Protein 6WC3 (pdb70)

Inte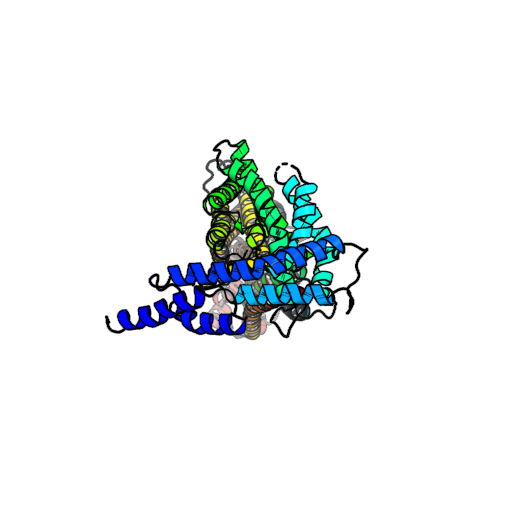rPro domains:
  IPR007528 RINT-1/Tip20 [PF04437] (205-670)
  IPR007528 RINT-1/Tip20 [PS51386] (110-672)
  IPR007528 RINT-1/Tip20 [PTHR13520] (6-670)
  IPR042040 Protein transport protein Tip20, domain E [G3DSA:1.10.10.2270] (607-672)
  IPR042041 Protein transport protein Tip20, domain A [G3DSA:6.10.280.210] (1-173)
  IPR042042 Protein transport protein Tip20, domain B [G3DSA:1.20.58.1420] (174-291)
  IPR042043 Protein transport protein Tip20, domain C [G3DSA:1.10.357.100] (300-475)
  IPR042044 EXOC6/PINT-1/Sec15/Tip20, C-terminal, domain 2 [G3DSA:1.20.58.670] (476-603)

Structure (mmCIF, N/CA/C/O backbone):
data_6WC3
#
_entry.id   6WC3
#
_cell.length_a   133.275
_cell.length_b   133.275
_cell.length_c   288.470
_cell.angle_alpha   90.000
_cell.angle_beta   90.000
_cell.angle_gamma   120.000
#
_symmetry.space_group_name_H-M   'P 62 2 2'
#
loop_
_entity.id
_entity.type
_entity.pdbx_description
1 polymer 'Protein transport protein TIP20'
2 polymer 'Protein transport protein SEC20'
#
loop_
_atom_site.group_PDB
_atom_site.id
_atom_site.type_symbol
_atom_site.label_atom_id
_atom_site.label_alt_id
_atom_site.label_comp_id
_atom_site.label_asym_id
_atom_site.label_entity_id
_atom_site.label_seq_id
_atom_site.pdbx_PDB_ins_code
_atom_site.Cartn_x
_atom_site.Cartn_y
_atom_site.Cartn_z
_atom_site.occupancy
_atom_site.B_iso_or_equiv
_atom_site.auth_seq_id
_atom_site.auth_comp_id
_atom_site.auth_asym_id
_atom_site.auth_atom_id
_atom_site.pdbx_PDB_model_num
ATOM 1 N N . ALA A 1 7 ? 68.379 -23.239 -29.151 1.00 135.56 90 ALA A N 1
ATOM 2 C CA . ALA A 1 7 ? 67.982 -22.059 -29.910 1.00 136.27 90 ALA A CA 1
ATOM 3 C C . ALA A 1 7 ? 68.993 -21.757 -31.009 1.00 139.66 90 ALA A C 1
ATOM 4 O O . ALA A 1 7 ? 68.636 -21.218 -32.058 1.00 141.37 90 ALA A O 1
ATOM 6 N N . GLY A 1 8 ? 70.255 -22.115 -30.770 1.00 139.94 91 GLY A N 1
ATOM 7 C CA . GLY A 1 8 ? 71.274 -21.879 -31.774 1.00 134.63 91 GLY A CA 1
ATOM 8 C C . GLY A 1 8 ? 71.237 -22.844 -32.933 1.00 134.98 91 GLY A C 1
ATOM 9 O O . GLY A 1 8 ? 71.936 -22.635 -33.929 1.00 131.90 91 GLY A O 1
ATOM 10 N N . GLU A 1 9 ? 70.424 -23.896 -32.823 1.00 137.75 92 GLU A N 1
ATOM 11 C CA . GLU A 1 9 ? 70.246 -24.867 -33.892 1.00 137.86 92 GLU A CA 1
ATOM 12 C C . GLU A 1 9 ? 69.386 -24.316 -35.018 1.00 140.30 92 GLU A C 1
ATOM 13 O O . GLU A 1 9 ? 69.306 -24.939 -36.083 1.00 139.27 92 GLU A O 1
ATOM 15 N N . ARG A 1 10 ? 68.739 -23.170 -34.802 1.00 142.21 93 ARG A N 1
ATOM 16 C CA . ARG A 1 10 ? 67.901 -22.522 -35.800 1.00 140.62 93 ARG A CA 1
ATOM 17 C C . ARG A 1 10 ? 68.512 -21.209 -36.283 1.00 136.81 93 ARG A C 1
ATOM 18 O O . ARG A 1 10 ? 67.791 -20.301 -36.703 1.00 139.16 93 ARG A O 1
ATOM 26 N N . ARG A 1 11 ? 69.839 -21.089 -36.209 1.00 135.90 94 ARG A N 1
ATOM 27 C CA . ARG A 1 11 ? 70.536 -19.927 -36.747 1.00 132.85 94 ARG A CA 1
ATOM 28 C C . ARG A 1 11 ? 71.610 -20.381 -37.727 1.00 124.63 94 ARG A C 1
ATOM 29 O O . ARG A 1 11 ? 71.728 -19.828 -38.825 1.00 120.77 94 ARG A O 1
ATOM 37 N N . ALA A 1 12 ? 72.393 -21.394 -37.344 1.00 124.59 95 ALA A N 1
ATOM 38 C CA . ALA A 1 12 ? 73.361 -21.966 -38.273 1.00 126.15 95 ALA A CA 1
ATOM 39 C C . ALA A 1 12 ? 72.673 -22.777 -39.362 1.00 124.69 95 ALA A C 1
ATOM 40 O O . ALA A 1 12 ? 73.270 -23.019 -40.415 1.00 116.81 95 ALA A O 1
ATOM 42 N N . GLN A 1 13 ? 71.409 -23.135 -39.143 1.00 125.56 96 GLN A N 1
ATOM 43 C CA . GLN A 1 13 ? 70.553 -23.823 -40.100 1.00 124.55 96 GLN A CA 1
ATOM 44 C C . GLN A 1 13 ? 69.721 -22.833 -40.890 1.00 119.61 96 GLN A C 1
ATOM 45 O O . GLN A 1 13 ? 69.384 -23.084 -42.053 1.00 115.19 96 GLN A O 1
ATOM 51 N N . ASN A 1 14 ? 69.400 -21.710 -40.259 1.00 120.49 97 ASN A N 1
ATOM 52 C CA . ASN A 1 14 ? 68.634 -20.643 -40.877 1.00 111.87 97 ASN A CA 1
ATOM 53 C C . ASN A 1 14 ? 69.511 -19.871 -41.859 1.00 105.17 97 ASN A C 1
ATOM 54 O O . ASN A 1 14 ? 69.124 -19.634 -43.014 1.00 105.31 97 ASN A O 1
ATOM 59 N N . ALA A 1 15 ? 70.726 -19.526 -41.432 1.00 106.05 98 ALA A N 1
ATOM 60 C CA . ALA A 1 15 ? 71.617 -18.794 -42.318 1.00 99.75 98 ALA A CA 1
ATOM 61 C C . ALA A 1 15 ? 72.190 -19.670 -43.419 1.00 96.57 98 ALA A C 1
ATOM 62 O O . ALA A 1 15 ? 72.803 -19.137 -44.341 1.00 91.16 98 ALA A O 1
ATOM 64 N N . CYS A 1 16 ? 71.809 -20.945 -43.476 1.00 98.41 99 CYS A N 1
ATOM 65 C CA . CYS A 1 16 ? 72.259 -21.827 -44.548 1.00 95.87 99 CYS A CA 1
ATOM 66 C C . CYS A 1 16 ? 71.345 -21.651 -45.751 1.00 98.72 99 CYS A C 1
ATOM 67 O O . 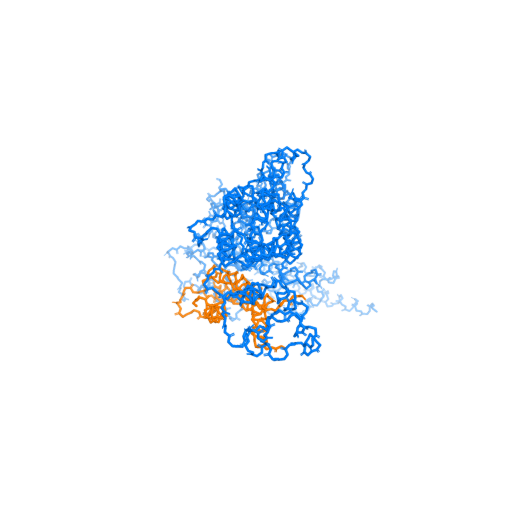CYS A 1 16 ? 71.806 -21.390 -46.875 1.00 94.80 99 CYS A O 1
ATOM 70 N N . THR A 1 17 ? 70.037 -21.673 -45.508 1.00 103.27 100 THR A N 1
ATOM 71 C CA . THR A 1 17 ? 69.124 -21.393 -46.598 1.00 103.47 100 THR A CA 1
ATOM 72 C C . THR A 1 17 ? 69.264 -19.924 -46.937 1.00 93.89 100 THR A C 1
ATOM 73 O O . THR A 1 17 ? 69.112 -19.520 -48.101 1.00 95.85 100 THR A O 1
ATOM 77 N N . LEU A 1 18 ? 69.673 -19.137 -45.940 1.00 88.50 101 LEU A N 1
ATOM 78 C CA . LEU A 1 18 ? 69.778 -17.706 -46.109 1.00 88.83 101 LEU A CA 1
ATOM 79 C C . LEU A 1 18 ? 71.024 -17.346 -46.904 1.00 92.60 101 LEU A C 1
ATOM 80 O O . LEU A 1 18 ? 71.091 -16.257 -47.484 1.00 91.26 101 LEU A O 1
ATOM 85 N N . ALA A 1 19 ? 71.999 -18.254 -46.958 1.00 92.65 102 ALA A N 1
ATOM 86 C CA . ALA A 1 19 ? 73.225 -18.041 -47.700 1.00 85.64 102 ALA A CA 1
ATOM 87 C C . ALA A 1 19 ? 73.171 -18.751 -49.038 1.00 82.71 102 ALA A C 1
ATOM 88 O O . ALA A 1 19 ? 74.066 -18.567 -49.869 1.00 83.75 102 ALA A O 1
ATOM 90 N N . ALA A 1 20 ? 72.128 -19.547 -49.255 1.00 84.06 103 ALA A N 1
ATOM 91 C CA . ALA A 1 20 ? 71.880 -20.144 -50.558 1.00 82.05 103 ALA A CA 1
ATOM 92 C C . ALA A 1 20 ? 70.990 -19.226 -51.383 1.00 82.07 103 ALA A C 1
ATOM 93 O O . ALA A 1 20 ? 71.110 -19.172 -52.619 1.00 78.69 103 ALA A O 1
ATOM 95 N N . VAL A 1 21 ? 70.148 -18.450 -50.695 1.00 86.75 104 VAL A N 1
ATOM 96 C CA . VAL A 1 21 ? 69.382 -17.408 -51.369 1.00 85.00 104 VAL A CA 1
ATOM 97 C C . VAL A 1 21 ? 70.325 -16.400 -52.024 1.00 83.71 104 VAL A C 1
ATOM 98 O O . VAL A 1 21 ? 70.103 -15.982 -53.163 1.00 83.98 104 VAL A O 1
ATOM 102 N N . THR A 1 22 ? 71.371 -15.963 -51.307 1.00 86.21 105 THR A N 1
ATOM 103 C CA . THR A 1 22 ? 72.300 -14.980 -51.877 1.00 82.80 105 THR A CA 1
ATOM 104 C C . THR A 1 22 ? 73.101 -15.555 -53.036 1.00 76.05 105 THR A C 1
ATOM 105 O O . THR A 1 22 ? 73.618 -14.794 -53.861 1.00 75.80 105 THR A O 1
ATOM 109 N N . GLU A 1 23 ? 73.232 -16.874 -53.110 1.00 73.19 106 GLU A N 1
ATOM 110 C CA . GLU A 1 23 ? 73.985 -17.445 -54.211 1.00 77.73 106 GLU A CA 1
ATOM 111 C C . GLU A 1 23 ? 73.085 -17.537 -55.427 1.00 86.08 106 GLU A C 1
ATOM 112 O O . GLU A 1 23 ? 73.553 -17.362 -56.558 1.00 87.94 106 GLU A O 1
ATOM 118 N N . LYS A 1 24 ? 71.795 -17.803 -55.214 1.00 90.15 107 LYS A N 1
ATOM 119 C CA . LYS A 1 24 ? 70.895 -17.827 -56.361 1.00 85.84 107 LYS A CA 1
ATOM 120 C C . LYS A 1 24 ? 70.617 -16.402 -56.833 1.00 82.72 107 LYS A C 1
ATOM 121 O O . LYS A 1 24 ? 70.391 -16.175 -58.026 1.00 83.87 107 LYS A O 1
ATOM 127 N N . LEU A 1 25 ? 70.635 -15.435 -55.906 1.00 79.25 108 LEU A N 1
ATOM 128 C CA . LEU A 1 25 ? 70.505 -14.023 -56.258 1.00 73.47 108 LEU A CA 1
ATOM 129 C C . LEU A 1 25 ? 71.704 -13.536 -57.061 1.00 78.71 108 LEU A C 1
ATOM 130 O O . LEU A 1 25 ? 71.564 -12.644 -57.906 1.00 79.73 108 LEU A O 1
ATOM 135 N N . GLY A 1 26 ? 72.886 -14.107 -56.812 1.00 83.40 109 GLY A N 1
ATOM 136 C CA . GLY A 1 26 ? 74.085 -13.746 -57.537 1.00 80.67 109 GLY A CA 1
ATOM 137 C C . GLY A 1 26 ? 74.068 -14.170 -58.984 1.00 79.81 109 GLY A C 1
ATOM 138 O O . GLY A 1 26 ? 75.054 -13.980 -59.704 1.00 79.02 109 GLY A O 1
ATOM 139 N N . ARG A 1 27 ? 72.951 -14.749 -59.412 1.00 83.02 110 ARG A N 1
ATOM 140 C CA . ARG A 1 27 ? 72.719 -15.171 -60.781 1.00 89.25 110 ARG A CA 1
ATOM 141 C C . ARG A 1 27 ? 71.419 -14.503 -61.227 1.00 92.46 110 ARG A C 1
ATOM 142 O O . ARG A 1 27 ? 70.383 -15.152 -61.377 1.00 95.00 110 ARG A O 1
ATOM 150 N N . ALA A 1 28 ? 71.488 -13.182 -61.422 1.00 95.27 111 ALA A N 1
ATOM 151 C CA . ALA A 1 28 ? 70.302 -12.409 -61.780 1.00 95.54 111 ALA A CA 1
ATOM 152 C C . ALA A 1 28 ? 69.725 -12.885 -63.105 1.00 100.44 111 ALA A C 1
ATOM 153 O O . ALA A 1 28 ? 68.510 -13.074 -63.236 1.00 100.67 111 ALA A O 1
ATOM 155 N N . ALA A 1 29 ? 70.585 -13.076 -64.101 1.00 104.15 112 ALA A N 1
ATOM 156 C CA . ALA A 1 29 ? 70.127 -13.569 -65.385 1.00 104.70 112 ALA A CA 1
ATOM 157 C C . ALA A 1 29 ? 69.932 -15.078 -65.300 1.00 103.35 112 ALA A C 1
ATOM 158 O O . ALA A 1 29 ? 70.433 -15.742 -64.386 1.00 103.55 112 ALA A O 1
ATOM 160 N N . GLU A 1 30 ? 69.190 -15.619 -66.270 1.00 111.37 113 GLU A N 1
ATOM 161 C CA . GLU A 1 30 ? 68.833 -17.037 -66.268 1.00 120.82 113 GLU A CA 1
ATOM 162 C C . GLU A 1 30 ? 68.065 -17.358 -64.990 1.00 106.63 113 GLU A C 1
ATOM 163 O O . GLU A 1 30 ? 68.303 -18.367 -64.325 1.00 91.72 113 GLU A O 1
ATOM 169 N N . LEU A 1 31 ? 67.136 -16.468 -64.648 1.00 106.87 114 LEU A N 1
ATOM 170 C CA . LEU A 1 31 ? 66.261 -16.614 -63.489 1.00 99.77 114 LEU A CA 1
ATOM 171 C C . LEU A 1 31 ? 64.905 -16.099 -63.952 1.00 100.07 114 LEU A C 1
ATOM 172 O O . LEU A 1 31 ? 64.737 -14.885 -64.107 1.00 97.15 114 LEU A O 1
ATOM 177 N N . ASP A 1 32 ? 63.941 -16.990 -64.180 1.00 100.38 115 ASP A N 1
ATOM 178 C CA . ASP A 1 32 ? 62.649 -16.514 -64.647 1.00 100.03 115 ASP A CA 1
ATOM 179 C C . ASP A 1 32 ? 61.752 -16.158 -63.463 1.00 97.81 115 ASP A C 1
ATOM 180 O O . ASP A 1 32 ? 62.119 -16.336 -62.299 1.00 98.00 115 ASP A O 1
ATOM 185 N N . TYR A 1 33 ? 60.568 -15.612 -63.769 1.00 95.30 116 TYR A N 1
ATOM 186 C CA . TYR A 1 33 ? 59.626 -15.229 -62.720 1.00 92.86 116 TYR A CA 1
ATOM 187 C C . TYR A 1 33 ? 59.347 -16.380 -61.759 1.00 96.74 116 TYR A C 1
ATOM 188 O O . TYR A 1 33 ? 59.147 -16.159 -60.555 1.00 92.11 116 TYR A O 1
ATOM 197 N N . CYS A 1 34 ? 59.345 -17.615 -62.274 1.00 98.88 117 CYS A N 1
ATOM 198 C CA . CYS A 1 34 ? 59.106 -18.777 -61.425 1.00 103.01 117 CYS A CA 1
ATOM 199 C C . CYS A 1 34 ? 60.149 -18.841 -60.322 1.00 98.95 117 CYS A C 1
ATOM 200 O O . CYS A 1 34 ? 59.839 -19.145 -59.161 1.00 91.56 117 CYS A O 1
ATOM 203 N N . ASP A 1 35 ? 61.401 -18.549 -60.680 1.00 97.00 118 ASP A N 1
ATOM 204 C CA . ASP A 1 35 ? 62.473 -18.549 -59.700 1.00 92.96 118 ASP A CA 1
ATOM 205 C C . ASP A 1 35 ? 62.243 -17.452 -58.674 1.00 90.66 118 ASP A C 1
ATOM 206 O O . ASP A 1 35 ? 62.574 -17.614 -57.493 1.00 88.37 118 ASP A O 1
ATOM 211 N N . LEU A 1 36 ? 61.705 -16.309 -59.114 1.00 87.59 119 LEU A N 1
ATOM 212 C CA . LEU A 1 36 ? 61.456 -15.228 -58.170 1.00 79.34 119 LEU A CA 1
ATOM 213 C C . LEU A 1 36 ? 60.411 -15.672 -57.161 1.00 83.83 119 LEU A C 1
ATOM 214 O O . LEU A 1 36 ? 60.492 -15.331 -55.976 1.00 86.17 119 LEU A O 1
ATOM 219 N N . GLU A 1 37 ? 59.437 -16.470 -57.612 1.00 91.01 120 GLU A N 1
ATOM 220 C CA . GLU A 1 37 ? 58.442 -16.990 -56.680 1.00 88.75 120 GLU A CA 1
ATOM 221 C C . GLU A 1 37 ? 59.081 -17.977 -55.710 1.00 90.38 120 GLU A C 1
ATOM 222 O O . GLU A 1 37 ? 58.755 -17.982 -54.518 1.00 90.63 120 GLU A O 1
ATOM 228 N N . ALA A 1 38 ? 59.947 -18.858 -56.217 1.00 91.49 121 ALA A N 1
ATOM 229 C CA . ALA A 1 38 ? 60.620 -19.823 -55.346 1.00 90.59 121 ALA A CA 1
ATOM 230 C C . ALA A 1 38 ? 61.446 -19.110 -54.277 1.00 89.07 121 ALA A C 1
ATOM 231 O O . ALA A 1 38 ? 61.433 -19.490 -53.092 1.00 88.87 121 ALA A O 1
ATOM 233 N N . LEU A 1 39 ? 62.101 -18.012 -54.665 1.00 87.48 122 LEU A N 1
ATOM 234 C CA . LEU A 1 39 ? 62.866 -17.230 -53.702 1.00 83.81 122 LEU A CA 1
ATOM 235 C C . LEU A 1 39 ? 61.939 -16.546 -52.712 1.00 85.11 122 LEU A C 1
ATOM 236 O O . LEU A 1 39 ? 62.281 -16.422 -51.532 1.00 87.54 122 LEU A O 1
ATOM 241 N N . HIS A 1 40 ? 60.813 -16.006 -53.182 1.00 85.50 123 HIS A N 1
ATOM 242 C CA . HIS A 1 40 ? 59.868 -15.414 -52.246 1.00 85.13 123 HIS A CA 1
ATOM 243 C C . HIS A 1 40 ? 59.419 -16.452 -51.228 1.00 90.72 123 HIS A C 1
ATOM 244 O O . HIS A 1 40 ? 59.366 -16.174 -50.025 1.00 89.47 123 HIS A O 1
ATOM 251 N N . ALA A 1 41 ? 59.196 -17.685 -51.692 1.00 90.43 124 ALA A N 1
ATOM 252 C CA . ALA A 1 41 ? 58.788 -18.778 -50.816 1.00 89.68 124 ALA A CA 1
ATOM 253 C C . ALA A 1 41 ? 59.831 -19.044 -49.742 1.00 91.74 124 ALA A C 1
ATOM 254 O O . ALA A 1 41 ? 59.489 -19.309 -48.584 1.00 89.32 124 ALA A O 1
ATOM 256 N N . GLU A 1 42 ? 61.113 -18.967 -50.101 1.00 94.29 125 GLU A N 1
ATOM 257 C CA . GLU A 1 42 ? 62.129 -19.269 -49.095 1.00 93.02 125 GLU A CA 1
ATOM 258 C C . GLU A 1 42 ? 62.402 -18.086 -48.171 1.00 93.68 125 GLU A C 1
ATOM 259 O O . GLU A 1 42 ? 62.543 -18.267 -46.956 1.00 94.10 125 GLU A O 1
ATOM 265 N N . LEU A 1 43 ? 62.484 -16.876 -48.723 1.00 91.90 126 LEU A N 1
ATOM 266 C CA . LEU A 1 43 ? 62.909 -15.701 -47.970 1.00 88.90 126 LEU A CA 1
ATOM 267 C C . LEU A 1 43 ? 61.792 -15.143 -47.088 1.00 93.77 126 LEU A C 1
ATOM 268 O O . LEU A 1 43 ? 62.073 -14.680 -45.977 1.00 94.09 126 LEU A O 1
ATOM 273 N N . GLU A 1 44 ? 60.521 -15.214 -47.542 1.00 95.73 127 GLU A N 1
ATOM 274 C CA . GLU A 1 44 ? 59.329 -14.706 -46.867 1.00 96.96 127 GLU A CA 1
ATOM 275 C C . GLU A 1 44 ? 59.372 -14.981 -45.364 1.00 93.45 127 GLU A C 1
ATOM 276 O O . GLU A 1 44 ? 59.327 -14.020 -44.588 1.00 88.86 127 GLU A O 1
ATOM 282 N N . PRO A 1 45 ? 59.422 -16.244 -44.904 1.00 91.85 128 PRO A N 1
ATOM 283 C CA . PRO A 1 45 ? 59.460 -16.479 -43.448 1.00 91.69 128 PRO A CA 1
ATOM 284 C C . PRO A 1 45 ? 60.549 -15.675 -42.764 1.00 94.86 128 PRO A C 1
ATOM 285 O O . PRO A 1 45 ? 60.276 -14.935 -41.808 1.00 92.01 128 PRO A O 1
ATOM 289 N N . LEU A 1 46 ? 61.788 -15.809 -43.236 1.00 97.92 129 LEU A N 1
ATOM 290 C CA . LEU A 1 46 ? 62.940 -15.115 -42.673 1.00 98.32 129 LEU A CA 1
ATOM 291 C C . LEU A 1 46 ? 62.920 -13.601 -42.828 1.00 98.14 129 LEU A C 1
ATOM 292 O O . LEU A 1 46 ? 63.901 -12.971 -42.421 1.00 104.19 129 LEU A O 1
ATOM 297 N N . ALA A 1 47 ? 61.878 -12.989 -43.384 1.00 94.90 130 ALA A N 1
ATOM 298 C CA . ALA A 1 47 ? 61.884 -11.534 -43.443 1.00 95.84 130 ALA A CA 1
ATOM 299 C C . ALA A 1 47 ? 61.651 -10.939 -42.051 1.00 106.19 130 ALA A C 1
ATOM 300 O O . ALA A 1 47 ? 61.089 -11.580 -41.157 1.00 100.44 130 ALA A O 1
ATOM 302 N N . ARG A 1 48 ? 62.112 -9.694 -41.874 1.00 111.90 131 ARG A N 1
ATOM 303 C CA . ARG A 1 48 ? 62.014 -8.955 -40.612 1.00 119.81 131 ARG A CA 1
ATOM 304 C C . ARG A 1 48 ? 62.860 -9.563 -39.496 1.00 116.25 131 ARG A C 1
ATOM 305 O O . ARG A 1 48 ? 63.002 -8.960 -38.427 1.00 118.53 131 ARG A O 1
ATOM 313 N N . SER A 1 49 ? 63.396 -10.763 -39.726 1.00 117.20 132 SER A N 1
ATOM 314 C CA . SER A 1 49 ? 64.308 -11.391 -38.774 1.00 121.92 132 SER A CA 1
ATOM 315 C C . SER A 1 49 ? 65.447 -10.452 -38.395 1.00 125.63 132 SER A C 1
ATOM 316 O O . SER A 1 49 ? 65.873 -10.415 -37.234 1.00 129.63 132 SER A O 1
ATOM 319 N N . ALA A 1 50 ? 65.966 -9.712 -39.372 1.00 116.25 133 ALA A N 1
ATOM 320 C CA . ALA A 1 50 ? 67.064 -8.741 -39.342 1.00 113.94 133 ALA A CA 1
ATOM 321 C C . ALA A 1 50 ? 68.386 -9.474 -39.470 1.00 111.32 133 ALA A C 1
ATOM 322 O O . ALA A 1 50 ? 69.446 -8.838 -39.469 1.00 106.88 133 ALA A O 1
ATOM 324 N N . ASP A 1 51 ? 68.350 -10.794 -39.597 1.00 116.33 134 ASP A N 1
ATOM 325 C CA . ASP A 1 51 ? 69.520 -11.591 -39.913 1.00 116.71 134 ASP A CA 1
ATOM 326 C C . ASP A 1 51 ? 69.537 -11.789 -41.412 1.00 112.63 134 ASP A C 1
ATOM 327 O O . ASP A 1 51 ? 70.604 -11.898 -42.028 1.00 109.78 134 ASP A O 1
ATOM 332 N N . ALA A 1 52 ? 68.334 -11.838 -41.986 1.00 108.77 135 ALA A N 1
ATOM 333 C CA . ALA A 1 52 ? 68.100 -11.956 -43.413 1.00 97.40 135 ALA A CA 1
ATOM 334 C C . ALA A 1 52 ? 67.811 -10.608 -44.052 1.00 95.33 135 ALA A C 1
ATOM 335 O O . ALA A 1 52 ? 67.338 -10.565 -45.191 1.00 91.42 135 ALA A O 1
ATOM 337 N N . ALA A 1 53 ? 68.076 -9.507 -43.345 1.00 94.50 136 ALA A N 1
ATOM 338 C CA . ALA A 1 53 ? 67.811 -8.196 -43.928 1.00 90.20 136 ALA A CA 1
ATOM 339 C C . ALA A 1 53 ? 68.645 -7.954 -45.178 1.00 91.29 136 ALA A C 1
ATOM 340 O O . ALA A 1 53 ? 68.107 -7.383 -46.143 1.00 93.65 136 ALA A O 1
ATOM 342 N N . PRO A 1 54 ? 69.931 -8.323 -45.231 1.00 89.57 137 PRO A N 1
ATOM 343 C CA . PRO A 1 54 ? 70.683 -8.117 -46.476 1.00 93.51 137 PRO A CA 1
ATOM 344 C C . PRO A 1 54 ? 70.077 -8.872 -47.640 1.00 89.16 137 PRO A C 1
ATOM 345 O O . PRO A 1 54 ? 69.983 -8.349 -48.765 1.00 87.57 137 PRO A O 1
ATOM 349 N N . GLN A 1 55 ? 69.639 -10.105 -47.373 1.00 89.19 138 GLN A N 1
ATOM 350 C CA . GLN A 1 55 ? 69.036 -10.913 -48.415 1.00 88.21 138 GLN A CA 1
ATOM 351 C C . GLN A 1 55 ? 67.769 -10.238 -48.917 1.00 86.82 138 GLN A C 1
ATOM 352 O O . GLN A 1 55 ? 67.502 -10.217 -50.126 1.00 82.97 138 GLN A O 1
ATOM 358 N N . VAL A 1 56 ? 66.987 -9.657 -47.995 1.00 89.35 139 VAL A N 1
ATOM 359 C CA . VAL A 1 56 ? 65.782 -8.933 -48.390 1.00 83.44 139 VAL A CA 1
ATOM 360 C C . VAL A 1 56 ? 66.173 -7.794 -49.315 1.00 83.77 139 VAL A C 1
ATOM 361 O O . VAL A 1 56 ? 65.772 -7.754 -50.482 1.00 82.93 139 VAL A O 1
ATOM 365 N N . GLU A 1 57 ? 67.048 -6.906 -48.821 1.00 86.64 140 GLU A N 1
ATOM 366 C CA . GLU A 1 57 ? 67.446 -5.717 -49.571 1.00 87.92 140 GLU A CA 1
ATOM 367 C C . GLU A 1 57 ? 67.857 -6.079 -50.994 1.00 85.05 140 GLU A C 1
ATOM 368 O O . GLU A 1 57 ? 67.434 -5.429 -51.963 1.00 84.12 140 GLU A O 1
ATOM 374 N N . GLN A 1 58 ? 68.587 -7.191 -51.145 1.00 83.40 141 GLN A N 1
ATOM 375 C CA . GLN A 1 58 ? 69.001 -7.621 -52.477 1.00 78.76 141 GLN A CA 1
ATOM 376 C C . GLN A 1 58 ? 67.805 -8.080 -53.299 1.00 78.63 141 GLN A C 1
ATOM 377 O O . GLN A 1 58 ? 67.675 -7.717 -54.473 1.00 78.62 141 GLN A O 1
ATOM 383 N N . PHE A 1 59 ? 66.958 -8.934 -52.720 1.00 84.47 142 PHE A N 1
ATOM 384 C CA . PHE A 1 59 ? 65.810 -9.461 -53.452 1.00 77.19 142 PHE A CA 1
ATOM 385 C C . PHE A 1 59 ? 64.889 -8.337 -53.929 1.00 74.79 142 PHE A C 1
ATOM 386 O O . PHE A 1 59 ? 64.420 -8.344 -55.077 1.00 73.87 142 PHE A O 1
ATOM 394 N N . ASN A 1 60 ? 64.622 -7.362 -53.055 1.00 74.56 143 ASN A N 1
ATOM 395 C CA . ASN A 1 60 ? 63.816 -6.203 -53.429 1.00 73.95 143 ASN A CA 1
ATOM 396 C C . ASN A 1 60 ? 64.476 -5.376 -54.528 1.00 79.47 143 ASN A C 1
ATOM 397 O O . ASN A 1 60 ? 63.803 -4.952 -55.478 1.00 80.67 143 ASN A O 1
ATOM 402 N N . GLU A 1 61 ? 65.784 -5.119 -54.426 1.00 80.71 144 GLU A N 1
ATOM 403 C CA . GLU A 1 61 ? 66.389 -4.323 -55.487 1.00 82.31 144 GLU A CA 1
ATOM 404 C C . GLU A 1 61 ? 66.560 -5.117 -56.778 1.00 81.71 144 GLU A C 1
ATOM 405 O O . GLU A 1 61 ? 66.597 -4.517 -57.863 1.00 86.92 144 GLU A O 1
ATOM 411 N N . LEU A 1 62 ? 66.409 -6.440 -56.708 1.00 76.27 145 LEU A N 1
ATOM 412 C CA . LEU A 1 62 ? 66.362 -7.247 -57.920 1.00 74.49 145 LEU A CA 1
ATOM 413 C C . LEU A 1 62 ? 64.992 -7.124 -58.554 1.00 78.09 145 LEU A C 1
ATOM 414 O O . LEU A 1 62 ? 64.882 -7.036 -59.778 1.00 79.98 145 LEU A O 1
ATOM 419 N N . LEU A 1 63 ? 63.940 -7.203 -57.740 1.00 79.61 146 LEU A N 1
ATOM 420 C CA . LEU A 1 63 ? 62.594 -6.989 -58.257 1.00 73.09 146 LEU A CA 1
ATOM 421 C C . LEU A 1 63 ? 62.518 -5.630 -58.947 1.00 80.07 146 LEU A C 1
ATOM 422 O O . LEU A 1 63 ? 61.970 -5.499 -60.050 1.00 82.01 146 LEU A O 1
ATOM 427 N N . THR A 1 64 ? 63.070 -4.599 -58.295 1.00 77.26 147 THR A N 1
ATOM 428 C CA . THR A 1 64 ? 63.068 -3.250 -58.859 1.00 77.81 147 THR A CA 1
ATOM 429 C C . THR A 1 64 ? 63.801 -3.199 -60.198 1.00 84.94 147 THR A C 1
ATOM 430 O O . THR A 1 64 ? 63.323 -2.569 -61.154 1.00 87.45 147 THR A O 1
ATOM 434 N N . GLU A 1 65 ? 64.957 -3.867 -60.299 1.00 82.48 148 GLU A N 1
ATOM 435 C CA . GLU A 1 65 ? 65.639 -3.871 -61.590 1.00 88.07 148 GLU A CA 1
ATOM 436 C C . GLU A 1 65 ? 64.871 -4.693 -62.621 1.00 84.50 148 GLU A C 1
ATOM 437 O O . GLU A 1 65 ? 64.898 -4.367 -63.813 1.00 89.95 148 GLU A O 1
ATOM 443 N N . ARG A 1 66 ? 64.183 -5.753 -62.189 1.00 77.94 149 ARG A N 1
ATOM 444 C CA . ARG A 1 66 ? 63.350 -6.544 -63.086 1.00 80.23 149 ARG A CA 1
ATOM 445 C C . ARG A 1 66 ? 62.108 -5.784 -63.526 1.00 83.00 149 ARG A C 1
ATOM 446 O O . ARG A 1 66 ? 61.423 -6.222 -64.456 1.00 82.87 149 ARG A O 1
ATOM 454 N N . ALA A 1 67 ? 61.810 -4.666 -62.869 1.00 82.39 150 ALA A N 1
ATOM 455 C CA . ALA A 1 67 ? 60.620 -3.878 -63.144 1.00 82.23 150 ALA A CA 1
ATOM 456 C C . ALA A 1 67 ? 60.953 -2.561 -63.825 1.00 82.49 150 ALA A C 1
ATOM 457 O O . ALA A 1 67 ? 60.040 -1.863 -64.278 1.00 84.42 150 ALA A O 1
ATOM 459 N N . ARG A 1 68 ? 62.238 -2.212 -63.902 1.00 87.65 151 ARG A N 1
ATOM 460 C CA . ARG A 1 68 ? 62.647 -0.932 -64.475 1.00 89.30 151 ARG A CA 1
ATOM 461 C C . ARG A 1 68 ? 62.298 -0.818 -65.959 1.00 84.55 151 ARG A C 1
ATOM 462 O O . ARG A 1 68 ? 61.847 0.242 -66.412 1.00 78.51 151 ARG A O 1
ATOM 464 N N . VAL A 1 69 ? 62.495 -1.884 -66.731 1.00 83.76 152 VAL A N 1
ATOM 465 C CA . VAL A 1 69 ? 62.233 -1.839 -68.172 1.00 83.29 152 VAL A CA 1
ATOM 466 C C . VAL A 1 69 ? 60.739 -1.781 -68.486 1.00 84.23 152 VAL A C 1
ATOM 467 O O . VAL A 1 69 ? 60.321 -0.919 -69.287 1.00 85.68 152 VAL A O 1
ATOM 471 N N . PRO A 1 70 ? 59.875 -2.610 -67.885 1.00 85.12 153 PRO A N 1
ATOM 472 C CA . PRO A 1 70 ? 58.451 -2.475 -68.213 1.00 80.98 153 PRO A CA 1
ATOM 473 C C . PRO A 1 70 ? 57.859 -1.191 -67.675 1.00 80.60 153 PRO A C 1
ATOM 474 O O . PRO A 1 70 ? 56.825 -0.751 -68.189 1.00 79.76 153 PRO A O 1
ATOM 478 N N . ARG A 1 71 ? 58.550 -0.503 -66.762 1.00 79.48 154 ARG A N 1
ATOM 479 C CA . ARG A 1 71 ? 58.066 0.799 -66.327 1.00 75.02 154 ARG A CA 1
ATOM 480 C C . ARG A 1 71 ? 58.314 1.830 -67.414 1.00 81.33 154 ARG A C 1
ATOM 481 O O . ARG A 1 71 ? 57.422 2.619 -67.751 1.00 82.17 154 ARG A O 1
ATOM 489 N N . ARG A 1 72 ? 59.521 1.822 -67.995 1.00 84.95 155 ARG A N 1
ATOM 490 C CA . ARG A 1 72 ? 59.816 2.813 -69.019 1.00 79.91 155 ARG A CA 1
ATOM 491 C C . ARG A 1 72 ? 58.924 2.565 -70.220 1.00 76.32 155 ARG A C 1
ATOM 492 O O . ARG A 1 72 ? 58.415 3.516 -70.824 1.00 71.65 155 ARG A O 1
ATOM 500 N N . ASP A 1 73 ? 58.619 1.291 -70.488 1.00 78.28 156 ASP A N 1
ATOM 501 C CA . ASP A 1 73 ? 57.793 0.959 -71.641 1.00 81.80 156 ASP A CA 1
ATOM 502 C C . ASP A 1 73 ? 56.344 1.364 -71.403 1.00 78.84 156 ASP A C 1
ATOM 503 O O . ASP A 1 73 ? 55.722 1.988 -72.268 1.00 80.19 156 ASP A O 1
ATOM 508 N N . LEU A 1 74 ? 55.763 0.956 -70.271 1.00 77.32 157 LEU A N 1
ATOM 509 C CA . LEU A 1 74 ? 54.379 1.312 -69.980 1.00 77.03 157 LEU A CA 1
ATOM 510 C C . LEU A 1 74 ? 54.187 2.825 -69.908 1.00 71.42 157 LEU A C 1
ATOM 511 O O . LEU A 1 74 ? 53.200 3.353 -70.434 1.00 72.12 157 LEU A O 1
ATOM 516 N N . GLU A 1 75 ? 55.151 3.551 -69.329 1.00 68.60 158 GLU A N 1
ATOM 517 C CA . GLU A 1 75 ? 55.014 5.002 -69.223 1.00 65.16 158 GLU A CA 1
ATOM 518 C C . GLU A 1 75 ? 55.165 5.676 -70.580 1.00 70.03 158 GLU A C 1
ATOM 519 O O . GLU A 1 75 ? 54.390 6.584 -70.922 1.00 70.97 158 GLU A O 1
ATOM 525 N N . HIS A 1 76 ? 56.063 5.156 -71.420 1.00 74.91 159 HIS A N 1
ATOM 526 C CA . HIS A 1 76 ? 56.207 5.694 -72.764 1.00 73.36 159 HIS A CA 1
ATOM 527 C C . HIS A 1 76 ? 54.956 5.417 -73.579 1.00 69.46 159 HIS A C 1
ATOM 528 O O . HIS A 1 76 ? 54.473 6.294 -74.295 1.00 68.78 159 HIS A O 1
ATOM 535 N N . GLU A 1 77 ? 54.462 4.182 -73.545 1.00 69.08 160 GLU A N 1
ATOM 536 C CA . GLU A 1 77 ? 53.286 3.832 -74.330 1.00 70.99 160 GLU A CA 1
ATOM 537 C C . GLU A 1 77 ? 52.074 4.648 -73.891 1.00 74.57 160 GLU A C 1
ATOM 538 O O . GLU A 1 77 ? 51.299 5.121 -74.732 1.00 76.51 160 GLU A O 1
ATOM 544 N N . LEU A 1 78 ? 51.887 4.815 -72.576 1.00 77.22 161 LEU A N 1
ATOM 545 C CA . LEU A 1 78 ? 50.775 5.619 -72.072 1.00 65.64 161 LEU A CA 1
ATOM 546 C C . LEU A 1 78 ? 50.880 7.071 -72.522 1.00 65.51 161 LEU A C 1
ATOM 547 O O . LEU A 1 78 ? 49.866 7.697 -72.854 1.00 66.37 161 LEU A O 1
ATOM 552 N N . LEU A 1 79 ? 52.096 7.625 -72.549 1.00 73.21 162 LEU A N 1
ATOM 553 C CA . LEU A 1 79 ? 52.247 9.026 -72.935 1.00 73.03 162 LEU A CA 1
ATOM 554 C C . LEU A 1 79 ? 52.240 9.231 -74.448 1.00 75.65 162 LEU A C 1
ATOM 555 O O . LEU A 1 79 ? 51.731 10.252 -74.925 1.00 75.58 162 LEU A O 1
ATOM 560 N N . GLU A 1 80 ? 52.769 8.281 -75.214 1.00 77.49 163 GLU A N 1
ATOM 561 C CA . GLU A 1 80 ? 52.901 8.394 -76.660 1.00 73.68 163 GLU A CA 1
ATOM 562 C C . GLU A 1 80 ? 51.638 7.981 -77.399 1.00 72.73 163 GLU A C 1
ATOM 563 O O . GLU A 1 80 ? 51.517 8.266 -78.595 1.00 80.10 163 GLU A O 1
ATOM 569 N N . ARG A 1 81 ? 50.702 7.321 -76.724 1.00 71.13 164 ARG A N 1
ATOM 570 C CA . ARG A 1 81 ? 49.407 6.996 -77.299 1.00 71.16 164 ARG A CA 1
ATOM 571 C C . ARG A 1 81 ? 48.327 7.933 -76.786 1.00 72.21 164 ARG A C 1
ATOM 572 O O . ARG A 1 81 ? 47.177 7.842 -77.225 1.00 72.29 164 ARG A O 1
ATOM 580 N N . ARG A 1 82 ? 48.690 8.836 -75.875 1.00 73.65 165 ARG A N 1
ATOM 581 C CA . ARG A 1 82 ? 47.787 9.799 -75.254 1.00 74.27 165 ARG A CA 1
ATOM 582 C C . ARG A 1 82 ? 46.535 9.110 -74.709 1.00 72.39 165 ARG A C 1
ATOM 583 O O . ARG A 1 82 ? 45.401 9.442 -75.055 1.00 78.28 165 ARG A O 1
ATOM 591 N N . CYS A 1 83 ? 46.768 8.125 -73.838 1.00 64.78 166 CYS A N 1
ATOM 592 C CA . CYS A 1 83 ? 45.677 7.274 -73.380 1.00 74.64 166 CYS A CA 1
ATOM 593 C C . CYS A 1 83 ? 44.664 8.017 -72.516 1.00 75.87 166 CYS A C 1
ATOM 594 O O . CYS A 1 83 ? 43.545 7.523 -72.338 1.00 74.99 166 CYS A O 1
ATOM 597 N N . ASP A 1 84 ? 45.022 9.179 -71.969 1.00 80.44 167 ASP A N 1
ATOM 598 C CA . ASP A 1 84 ? 44.134 9.922 -71.085 1.00 78.76 167 ASP A CA 1
ATOM 599 C C . ASP A 1 84 ? 43.486 11.114 -71.780 1.00 75.64 167 ASP A C 1
ATOM 600 O O . ASP A 1 84 ? 43.017 12.039 -71.108 1.00 77.79 167 ASP A O 1
ATOM 605 N N . THR A 1 85 ? 43.451 11.111 -73.110 1.00 68.24 168 THR A N 1
ATOM 606 C CA . THR A 1 85 ? 42.806 12.150 -73.899 1.00 72.32 168 THR A CA 1
ATOM 607 C C . THR A 1 85 ? 41.794 11.512 -74.842 1.00 72.32 168 THR A C 1
ATOM 608 O O . THR A 1 85 ? 41.601 10.292 -74.855 1.00 72.54 168 THR A O 1
ATOM 612 N N . GLU A 1 86 ? 41.144 12.355 -75.646 1.00 66.88 169 GLU A N 1
ATOM 613 C CA . GLU A 1 86 ? 40.091 11.895 -76.540 1.00 63.97 169 GLU A CA 1
ATOM 614 C C . GLU A 1 86 ? 40.658 11.212 -77.773 1.00 66.21 169 GLU A C 1
ATOM 615 O O . GLU A 1 86 ? 39.893 10.654 -78.567 1.00 64.19 169 GLU A O 1
ATOM 621 N N . LEU A 1 87 ? 41.980 11.251 -77.944 1.00 67.87 170 LEU A N 1
ATOM 622 C CA . LEU A 1 87 ? 42.658 10.669 -79.090 1.00 62.80 170 LEU A CA 1
ATOM 623 C C . LEU A 1 87 ? 42.840 9.168 -78.948 1.00 68.06 170 LEU A C 1
ATOM 624 O O . LEU A 1 87 ? 43.278 8.516 -79.902 1.00 73.70 170 LEU A O 1
ATOM 629 N N . PHE A 1 88 ? 42.519 8.616 -77.783 1.00 59.77 171 PHE A N 1
ATOM 630 C CA . PHE A 1 88 ? 42.689 7.204 -77.491 1.00 67.48 171 PHE A CA 1
ATOM 631 C C . PHE A 1 88 ? 41.351 6.597 -77.102 1.00 64.71 171 PHE A C 1
ATOM 632 O O . PHE A 1 88 ? 40.583 7.196 -76.343 1.00 72.35 171 PHE A O 1
ATOM 640 N N . VAL A 1 89 ? 41.081 5.408 -77.626 1.00 61.64 172 VAL A N 1
ATOM 641 C CA . VAL A 1 89 ? 39.926 4.616 -77.231 1.00 70.67 172 VAL A CA 1
ATOM 642 C C . VAL A 1 89 ? 40.444 3.258 -76.780 1.00 71.61 172 VAL A C 1
ATOM 643 O O . VAL A 1 89 ? 41.494 2.791 -77.235 1.00 70.38 172 VAL A O 1
ATOM 647 N N . SER A 1 90 ? 39.720 2.634 -75.857 1.00 72.96 173 SER A N 1
ATOM 648 C CA . SER A 1 90 ? 40.133 1.351 -75.297 1.00 77.06 173 SER A CA 1
ATOM 649 C C . SER A 1 90 ? 39.597 0.231 -76.181 1.00 76.17 173 SER A C 1
ATOM 650 O O . SER A 1 90 ? 38.381 0.047 -76.292 1.00 78.53 173 SER A O 1
ATOM 653 N N . THR A 1 91 ? 40.503 -0.515 -76.813 1.00 80.73 174 THR A N 1
ATOM 654 C CA . THR A 1 91 ? 40.113 -1.640 -77.649 1.00 83.14 174 THR A CA 1
ATOM 655 C C . THR A 1 91 ? 41.100 -2.786 -77.481 1.00 86.11 174 THR A C 1
ATOM 656 O O . THR A 1 91 ? 42.236 -2.603 -77.036 1.00 86.90 174 THR A O 1
ATOM 660 N N . ASP A 1 92 ? 40.616 -3.985 -77.818 1.00 89.84 175 ASP A N 1
ATOM 661 C CA . ASP A 1 92 ? 41.383 -5.221 -77.688 1.00 88.03 175 ASP A CA 1
ATOM 662 C C . ASP A 1 92 ? 42.803 -5.110 -78.240 1.00 87.70 175 ASP A C 1
ATOM 663 O O . ASP A 1 92 ? 43.692 -5.859 -77.817 1.00 82.17 175 ASP A O 1
ATOM 668 N N . ASP A 1 93 ? 43.036 -4.196 -79.182 1.00 90.02 176 ASP A N 1
ATOM 669 C CA . ASP A 1 93 ? 44.330 -4.022 -79.836 1.00 87.86 176 ASP A CA 1
ATOM 670 C C . ASP A 1 93 ? 45.187 -2.940 -79.189 1.00 89.53 176 ASP A C 1
ATOM 671 O O . ASP A 1 93 ? 46.376 -3.161 -78.943 1.00 92.97 176 ASP A O 1
ATOM 676 N N . SER A 1 94 ? 44.613 -1.771 -78.906 1.00 87.45 177 SER A N 1
ATOM 677 C CA . SER A 1 94 ? 45.398 -0.624 -78.461 1.00 87.09 177 SER A CA 1
ATOM 678 C C . SER A 1 94 ? 45.688 -0.678 -76.970 1.00 86.57 177 SER A C 1
ATOM 679 O O . SER A 1 94 ? 46.411 0.181 -76.454 1.00 83.23 177 SER A O 1
ATOM 682 N N . VAL A 1 95 ? 45.132 -1.670 -76.285 1.00 82.43 178 VAL A N 1
ATOM 683 C CA . VAL A 1 95 ? 45.226 -1.794 -74.839 1.00 80.31 178 VAL A CA 1
ATOM 684 C C . VAL A 1 95 ? 46.002 -3.044 -74.438 1.00 84.85 178 VAL A C 1
ATOM 685 O O . VAL A 1 95 ? 46.616 -3.065 -73.357 1.00 86.17 178 VAL A O 1
ATOM 689 N N . HIS A 1 96 ? 46.035 -4.049 -75.316 1.00 90.43 179 HIS A N 1
ATOM 690 C CA . HIS A 1 96 ? 46.697 -5.339 -75.131 1.00 93.77 179 HIS A CA 1
ATOM 691 C C . HIS A 1 96 ? 48.088 -5.279 -74.492 1.00 89.99 179 HIS A C 1
ATOM 692 O O . HIS A 1 96 ? 48.341 -5.941 -73.480 1.00 81.44 179 HIS A O 1
ATOM 699 N N . GLU A 1 97 ? 49.007 -4.496 -75.066 1.00 87.90 180 GLU A N 1
ATOM 700 C CA . GLU A 1 97 ? 50.376 -4.456 -74.549 1.00 80.75 180 GLU A CA 1
ATOM 701 C C . GLU A 1 97 ? 50.472 -3.683 -73.236 1.00 82.49 180 GLU A C 1
ATOM 702 O O . GLU A 1 97 ? 51.295 -4.027 -72.364 1.00 87.00 180 GLU A O 1
ATOM 708 N N . LEU A 1 98 ? 49.645 -2.646 -73.080 1.00 81.88 181 LEU A N 1
ATOM 709 C CA . LEU A 1 98 ? 49.609 -1.897 -71.829 1.00 74.19 181 LEU A CA 1
ATOM 710 C C . LEU A 1 98 ? 49.308 -2.828 -70.665 1.00 78.38 181 LEU A C 1
ATOM 711 O O . LEU A 1 98 ? 49.955 -2.763 -69.611 1.00 81.40 181 LEU A O 1
ATOM 716 N N . ARG A 1 99 ? 48.311 -3.701 -70.841 1.00 78.69 182 ARG A N 1
ATOM 717 C CA . ARG A 1 99 ? 47.891 -4.572 -69.753 1.00 77.31 182 ARG A CA 1
ATOM 718 C C . ARG A 1 99 ? 48.963 -5.595 -69.422 1.00 77.23 182 ARG A C 1
ATOM 719 O O . ARG A 1 99 ? 49.107 -5.975 -68.260 1.00 82.18 182 ARG A O 1
ATOM 727 N N . GLU A 1 100 ? 49.764 -5.998 -70.409 1.00 78.97 183 GLU A N 1
ATOM 728 C CA . GLU A 1 100 ? 50.858 -6.925 -70.140 1.00 81.72 183 GLU A CA 1
ATOM 729 C C . GLU A 1 100 ? 51.915 -6.260 -69.272 1.00 79.62 183 GLU A C 1
ATOM 730 O O . GLU A 1 100 ? 52.317 -6.801 -68.230 1.00 75.85 183 GLU A O 1
ATOM 736 N N . LYS A 1 101 ? 52.408 -5.104 -69.722 1.00 75.11 184 LYS A N 1
ATOM 737 C CA . LYS A 1 101 ? 53.413 -4.379 -68.947 1.00 74.64 184 LYS A CA 1
ATOM 738 C C . LYS A 1 101 ? 52.926 -4.060 -67.531 1.00 79.39 184 LYS A C 1
ATOM 739 O O . LYS A 1 101 ? 53.649 -4.298 -66.549 1.00 80.13 184 LYS A O 1
ATOM 745 N N . ALA A 1 102 ? 51.665 -3.628 -67.387 1.00 75.98 185 ALA A N 1
ATOM 746 C CA . ALA A 1 102 ? 51.167 -3.312 -66.049 1.00 68.66 185 ALA A CA 1
ATOM 747 C C . ALA A 1 102 ? 50.917 -4.561 -65.212 1.00 71.67 185 ALA A C 1
ATOM 748 O O . ALA A 1 102 ? 51.128 -4.536 -63.991 1.00 74.46 185 ALA A O 1
ATOM 750 N N . GLY A 1 103 ? 50.531 -5.671 -65.843 1.00 74.24 186 GLY A N 1
ATOM 751 C CA . GLY A 1 103 ? 50.310 -6.892 -65.093 1.00 76.76 186 GLY A CA 1
ATOM 752 C C . GLY A 1 103 ? 51.615 -7.376 -64.503 1.00 78.87 186 GLY A C 1
ATOM 753 O O . GLY A 1 103 ? 51.683 -7.767 -63.331 1.00 74.35 186 GLY A O 1
ATOM 754 N N . LEU A 1 104 ? 52.667 -7.382 -65.327 1.00 78.04 187 LEU A N 1
ATOM 755 C CA . LEU A 1 104 ? 53.962 -7.829 -64.839 1.00 76.62 187 LEU A CA 1
ATOM 756 C C . LEU A 1 104 ? 54.448 -6.908 -63.726 1.00 74.52 187 LEU A C 1
ATOM 757 O O . LEU A 1 104 ? 55.006 -7.377 -62.724 1.00 74.55 187 LEU A O 1
ATOM 762 N N . LEU A 1 105 ? 54.264 -5.588 -63.888 1.00 70.75 188 LEU A N 1
ATOM 763 C CA . LEU A 1 105 ? 54.688 -4.671 -62.831 1.00 70.77 188 LEU A CA 1
ATOM 764 C C . LEU A 1 105 ? 53.972 -4.973 -61.516 1.00 73.95 188 LEU A C 1
ATOM 765 O O . LEU A 1 105 ? 54.592 -4.967 -60.442 1.00 75.58 188 LEU A O 1
ATOM 770 N N . PHE A 1 106 ? 52.673 -5.284 -61.586 1.00 75.49 189 PHE A N 1
ATOM 771 C CA . PHE A 1 106 ? 51.924 -5.592 -60.370 1.00 73.40 189 PHE A CA 1
ATOM 772 C C . PHE A 1 106 ? 52.440 -6.879 -59.736 1.00 74.07 189 PHE A C 1
ATOM 773 O O . PHE A 1 106 ? 52.630 -6.954 -58.510 1.00 75.30 189 PHE A O 1
ATOM 781 N N . GLN A 1 107 ? 52.642 -7.915 -60.559 1.00 74.98 190 GLN A N 1
ATOM 782 C CA . GLN A 1 107 ? 53.123 -9.190 -60.038 1.00 74.70 190 GLN A CA 1
ATOM 783 C C . GLN A 1 107 ? 54.476 -9.015 -59.365 1.00 74.62 190 GLN A C 1
ATOM 784 O O . GLN A 1 107 ? 54.766 -9.665 -58.354 1.00 72.99 190 GLN A O 1
ATOM 790 N N . LEU A 1 108 ? 55.320 -8.138 -59.918 1.00 73.91 191 LEU A N 1
ATOM 791 C CA . LEU A 1 108 ? 56.635 -7.916 -59.328 1.00 71.41 191 LEU A CA 1
ATOM 792 C C . LEU A 1 108 ? 56.505 -7.174 -58.006 1.00 74.79 191 LEU A C 1
ATOM 793 O O . LEU A 1 108 ? 57.211 -7.487 -57.039 1.00 74.10 191 LEU A O 1
ATOM 798 N N . SER A 1 109 ? 55.608 -6.184 -57.948 1.00 78.65 192 SER A N 1
ATOM 799 C CA . SER A 1 109 ? 55.452 -5.403 -56.725 1.00 75.53 192 SER A CA 1
ATOM 800 C C . SER A 1 109 ? 54.946 -6.277 -55.585 1.00 73.57 192 SER A C 1
ATOM 801 O O . SER A 1 109 ? 55.340 -6.093 -54.427 1.00 79.54 192 SER A O 1
ATOM 804 N N . GLN A 1 110 ? 54.071 -7.238 -55.893 1.00 73.09 193 GLN A N 1
ATOM 805 C CA . GLN A 1 110 ? 53.517 -8.092 -54.843 1.00 75.06 193 GLN A CA 1
ATOM 806 C C . GLN A 1 110 ? 54.541 -9.049 -54.240 1.00 74.02 193 GLN A C 1
ATOM 807 O O . GLN A 1 110 ? 54.258 -9.648 -53.196 1.00 76.41 193 GLN A O 1
ATOM 813 N N . LEU A 1 111 ? 55.711 -9.209 -54.855 1.00 76.47 194 LEU A N 1
ATOM 814 C CA . LEU A 1 111 ? 56.756 -10.089 -54.343 1.00 76.14 194 LEU A CA 1
ATOM 815 C C . LEU A 1 111 ? 57.720 -9.382 -53.397 1.00 75.57 194 LEU A C 1
ATOM 816 O O . LEU A 1 111 ? 58.630 -10.028 -52.867 1.00 77.20 194 LEU A O 1
ATOM 821 N N . LEU A 1 112 ? 57.550 -8.081 -53.184 1.00 76.92 195 LEU A N 1
ATOM 822 C CA . LEU A 1 112 ? 58.435 -7.332 -52.303 1.00 78.51 195 LEU A CA 1
ATOM 823 C C . LEU A 1 112 ? 58.262 -7.794 -50.860 1.00 83.24 195 LEU A C 1
ATOM 824 O O . LEU A 1 112 ? 57.159 -8.139 -50.429 1.00 88.01 195 LEU A O 1
ATOM 829 N N . LEU A 1 113 ? 59.364 -7.798 -50.111 1.00 79.86 196 LEU A N 1
ATOM 830 C CA . LEU A 1 113 ? 59.377 -8.307 -48.751 1.00 81.43 196 LEU A CA 1
ATOM 831 C C . LEU A 1 113 ? 59.686 -7.192 -47.761 1.00 81.66 196 LEU A C 1
ATOM 832 O O . LEU A 1 113 ? 60.633 -6.423 -47.975 1.00 77.61 196 LEU A O 1
ATOM 837 N N . PRO A 1 114 ? 58.912 -7.066 -46.669 1.00 82.65 197 PRO A N 1
ATOM 838 C CA . PRO A 1 114 ? 57.826 -8.006 -46.354 1.00 84.97 197 PRO A CA 1
ATOM 839 C C . PRO A 1 114 ? 56.528 -7.712 -47.112 1.00 86.05 197 PRO A C 1
ATOM 840 O O . PRO A 1 114 ? 55.884 -8.639 -47.605 1.00 83.11 197 PRO A O 1
ATOM 844 N N . GLU A 1 115 ? 56.159 -6.440 -47.204 1.00 89.14 198 GLU A N 1
ATOM 845 C CA . GLU A 1 115 ? 55.066 -5.988 -48.046 1.00 88.86 198 GLU A CA 1
ATOM 846 C C . GLU A 1 115 ? 55.529 -4.783 -48.850 1.00 88.23 198 GLU A C 1
ATOM 847 O O . GLU A 1 115 ? 56.342 -3.988 -48.367 1.00 90.01 198 GLU A O 1
ATOM 853 N N . PRO A 1 116 ? 55.044 -4.631 -50.081 1.00 88.76 199 PRO A N 1
ATOM 854 C CA . PRO A 1 116 ? 55.455 -3.478 -50.890 1.00 85.60 199 PRO A CA 1
ATOM 855 C C . PRO A 1 116 ? 55.014 -2.163 -50.265 1.00 86.67 199 PRO A C 1
ATOM 856 O O . PRO A 1 116 ? 53.923 -2.055 -49.700 1.00 83.46 199 PRO A O 1
ATOM 860 N N . ARG A 1 117 ? 55.882 -1.158 -50.366 1.00 91.07 200 ARG A N 1
ATOM 861 C CA . ARG A 1 117 ? 55.519 0.190 -49.963 1.00 96.70 200 ARG A CA 1
ATOM 862 C C . ARG A 1 117 ? 54.375 0.711 -50.832 1.00 97.79 200 ARG A C 1
ATOM 863 O O . ARG A 1 117 ? 53.998 0.114 -51.843 1.00 94.57 200 ARG A O 1
ATOM 871 N N . ALA A 1 118 ? 53.821 1.853 -50.419 1.00 99.47 201 ALA A N 1
ATOM 872 C CA . ALA A 1 118 ? 52.736 2.457 -51.183 1.00 98.32 201 ALA A CA 1
ATOM 873 C C . ALA A 1 118 ? 53.223 2.907 -52.554 1.00 95.51 201 ALA A C 1
ATOM 874 O O . ALA A 1 118 ? 52.508 2.767 -53.552 1.00 92.62 201 ALA A O 1
ATOM 876 N N . ASP A 1 119 ? 54.439 3.445 -52.619 1.00 96.46 202 ASP A N 1
ATOM 877 C CA . ASP A 1 119 ? 55.000 3.997 -53.843 1.00 94.34 202 ASP A CA 1
ATOM 878 C C . ASP A 1 119 ? 55.735 2.954 -54.675 1.00 91.70 202 ASP A C 1
ATOM 879 O O . ASP A 1 119 ? 56.436 3.318 -55.625 1.00 88.66 202 ASP A O 1
ATOM 884 N N . GLN A 1 120 ? 55.592 1.672 -54.343 1.00 92.36 203 GLN A N 1
ATOM 885 C CA . GLN A 1 120 ? 56.258 0.597 -55.063 1.00 88.20 203 GLN A CA 1
ATOM 886 C C . GLN A 1 120 ? 55.287 -0.200 -55.922 1.00 89.91 203 GLN A C 1
ATOM 887 O O . GLN A 1 120 ? 55.705 -1.146 -56.599 1.00 86.97 203 GLN A O 1
ATOM 893 N N . LEU A 1 121 ? 54.002 0.155 -55.899 1.00 90.04 204 LEU A N 1
ATOM 894 C CA . LEU A 1 121 ? 52.989 -0.393 -56.801 1.00 79.40 204 LEU A CA 1
ATOM 895 C C . LEU A 1 121 ? 53.227 0.205 -58.187 1.00 75.19 204 LEU A C 1
ATOM 896 O O . LEU A 1 121 ? 52.553 1.140 -58.624 1.00 73.38 204 LEU A O 1
ATOM 901 N N . TRP A 1 122 ? 54.218 -0.358 -58.885 1.00 75.55 205 TRP A N 1
ATOM 902 C CA . TRP A 1 122 ? 54.778 0.284 -60.073 1.00 78.07 205 TRP A CA 1
ATOM 903 C C . TRP A 1 122 ? 53.737 0.480 -61.174 1.00 74.65 205 TRP A C 1
ATOM 904 O O . TRP A 1 122 ? 53.766 1.492 -61.887 1.00 71.26 205 TRP A O 1
ATOM 915 N N . ASN A 1 123 ? 52.812 -0.471 -61.330 1.00 72.57 206 ASN A N 1
ATOM 916 C CA . ASN A 1 123 ? 51.771 -0.322 -62.345 1.00 69.17 206 ASN A CA 1
ATOM 917 C C . ASN A 1 123 ? 50.943 0.939 -62.114 1.00 71.04 206 ASN A C 1
ATOM 918 O O . ASN A 1 123 ? 50.675 1.700 -63.055 1.00 73.92 206 ASN A O 1
ATOM 923 N N . PHE A 1 124 ? 50.611 1.230 -60.856 1.00 68.24 207 PHE A N 1
ATOM 924 C CA . PHE A 1 124 ? 49.806 2.412 -60.575 1.00 69.81 207 PHE A CA 1
ATOM 925 C C . PHE A 1 124 ? 50.641 3.680 -60.709 1.00 67.83 207 PHE A C 1
ATOM 926 O O . PHE A 1 124 ? 50.130 4.720 -61.154 1.00 65.49 207 PHE A O 1
ATOM 934 N N . VAL A 1 125 ? 51.930 3.600 -60.367 1.00 65.89 208 VAL A N 1
ATOM 935 C CA . VAL A 1 125 ? 52.820 4.745 -60.534 1.00 67.02 208 VAL A CA 1
ATOM 936 C C . VAL A 1 125 ? 52.864 5.134 -62.005 1.00 69.26 208 VAL A C 1
ATOM 937 O O . VAL A 1 125 ? 52.770 6.319 -62.366 1.00 70.31 208 VAL A O 1
ATOM 941 N N . CYS A 1 126 ? 52.961 4.129 -62.883 1.00 69.37 209 CYS A N 1
ATOM 942 C CA . CYS A 1 126 ? 52.997 4.407 -64.311 1.00 68.38 209 CYS A CA 1
ATOM 943 C C . CYS A 1 126 ? 51.665 4.987 -64.757 1.00 69.83 209 CYS A C 1
ATOM 944 O O . CYS A 1 126 ? 51.631 5.940 -65.543 1.00 72.88 209 CYS A O 1
ATOM 947 N N . MET A 1 127 ? 50.556 4.408 -64.281 1.00 64.93 210 MET A N 1
ATOM 948 C CA . MET A 1 127 ? 49.247 4.923 -64.671 1.00 67.38 210 MET A CA 1
ATOM 949 C C . MET A 1 127 ? 49.106 6.401 -64.313 1.00 67.89 210 MET A C 1
ATOM 950 O O . MET A 1 127 ? 48.436 7.153 -65.029 1.00 68.79 210 MET A O 1
ATOM 955 N N . ALA A 1 128 ? 49.723 6.832 -63.208 1.00 67.13 211 ALA A N 1
ATOM 956 C CA . ALA A 1 128 ? 49.609 8.209 -62.729 1.00 61.51 211 ALA A CA 1
ATOM 957 C C . ALA A 1 128 ? 50.652 9.157 -63.325 1.00 66.80 211 ALA A C 1
ATOM 958 O O . ALA A 1 128 ? 50.533 10.378 -63.143 1.00 67.64 211 ALA A O 1
ATOM 960 N N . ASN A 1 129 ? 51.695 8.619 -63.967 1.00 67.48 212 ASN A N 1
ATOM 961 C CA . ASN A 1 129 ? 52.774 9.451 -64.507 1.00 69.31 212 ASN A CA 1
ATOM 962 C C . ASN A 1 129 ? 52.281 10.574 -65.428 1.00 74.87 212 ASN A C 1
ATOM 963 O O . ASN A 1 129 ? 52.774 11.711 -65.348 1.00 71.46 212 ASN A O 1
ATOM 968 N N . ASN A 1 130 ? 51.342 10.269 -66.336 1.00 82.11 213 ASN A N 1
ATOM 969 C CA . ASN A 1 130 ? 50.785 11.305 -67.208 1.00 78.34 213 ASN A CA 1
ATOM 970 C C . ASN A 1 130 ? 50.241 12.476 -66.396 1.00 79.49 213 ASN A C 1
ATOM 971 O O . ASN A 1 130 ? 50.526 13.650 -66.689 1.00 77.42 213 ASN A O 1
ATOM 976 N N . PHE A 1 131 ? 49.440 12.166 -65.373 1.00 78.27 214 PHE A N 1
ATOM 977 C CA . PHE A 1 131 ? 48.865 13.217 -64.548 1.00 74.80 214 PHE A CA 1
ATOM 978 C C . PHE A 1 131 ? 49.965 13.998 -63.854 1.00 72.66 214 PHE A C 1
ATOM 979 O O . PHE A 1 131 ? 49.862 15.218 -63.691 1.00 71.90 214 PHE A O 1
ATOM 987 N N . ARG A 1 132 ? 50.991 13.292 -63.371 1.00 74.19 215 ARG A N 1
ATOM 988 C CA . ARG A 1 132 ? 52.096 13.971 -62.702 1.00 74.38 215 ARG A CA 1
ATOM 989 C C . ARG A 1 132 ? 52.724 15.017 -63.612 1.00 72.42 215 ARG A C 1
ATOM 990 O O . ARG A 1 132 ? 52.983 16.152 -63.185 1.00 73.01 215 ARG A O 1
ATOM 998 N N . ILE A 1 133 ? 52.899 14.680 -64.892 1.00 75.26 216 ILE A N 1
ATOM 999 C CA . ILE A 1 133 ? 53.540 15.630 -65.800 1.00 79.86 216 ILE A CA 1
ATOM 1000 C C . ILE A 1 133 ? 52.618 16.807 -66.095 1.00 80.31 216 ILE A C 1
ATOM 1001 O O . ILE A 1 133 ? 53.048 17.971 -66.056 1.00 76.59 216 ILE A O 1
ATOM 1006 N N . LYS A 1 134 ? 51.326 16.538 -66.310 1.00 81.05 217 LYS A N 1
ATOM 1007 C CA . LYS A 1 134 ? 50.393 17.632 -66.584 1.00 78.60 217 LYS A CA 1
ATOM 1008 C C . LYS A 1 134 ? 50.290 18.574 -65.389 1.00 78.83 217 LYS A C 1
ATOM 1009 O O . LYS A 1 134 ? 50.324 19.806 -65.542 1.00 81.95 217 LYS A O 1
ATOM 1015 N N . PHE A 1 135 ? 50.228 18.004 -64.185 1.00 80.43 218 PHE A N 1
ATOM 1016 C CA . PHE A 1 135 ? 50.081 18.782 -62.964 1.00 81.23 218 PHE A CA 1
ATOM 1017 C C . PHE A 1 135 ? 51.309 19.647 -62.721 1.00 84.86 218 PHE A C 1
ATOM 1018 O O . PHE A 1 135 ? 51.191 20.857 -62.491 1.00 87.33 218 PHE A O 1
ATOM 1026 N N . ILE A 1 136 ? 52.499 19.038 -62.749 1.00 86.24 219 ILE A N 1
ATOM 1027 C CA . ILE A 1 136 ? 53.721 19.796 -62.498 1.00 83.54 219 ILE A CA 1
ATOM 1028 C C . ILE A 1 136 ? 53.898 20.897 -63.538 1.00 86.77 219 ILE A C 1
ATOM 1029 O O . ILE A 1 136 ? 54.350 22.003 -63.213 1.00 88.53 219 ILE A O 1
ATOM 1034 N N . TYR A 1 137 ? 53.538 20.629 -64.799 1.00 84.35 220 TYR A N 1
ATOM 1035 C CA . TYR A 1 137 ? 53.619 21.680 -65.810 1.00 88.48 220 TYR A CA 1
ATOM 1036 C C . TYR A 1 137 ? 52.699 22.850 -65.472 1.00 92.03 220 TYR A C 1
ATOM 1037 O O . TYR A 1 137 ? 53.135 24.008 -65.440 1.00 95.58 220 TYR A O 1
ATOM 1046 N N . HIS A 1 138 ? 51.417 22.567 -65.217 1.00 92.83 221 HIS A N 1
ATOM 1047 C CA . HIS A 1 138 ? 50.435 23.638 -65.046 1.00 96.05 221 HIS A CA 1
ATOM 1048 C C . HIS A 1 138 ? 50.642 24.482 -63.786 1.00 95.02 221 HIS A C 1
ATOM 1049 O O . HIS A 1 138 ? 50.093 25.587 -63.710 1.00 91.94 221 HIS A O 1
ATOM 1056 N N . PHE A 1 139 ? 51.428 24.023 -62.808 1.00 91.96 222 PHE A N 1
ATOM 1057 C CA . PHE A 1 139 ? 51.566 24.731 -61.529 1.00 87.91 222 PHE A CA 1
ATOM 1058 C C . PHE A 1 139 ? 53.041 24.940 -61.165 1.00 96.94 222 PHE A C 1
ATOM 1059 O O . PHE A 1 139 ? 53.535 24.399 -60.175 1.00 98.24 222 PHE A O 1
ATOM 1067 N N . THR A 1 140 ? 53.733 25.749 -61.964 1.00 106.64 223 THR A N 1
ATOM 1068 C CA . THR A 1 140 ? 55.084 26.203 -61.630 1.00 108.81 223 THR A CA 1
ATOM 1069 C C . THR A 1 140 ? 55.288 27.655 -62.056 1.00 101.09 223 THR A C 1
ATOM 1070 O O . THR A 1 140 ? 54.338 28.346 -62.425 1.00 92.67 223 THR A O 1
ATOM 1074 N N . GLU A 1 147 ? 48.459 27.403 -50.952 1.00 108.65 230 GLU A N 1
ATOM 1075 C CA . GLU A 1 147 ? 47.504 27.980 -50.013 1.00 113.68 230 GLU A CA 1
ATOM 1076 C C . GLU A 1 147 ? 46.091 27.448 -50.249 1.00 110.96 230 GLU A C 1
ATOM 1077 O O . GLU A 1 147 ? 45.898 26.467 -50.965 1.00 104.56 230 GLU A O 1
ATOM 1083 N N . GLN A 1 148 ? 45.108 28.111 -49.636 1.00 117.39 231 GLN A N 1
ATOM 1084 C CA . GLN A 1 148 ? 43.729 27.636 -49.694 1.00 116.04 231 GLN A CA 1
ATOM 1085 C C . GLN A 1 148 ? 43.186 27.692 -51.117 1.00 119.81 231 GLN A C 1
ATOM 1086 O O . GLN A 1 148 ? 42.569 26.729 -51.596 1.00 121.02 231 GLN A O 1
ATOM 1092 N N . GLN A 1 149 ? 43.498 28.766 -51.842 1.00 121.16 232 GLN A N 1
ATOM 1093 C CA . GLN A 1 149 ? 43.0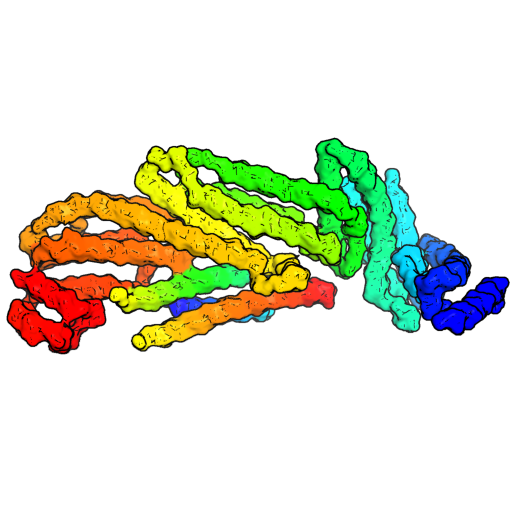15 28.900 -53.209 1.00 119.79 232 GLN A CA 1
ATOM 1094 C C . GLN A 1 149 ? 43.826 28.020 -54.142 1.00 112.32 232 GLN A C 1
ATOM 1095 O O . GLN A 1 149 ? 43.279 27.462 -55.100 1.00 111.73 232 GLN A O 1
ATOM 1101 N N . SER A 1 150 ? 45.121 27.866 -53.860 1.00 106.83 233 SER A N 1
ATOM 1102 C CA . SER A 1 150 ? 45.945 26.955 -54.640 1.00 91.84 233 SER A CA 1
ATOM 1103 C C . SER A 1 150 ? 45.448 25.525 -54.470 1.00 83.35 233 SER A C 1
ATOM 1104 O O . SER A 1 150 ? 45.318 24.787 -55.450 1.00 87.15 233 SER A O 1
ATOM 1107 N N . ILE A 1 151 ? 45.256 25.090 -53.221 1.00 84.22 234 ILE A N 1
ATOM 1108 C CA . ILE A 1 151 ? 44.742 23.745 -52.963 1.00 80.14 234 ILE A CA 1
ATOM 1109 C C . ILE A 1 151 ? 43.388 23.544 -53.642 1.00 86.64 234 ILE A C 1
ATOM 1110 O O . ILE A 1 151 ? 43.104 22.471 -54.197 1.00 84.18 234 ILE A O 1
ATOM 1115 N N . GLU A 1 152 ? 42.547 24.587 -53.653 1.00 92.86 235 GLU A N 1
ATOM 1116 C CA . GLU A 1 152 ? 41.264 24.479 -54.347 1.00 94.82 235 GLU A CA 1
ATOM 1117 C C . GLU A 1 152 ? 41.460 24.293 -55.849 1.00 93.46 235 GLU A C 1
ATOM 1118 O O . GLU A 1 152 ? 40.765 23.486 -56.480 1.00 93.67 235 GLU A O 1
ATOM 1124 N N . ASN A 1 153 ? 42.374 25.061 -56.447 1.00 90.51 236 ASN A N 1
ATOM 1125 C CA . ASN A 1 153 ? 42.652 24.908 -57.873 1.00 88.10 236 ASN A CA 1
ATOM 1126 C C . ASN A 1 153 ? 43.240 23.534 -58.177 1.00 83.43 236 ASN A C 1
ATOM 1127 O O . ASN A 1 153 ? 42.948 22.945 -59.229 1.00 81.38 236 ASN A O 1
ATOM 1132 N N . TYR A 1 154 ? 44.048 23.002 -57.253 1.00 83.38 237 TYR A N 1
ATOM 1133 C CA . TYR A 1 154 ? 44.578 21.654 -57.415 1.00 71.15 237 TYR A CA 1
ATOM 1134 C C . TYR A 1 154 ? 43.448 20.643 -57.406 1.00 76.25 237 TYR A C 1
ATOM 1135 O O . TYR A 1 154 ? 43.462 19.675 -58.175 1.00 82.02 237 TYR A O 1
ATOM 1144 N N . PHE A 1 155 ? 42.427 20.888 -56.585 1.00 78.85 238 PHE A N 1
ATOM 1145 C CA . PHE A 1 155 ? 41.293 19.975 -56.564 1.00 78.03 238 PHE A CA 1
ATOM 1146 C C . PHE A 1 155 ? 40.498 20.085 -57.856 1.00 78.95 238 PHE A C 1
ATOM 1147 O O . PHE A 1 155 ? 39.993 19.084 -58.357 1.00 76.47 238 PHE A O 1
ATOM 1155 N N . LYS A 1 156 ? 40.288 21.305 -58.348 1.00 79.34 239 LYS A N 1
ATOM 1156 C CA . LYS A 1 156 ? 39.567 21.492 -59.608 1.00 84.72 239 LYS A CA 1
ATOM 1157 C C . LYS A 1 156 ? 40.240 20.733 -60.754 1.00 77.63 239 LYS A C 1
ATOM 1158 O O . LYS A 1 156 ? 39.588 19.966 -61.482 1.00 72.00 239 LYS A O 1
ATOM 1164 N N . PHE A 1 157 ? 41.557 20.916 -60.902 1.00 80.58 240 PHE A N 1
ATOM 1165 C CA . PHE A 1 157 ? 42.335 20.182 -61.904 1.00 83.57 240 PHE A CA 1
ATOM 1166 C C . PHE A 1 157 ? 42.218 18.671 -61.707 1.00 81.42 240 PHE A C 1
ATOM 1167 O O . PHE A 1 157 ? 41.892 17.922 -62.648 1.00 80.90 240 PHE A O 1
ATOM 1175 N N . LEU A 1 158 ? 42.485 18.213 -60.481 1.00 80.09 241 LEU A N 1
ATOM 1176 C CA . LEU A 1 158 ? 42.419 16.798 -60.143 1.00 78.54 241 LEU A CA 1
ATOM 1177 C C . LEU A 1 158 ? 41.044 16.220 -60.450 1.00 81.41 241 LEU A C 1
ATOM 1178 O O . LEU A 1 158 ? 40.927 15.133 -61.020 1.00 78.67 241 LEU A O 1
ATOM 1183 N N . ASP A 1 159 ? 39.991 16.930 -60.048 1.00 83.99 242 ASP A N 1
ATOM 1184 C CA . ASP A 1 159 ? 38.624 16.469 -60.243 1.00 85.06 242 ASP A CA 1
ATOM 1185 C C . ASP A 1 159 ? 38.286 16.343 -61.720 1.00 81.80 242 ASP A C 1
ATOM 1186 O O . ASP A 1 159 ? 37.658 15.364 -62.129 1.00 78.71 242 ASP A O 1
ATOM 1191 N N . LYS A 1 160 ? 38.665 17.332 -62.535 1.00 78.11 243 LYS A N 1
ATOM 1192 C CA . LYS A 1 160 ? 38.327 17.257 -63.955 1.00 81.84 243 LYS A CA 1
ATOM 1193 C C . LYS A 1 160 ? 39.008 16.055 -64.603 1.00 87.22 243 LYS A C 1
ATOM 1194 O O . LYS A 1 160 ? 38.367 15.251 -65.314 1.00 85.47 243 LYS A O 1
ATOM 1200 N N . TYR A 1 161 ? 40.313 15.903 -64.340 1.00 89.24 244 TYR A N 1
ATOM 1201 C CA . TYR A 1 161 ? 41.039 14.754 -64.871 1.00 79.04 244 TYR A CA 1
ATOM 1202 C C . TYR A 1 161 ? 40.412 13.448 -64.396 1.00 77.28 244 TYR A C 1
ATOM 1203 O O . TYR A 1 161 ? 40.184 12.527 -65.195 1.00 77.05 244 TYR A O 1
ATOM 1212 N N . LEU A 1 162 ? 40.147 13.341 -63.088 1.00 80.72 245 LEU A N 1
ATOM 1213 C CA . LEU A 1 162 ? 39.571 12.118 -62.546 1.00 80.31 245 LEU A CA 1
ATOM 1214 C C . LEU A 1 162 ? 38.241 11.817 -63.214 1.00 80.42 245 LEU A C 1
ATOM 1215 O O . LEU A 1 162 ? 37.980 10.673 -63.597 1.00 77.87 245 LEU A O 1
ATOM 1220 N N . SER A 1 163 ? 37.412 12.846 -63.402 1.00 81.97 246 SER A N 1
ATOM 1221 C CA . SER A 1 163 ? 36.091 12.657 -63.985 1.00 85.26 246 SER A CA 1
ATOM 1222 C C . SER A 1 163 ? 36.224 11.985 -65.338 1.00 86.82 246 SER A C 1
ATOM 1223 O O . SER A 1 163 ? 35.619 10.937 -65.593 1.00 89.69 246 SER A O 1
ATOM 1226 N N . GLU A 1 164 ? 37.023 12.580 -66.223 1.00 83.56 247 GLU A N 1
ATOM 1227 C CA . GLU A 1 164 ? 37.051 12.051 -67.582 1.00 78.22 247 GLU A CA 1
ATOM 1228 C C . GLU A 1 164 ? 37.987 10.854 -67.766 1.00 74.53 247 GLU A C 1
ATOM 1229 O O . GLU A 1 164 ? 37.998 10.278 -68.858 1.00 70.63 247 GLU A O 1
ATOM 1235 N N . ASN A 1 165 ? 38.765 10.452 -66.752 1.00 78.91 248 ASN A N 1
ATOM 1236 C CA . ASN A 1 165 ? 39.727 9.364 -66.949 1.00 73.87 248 ASN A CA 1
ATOM 1237 C C . ASN A 1 165 ? 39.639 8.178 -65.983 1.00 75.19 248 ASN A C 1
ATOM 1238 O O . ASN A 1 165 ? 40.166 7.109 -66.322 1.00 74.89 248 ASN A O 1
ATOM 1243 N N . LEU A 1 166 ? 39.027 8.320 -64.804 1.00 71.69 249 LEU A N 1
ATOM 1244 C CA . LEU A 1 166 ? 39.037 7.259 -63.797 1.00 71.96 249 LEU A CA 1
ATOM 1245 C C . LEU A 1 166 ? 38.370 5.980 -64.292 1.00 74.34 249 LEU A C 1
ATOM 1246 O O . LEU A 1 166 ? 38.989 4.906 -64.310 1.00 75.20 249 LEU A O 1
ATOM 1251 N N . TYR A 1 167 ? 37.113 6.073 -64.725 1.00 84.83 250 TYR A N 1
ATOM 1252 C CA . TYR A 1 167 ? 36.415 4.853 -65.103 1.00 88.46 250 TYR A CA 1
ATOM 1253 C C . TYR A 1 167 ? 36.969 4.302 -66.407 1.00 82.37 250 TYR A C 1
ATOM 1254 O O . TYR A 1 167 ? 36.925 3.086 -66.635 1.00 78.64 250 TYR A O 1
ATOM 1263 N N . LYS A 1 168 ? 37.583 5.165 -67.215 1.00 75.39 251 LYS A N 1
ATOM 1264 C CA . LYS A 1 168 ? 38.216 4.723 -68.450 1.00 74.28 251 LYS A CA 1
ATOM 1265 C C . LYS A 1 168 ? 39.432 3.866 -68.132 1.00 77.17 251 LYS A C 1
ATOM 1266 O O . LYS A 1 168 ? 39.620 2.786 -68.707 1.00 72.91 251 LYS A O 1
ATOM 1272 N N . TYR A 1 169 ? 40.256 4.325 -67.187 1.00 82.37 252 TYR A N 1
ATOM 1273 C CA . TYR A 1 169 ? 41.450 3.571 -66.837 1.00 73.23 252 TYR A CA 1
ATOM 1274 C C . TYR A 1 169 ? 41.072 2.298 -66.099 1.00 73.37 252 TYR A C 1
ATOM 1275 O O . TYR A 1 169 ? 41.791 1.293 -66.183 1.00 79.97 252 TYR A O 1
ATOM 1284 N N . MET A 1 170 ? 39.920 2.305 -65.421 1.00 74.59 253 MET A N 1
ATOM 1285 C CA . MET A 1 170 ? 39.435 1.071 -64.815 1.00 74.96 253 MET A CA 1
ATOM 1286 C C . MET A 1 170 ? 39.046 0.078 -65.902 1.00 83.90 253 MET A C 1
ATOM 1287 O O . MET A 1 170 ? 39.311 -1.124 -65.780 1.00 81.16 253 MET A O 1
ATOM 1292 N N . ASP A 1 171 ? 38.416 0.568 -66.974 1.00 88.65 254 ASP A N 1
ATOM 1293 C CA . ASP A 1 171 ? 38.049 -0.307 -68.084 1.00 89.60 254 ASP A CA 1
ATOM 1294 C C . ASP A 1 171 ? 39.289 -0.838 -68.792 1.00 87.38 254 ASP A C 1
ATOM 1295 O O . ASP A 1 171 ? 39.269 -1.946 -69.340 1.00 95.89 254 ASP A O 1
ATOM 1300 N N . ILE A 1 172 ? 40.372 -0.059 -68.781 1.00 81.15 255 ILE A N 1
ATOM 1301 C CA . ILE A 1 172 ? 41.587 -0.431 -69.502 1.00 77.63 255 ILE A CA 1
ATOM 1302 C C . ILE A 1 172 ? 42.403 -1.461 -68.730 1.00 79.97 255 ILE A C 1
ATOM 1303 O O . ILE A 1 172 ? 42.846 -2.468 -69.297 1.00 81.95 255 ILE A O 1
ATOM 1308 N N . PHE A 1 173 ? 42.616 -1.242 -67.433 1.00 81.20 256 PHE A N 1
ATOM 1309 C CA . PHE A 1 173 ? 43.572 -2.043 -66.677 1.00 76.72 256 PHE A CA 1
ATOM 1310 C C . PHE A 1 173 ? 42.920 -3.108 -65.803 1.00 82.48 256 PHE A C 1
ATOM 1311 O O . PHE A 1 173 ? 43.610 -3.729 -64.987 1.00 85.89 256 PHE A O 1
ATOM 1319 N N . GLU A 1 174 ? 41.613 -3.318 -65.939 1.00 83.58 257 GLU A N 1
ATOM 1320 C CA . GLU A 1 174 ? 40.948 -4.438 -65.283 1.00 86.36 257 GLU A CA 1
ATOM 1321 C C . GLU A 1 174 ? 41.649 -5.749 -65.618 1.00 87.57 257 GLU A C 1
ATOM 1322 O O . GLU A 1 174 ? 41.906 -6.049 -66.787 1.00 87.12 257 GLU A O 1
ATOM 1328 N N . ASP A 1 175 ? 41.956 -6.533 -64.583 1.00 89.28 258 ASP A N 1
ATOM 1329 C CA . ASP A 1 175 ? 42.600 -7.827 -64.779 1.00 92.73 258 ASP A CA 1
ATOM 1330 C C . ASP A 1 175 ? 42.352 -8.752 -63.593 1.00 93.51 258 ASP A C 1
ATOM 1331 O O . ASP A 1 175 ? 43.203 -8.889 -62.708 1.00 89.08 258 ASP A O 1
ATOM 1336 N N . GLU A 1 176 ? 41.172 -9.379 -63.574 1.00 100.99 259 GLU A N 1
ATOM 1337 C CA . GLU A 1 176 ? 40.790 -10.260 -62.474 1.00 102.71 259 GLU A CA 1
ATOM 1338 C C . GLU A 1 176 ? 41.738 -11.445 -62.334 1.00 101.06 259 GLU A C 1
ATOM 1339 O O . GLU A 1 176 ? 41.961 -11.935 -61.220 1.00 93.59 259 GLU A O 1
ATOM 1345 N N . SER A 1 177 ? 42.302 -11.917 -63.449 1.00 103.77 260 SER A N 1
ATOM 1346 C CA . SER A 1 177 ? 43.169 -13.093 -63.429 1.00 100.65 260 SER A CA 1
ATOM 1347 C C . SER A 1 177 ? 44.457 -12.845 -62.653 1.00 99.01 260 SER A C 1
ATOM 1348 O O . SER A 1 177 ? 44.994 -13.772 -62.036 1.00 104.15 260 SER A O 1
ATOM 1351 N N . LYS A 1 178 ? 44.962 -11.614 -62.666 1.00 92.47 261 LYS A N 1
ATOM 1352 C CA . LYS A 1 178 ? 46.213 -11.261 -62.005 1.00 89.29 261 LYS A CA 1
ATOM 1353 C C . LYS A 1 178 ? 45.995 -10.460 -60.730 1.00 87.93 261 LYS A C 1
ATOM 1354 O O . LYS A 1 178 ? 46.965 -9.965 -60.146 1.00 90.86 261 LYS A O 1
ATOM 1360 N N . GLY A 1 179 ? 44.751 -10.320 -60.283 1.00 81.12 262 GLY A N 1
ATOM 1361 C CA . GLY A 1 179 ? 44.478 -9.664 -59.029 1.00 77.43 262 GLY A CA 1
ATOM 1362 C C . GLY A 1 179 ? 44.169 -8.192 -59.144 1.00 80.85 262 GLY A C 1
ATOM 1363 O O . GLY A 1 179 ? 43.800 -7.572 -58.138 1.00 73.56 262 GLY A O 1
ATOM 1364 N N . ILE A 1 180 ? 44.292 -7.610 -60.334 1.00 88.29 263 ILE A N 1
ATOM 1365 C CA . ILE A 1 180 ? 44.018 -6.189 -60.505 1.00 86.11 263 ILE A CA 1
ATOM 1366 C C . ILE A 1 180 ? 42.505 -6.065 -60.654 1.00 88.48 263 ILE A C 1
ATOM 1367 O O . ILE A 1 180 ? 41.951 -6.236 -61.741 1.00 91.50 263 ILE A O 1
ATOM 1372 N N . THR A 1 181 ? 41.837 -5.760 -59.546 1.00 87.55 264 THR A N 1
ATOM 1373 C CA . THR A 1 181 ? 40.394 -5.605 -59.485 1.00 87.90 264 THR A CA 1
ATOM 1374 C C . THR A 1 181 ? 39.995 -4.201 -59.912 1.00 86.67 264 THR A C 1
ATOM 1375 O O . THR A 1 181 ? 40.828 -3.305 -60.074 1.00 84.16 264 THR A O 1
ATOM 1379 N N . ARG A 1 182 ? 38.692 -4.011 -60.093 1.00 89.25 265 ARG A N 1
ATOM 1380 C CA . ARG A 1 182 ? 38.211 -2.681 -60.419 1.00 89.05 265 ARG A CA 1
ATOM 1381 C C . ARG A 1 182 ? 38.201 -1.800 -59.172 1.00 85.81 265 ARG A C 1
ATOM 1382 O O . ARG A 1 182 ? 38.479 -0.595 -59.259 1.00 85.71 265 ARG A O 1
ATOM 1390 N N . THR A 1 183 ? 37.949 -2.398 -58.003 1.00 83.82 266 THR A N 1
ATOM 1391 C CA . THR A 1 183 ? 37.939 -1.633 -56.761 1.00 81.70 266 THR A CA 1
ATOM 1392 C C . THR A 1 183 ? 39.343 -1.133 -56.443 1.00 82.21 266 THR A C 1
ATOM 1393 O O . THR A 1 183 ? 39.533 0.017 -56.010 1.00 78.38 266 THR A O 1
ATOM 1397 N N . LEU A 1 184 ? 40.345 -1.962 -56.749 1.00 82.77 267 LEU A N 1
ATOM 1398 C CA . LEU A 1 184 ? 41.729 -1.602 -56.479 1.00 80.70 267 LEU A CA 1
ATOM 1399 C C . LEU A 1 184 ? 42.156 -0.473 -57.398 1.00 78.65 267 LEU A C 1
ATOM 1400 O O . LEU A 1 184 ? 42.846 0.459 -56.971 1.00 78.91 267 LEU A O 1
ATOM 1405 N N . ILE A 1 185 ? 41.824 -0.585 -58.685 1.00 72.18 268 ILE A N 1
ATOM 1406 C CA . ILE A 1 185 ? 42.203 0.464 -59.620 1.00 70.89 268 ILE A CA 1
ATOM 1407 C C . ILE A 1 185 ? 41.552 1.774 -59.208 1.00 75.40 268 ILE A C 1
ATOM 1408 O O . ILE A 1 185 ? 42.197 2.829 -59.212 1.00 78.47 268 ILE A O 1
ATOM 1413 N N . HIS A 1 186 ? 40.297 1.710 -58.744 1.00 77.05 269 HIS A N 1
ATOM 1414 C CA . HIS A 1 186 ? 39.615 2.932 -58.325 1.00 79.38 269 HIS A CA 1
ATOM 1415 C C . HIS A 1 186 ? 40.331 3.579 -57.147 1.00 80.54 269 HIS A C 1
ATOM 1416 O O . HIS A 1 186 ? 40.496 4.805 -57.109 1.00 78.82 269 HIS A O 1
ATOM 1423 N N . LYS A 1 187 ? 40.754 2.773 -56.170 1.00 79.51 270 LYS A N 1
ATOM 1424 C CA . LYS A 1 187 ? 41.419 3.337 -54.996 1.00 79.59 270 LYS A CA 1
ATOM 1425 C C . LYS A 1 187 ? 42.800 3.888 -55.353 1.00 76.95 270 LYS A C 1
ATOM 1426 O O . LYS A 1 187 ? 43.114 5.062 -55.093 1.00 75.41 270 LYS A O 1
ATOM 1432 N N . GLN A 1 188 ? 43.618 3.062 -56.005 1.00 75.31 271 GLN A N 1
ATOM 1433 C CA . GLN A 1 188 ? 45.029 3.371 -56.205 1.00 73.40 271 GLN A CA 1
ATOM 1434 C C . GLN A 1 188 ? 45.259 4.413 -57.289 1.00 75.33 271 GLN A C 1
ATOM 1435 O O . GLN A 1 188 ? 46.203 5.201 -57.184 1.00 75.52 271 GLN A O 1
ATOM 1441 N N . PHE A 1 189 ? 44.471 4.406 -58.367 1.00 72.25 272 PHE A N 1
ATOM 1442 C CA . PHE A 1 189 ? 44.674 5.404 -59.409 1.00 65.59 272 PHE A CA 1
ATOM 1443 C C . PHE A 1 189 ? 44.474 6.805 -58.845 1.00 70.75 272 PHE A C 1
ATOM 1444 O O . PHE A 1 189 ? 45.286 7.707 -59.093 1.00 72.13 272 PHE A O 1
ATOM 1452 N N . ILE A 1 190 ? 43.476 6.963 -57.971 1.00 73.48 273 ILE A N 1
ATOM 1453 C CA . ILE A 1 190 ? 43.253 8.237 -57.292 1.00 76.05 273 ILE A CA 1
ATOM 1454 C C . ILE A 1 190 ? 44.392 8.536 -56.322 1.00 74.81 273 ILE A C 1
ATOM 1455 O O . ILE A 1 190 ? 44.897 9.663 -56.270 1.00 74.60 273 ILE A O 1
ATOM 1460 N N . ASN A 1 191 ? 44.790 7.544 -55.518 1.00 72.60 274 ASN A N 1
ATOM 1461 C CA . ASN A 1 191 ? 45.867 7.756 -54.546 1.00 73.89 274 ASN A CA 1
ATOM 1462 C C . ASN A 1 191 ? 47.157 8.233 -55.224 1.00 75.72 274 ASN A C 1
ATOM 1463 O O . ASN A 1 191 ? 47.774 9.239 -54.820 1.00 75.05 274 ASN A O 1
ATOM 1468 N N . HIS A 1 192 ? 47.536 7.572 -56.316 1.00 73.97 275 HIS A N 1
ATOM 1469 C CA . HIS A 1 192 ? 48.786 7.917 -56.970 1.00 69.72 275 HIS A CA 1
ATOM 1470 C C . HIS A 1 192 ? 48.653 9.213 -57.751 1.00 70.30 275 HIS A C 1
ATOM 1471 O O . HIS A 1 192 ? 49.639 9.946 -57.887 1.00 72.54 275 HIS A O 1
ATOM 1478 N N . ILE A 1 193 ? 47.463 9.509 -58.282 1.00 67.22 276 ILE A N 1
ATOM 1479 C CA . ILE A 1 193 ? 47.268 10.811 -58.904 1.00 65.46 276 ILE A CA 1
ATOM 1480 C C . ILE A 1 193 ? 47.393 11.900 -57.845 1.00 71.77 276 ILE A C 1
ATOM 1481 O O . ILE A 1 193 ? 47.872 13.006 -58.123 1.00 70.19 276 ILE A O 1
ATOM 1486 N N . LEU A 1 194 ? 47.011 11.582 -56.602 1.00 69.62 277 LEU A N 1
ATOM 1487 C CA . LEU A 1 194 ? 47.077 12.529 -55.495 1.00 69.04 277 LEU A CA 1
ATOM 1488 C C . LEU A 1 194 ? 48.500 12.788 -55.024 1.00 72.43 277 LEU A C 1
ATOM 1489 O O . LEU A 1 194 ? 48.756 13.838 -54.423 1.00 70.01 277 LEU A O 1
ATOM 1494 N N . GLU A 1 195 ? 49.424 11.862 -55.278 1.00 72.80 278 GLU A N 1
ATOM 1495 C CA . GLU A 1 195 ? 50.771 12.022 -54.721 1.00 73.14 278 GLU A CA 1
ATOM 1496 C C . GLU A 1 195 ? 51.509 13.299 -55.146 1.00 68.89 278 GLU A C 1
ATOM 1497 O O . GLU A 1 195 ? 52.092 13.957 -54.260 1.00 69.00 278 GLU A O 1
ATOM 1503 N N . PRO A 1 196 ? 51.512 13.731 -56.417 1.00 67.12 279 PRO A N 1
ATOM 1504 C CA . PRO A 1 196 ? 52.176 15.012 -56.727 1.00 67.60 279 PRO A CA 1
ATOM 1505 C C . PRO A 1 196 ? 51.496 16.210 -56.092 1.00 70.25 279 PRO A C 1
ATOM 1506 O O . PRO A 1 196 ? 52.176 17.207 -55.799 1.00 74.49 279 PRO A O 1
ATOM 1510 N N . VAL A 1 197 ? 50.237 16.068 -55.685 1.00 73.19 280 VAL A N 1
ATOM 1511 C CA . VAL A 1 197 ? 49.546 17.177 -55.047 1.00 71.95 280 VAL A CA 1
ATOM 1512 C C . VAL A 1 197 ? 49.949 17.218 -53.590 1.00 68.77 280 VAL A C 1
ATOM 1513 O O . VAL A 1 197 ? 50.142 18.295 -53.012 1.00 65.18 280 VAL A O 1
ATOM 1517 N N . ARG A 1 198 ? 50.114 16.039 -52.989 1.00 68.66 281 ARG A N 1
ATOM 1518 C CA . ARG A 1 198 ? 50.623 15.982 -51.630 1.00 68.49 281 ARG A CA 1
ATOM 1519 C C . ARG A 1 198 ? 52.000 16.619 -51.570 1.00 71.51 281 ARG A C 1
ATOM 1520 O O . ARG A 1 198 ? 52.296 17.385 -50.651 1.00 73.74 281 ARG A O 1
ATOM 1528 N N . GLU A 1 199 ? 52.859 16.321 -52.550 1.00 67.84 282 GLU A N 1
ATOM 1529 C CA . GLU A 1 199 ? 54.229 16.822 -52.475 1.00 64.67 282 GLU A CA 1
ATOM 1530 C C . GLU A 1 199 ? 54.272 18.339 -52.665 1.00 65.62 282 GLU A C 1
ATOM 1531 O O . GLU A 1 199 ? 54.899 19.067 -51.865 1.00 68.91 282 GLU A O 1
ATOM 1537 N N . LYS A 1 200 ? 53.449 18.844 -53.594 1.00 67.10 283 LYS A N 1
ATOM 1538 C CA . LYS A 1 200 ? 53.417 20.278 -53.853 1.00 72.39 283 LYS A CA 1
ATOM 1539 C C . LYS A 1 200 ? 52.867 21.021 -52.644 1.00 74.46 283 LYS A C 1
ATOM 1540 O O . LYS A 1 200 ? 53.443 22.025 -52.206 1.00 71.47 283 LYS A O 1
ATOM 1546 N N . VAL A 1 201 ? 51.748 20.543 -52.093 1.00 74.32 284 VAL A N 1
ATOM 1547 C CA . VAL A 1 201 ? 51.148 21.200 -50.938 1.00 72.15 284 VAL A CA 1
ATOM 1548 C C . VAL A 1 201 ? 52.088 21.130 -49.739 1.00 73.78 284 VAL A C 1
ATOM 1549 O O . VAL A 1 201 ? 52.345 22.141 -49.072 1.00 76.44 284 VAL A O 1
ATOM 1553 N N . ASN A 1 202 ? 52.614 19.935 -49.441 1.00 69.18 285 ASN A N 1
ATOM 1554 C CA . ASN A 1 202 ? 53.425 19.753 -48.247 1.00 69.50 285 ASN A CA 1
ATOM 1555 C C . ASN A 1 202 ? 54.719 20.548 -48.297 1.00 71.17 285 ASN A C 1
ATOM 1556 O O . ASN A 1 202 ? 55.278 20.831 -47.230 1.00 74.94 285 ASN A O 1
ATOM 1561 N N . VAL A 1 203 ? 55.083 21.107 -49.456 1.00 73.54 286 VAL A N 1
ATOM 1562 C CA . VAL A 1 203 ? 56.237 22.004 -49.456 1.00 81.00 286 VAL A CA 1
ATOM 1563 C C . VAL A 1 203 ? 55.850 23.321 -48.795 1.00 84.74 286 VAL A C 1
ATOM 1564 O O . VAL A 1 203 ? 56.490 23.764 -47.831 1.00 88.10 286 VAL A O 1
ATOM 1568 N N . THR A 1 204 ? 54.767 23.940 -49.264 1.00 85.60 287 THR A N 1
ATOM 1569 C CA . THR A 1 204 ? 54.366 25.218 -48.695 1.00 87.25 287 THR A CA 1
ATOM 1570 C C . THR A 1 204 ? 53.877 25.029 -47.264 1.00 83.16 287 THR A C 1
ATOM 1571 O O . THR A 1 204 ? 54.044 25.930 -46.428 1.00 83.98 287 THR A O 1
ATOM 1575 N N . MET A 1 205 ? 53.438 23.813 -46.925 1.00 83.05 288 MET A N 1
ATOM 1576 C CA . MET A 1 205 ? 52.946 23.563 -45.577 1.00 81.76 288 MET A CA 1
ATOM 1577 C C . MET A 1 205 ? 54.122 23.516 -44.618 1.00 87.10 288 MET A C 1
ATOM 1578 O O . MET A 1 205 ? 54.117 24.202 -43.588 1.00 93.06 288 MET A O 1
ATOM 1583 N N . THR A 1 206 ? 55.135 22.699 -44.923 1.00 91.46 289 THR A N 1
ATOM 1584 C CA . THR A 1 206 ? 56.269 22.657 -44.017 1.00 90.49 289 THR A CA 1
ATOM 1585 C C . THR A 1 206 ? 56.984 24.002 -44.026 1.00 92.58 289 THR A C 1
ATOM 1586 O O . THR A 1 206 ? 57.703 24.320 -43.073 1.00 88.51 289 THR A O 1
ATOM 1590 N N . LYS A 1 207 ? 56.788 24.802 -45.086 1.00 91.19 290 LYS A N 1
ATOM 1591 C CA . LYS A 1 207 ? 57.366 26.141 -45.132 1.00 90.28 290 LYS A CA 1
ATOM 1592 C C . LYS A 1 207 ? 56.663 27.068 -44.152 1.00 95.34 290 LYS A C 1
ATOM 1593 O O . LYS A 1 207 ? 57.279 28.004 -43.630 1.00 103.14 290 LYS A O 1
ATOM 1599 N N . ILE A 1 208 ? 55.388 26.810 -43.869 1.00 98.44 291 ILE A N 1
ATOM 1600 C CA . ILE A 1 208 ? 54.677 27.628 -42.889 1.00 98.25 291 ILE A CA 1
ATOM 1601 C C . ILE A 1 208 ? 54.814 27.049 -41.488 1.00 101.28 291 ILE A C 1
ATOM 1602 O O . ILE A 1 208 ? 54.985 27.797 -40.521 1.00 103.28 291 ILE A O 1
ATOM 1607 N N . ALA A 1 209 ? 54.750 25.723 -41.340 1.00 101.95 292 ALA A N 1
ATOM 1608 C CA . ALA A 1 209 ? 54.862 25.135 -40.008 1.00 103.71 292 ALA A CA 1
ATOM 1609 C C . ALA A 1 209 ? 56.206 25.409 -39.337 1.00 112.86 292 ALA A C 1
ATOM 1610 O O . ALA A 1 209 ? 56.373 25.036 -38.172 1.00 114.64 292 ALA A O 1
ATOM 1612 N N . ALA A 1 210 ? 57.165 26.035 -40.026 1.00 115.68 293 ALA A N 1
ATOM 1613 C CA . ALA A 1 210 ? 58.472 26.355 -39.462 1.00 120.97 293 ALA A CA 1
ATOM 1614 C C . ALA A 1 210 ? 58.577 27.818 -39.056 1.00 128.20 293 ALA A C 1
ATOM 1615 O O . ALA A 1 210 ? 59.668 28.399 -39.087 1.00 131.62 293 ALA A O 1
ATOM 1617 N N . SER A 1 211 ? 57.452 28.435 -38.712 1.00 134.88 294 SER A N 1
ATOM 1618 C CA . SER A 1 211 ? 57.405 29.824 -38.287 1.00 138.93 294 SER A CA 1
ATOM 1619 C C . SER A 1 211 ? 56.409 29.987 -37.148 1.00 145.08 294 SER A C 1
ATOM 1620 O O . SER A 1 211 ? 55.398 29.282 -37.086 1.00 140.58 294 SER A O 1
ATOM 1623 N N . ASN A 1 212 ? 56.701 30.926 -36.246 1.00 151.84 295 ASN A N 1
ATOM 1624 C CA . ASN A 1 212 ? 55.841 31.214 -35.103 1.00 153.15 295 ASN A CA 1
ATOM 1625 C C . ASN A 1 212 ? 54.995 32.475 -35.277 1.00 152.75 295 ASN A C 1
ATOM 1626 O O . ASN A 1 212 ? 54.230 32.817 -34.370 1.00 150.68 295 ASN A O 1
ATOM 1631 N N . SER A 1 213 ? 55.121 33.170 -36.407 1.00 148.86 296 SER A N 1
ATOM 1632 C CA . SER A 1 213 ? 54.376 34.400 -36.656 1.00 144.01 296 SER A CA 1
ATOM 1633 C C . SER A 1 213 ? 52.881 34.121 -36.748 1.00 139.12 296 SER A C 1
ATOM 1634 O O . SER A 1 213 ? 52.459 33.120 -37.330 1.00 137.84 296 SER A O 1
ATOM 1637 N N . ALA A 1 214 ? 52.080 35.026 -36.174 1.00 139.30 297 ALA A N 1
ATOM 1638 C CA . ALA A 1 214 ? 50.625 34.887 -36.215 1.00 140.85 297 ALA A CA 1
ATOM 1639 C C . ALA A 1 214 ? 50.128 34.734 -37.647 1.00 138.31 297 ALA A C 1
ATOM 1640 O O . ALA A 1 214 ? 49.305 33.858 -37.929 1.00 135.88 297 ALA A O 1
ATOM 1642 N N . SER A 1 215 ? 50.546 35.629 -38.543 1.00 135.98 298 SER A N 1
ATOM 1643 C CA . SER A 1 215 ? 50.172 35.514 -39.953 1.00 131.87 298 SER A CA 1
ATOM 1644 C C . SER A 1 215 ? 50.397 34.089 -40.460 1.00 130.07 298 SER A C 1
ATOM 1645 O O . SER A 1 215 ? 49.509 33.477 -41.066 1.00 132.07 298 SER A O 1
ATOM 1648 N N . ASP A 1 216 ? 51.569 33.531 -40.146 1.00 130.98 299 ASP A N 1
ATOM 1649 C CA . ASP A 1 216 ? 51.883 32.128 -40.420 1.00 128.50 299 ASP A CA 1
ATOM 1650 C C . ASP A 1 216 ? 50.920 31.161 -39.734 1.00 118.61 299 ASP A C 1
ATOM 1651 O O . ASP A 1 216 ? 50.437 30.222 -40.370 1.00 109.87 299 ASP A O 1
ATOM 1656 N N . VAL A 1 217 ? 50.742 31.269 -38.415 1.00 121.45 300 VAL A N 1
ATOM 1657 C CA . VAL A 1 217 ? 49.932 30.269 -37.714 1.00 113.80 300 VAL A CA 1
ATOM 1658 C C . VAL A 1 217 ? 48.505 30.249 -38.257 1.00 108.99 300 VAL A C 1
ATOM 1659 O O . VAL A 1 217 ? 47.915 29.176 -38.457 1.00 103.97 300 VAL A O 1
ATOM 1663 N N . LYS A 1 218 ? 47.982 31.413 -38.639 1.00 111.27 301 LYS A N 1
ATOM 1664 C CA . LYS A 1 218 ? 46.661 31.449 -39.257 1.00 104.09 301 LYS A CA 1
ATOM 1665 C C . LYS A 1 218 ? 46.708 30.867 -40.663 1.00 105.03 301 LYS A C 1
ATOM 1666 O O . LYS A 1 218 ? 45.762 30.192 -41.088 1.00 101.73 301 LYS A O 1
ATOM 1672 N N . MET A 1 219 ? 47.770 31.151 -41.420 1.00 107.32 302 MET A N 1
ATOM 1673 C CA . MET A 1 219 ? 47.843 30.619 -42.774 1.00 108.93 302 MET A CA 1
ATOM 1674 C C . MET A 1 219 ? 47.937 29.096 -42.747 1.00 101.48 302 MET A C 1
ATOM 1675 O O . MET A 1 219 ? 47.323 28.416 -43.579 1.00 101.35 302 MET A O 1
ATOM 1680 N N . LEU A 1 220 ? 48.614 28.547 -41.731 1.00 91.96 303 LEU A N 1
ATOM 1681 C CA . LEU A 1 220 ? 48.669 27.100 -41.549 1.00 89.37 303 LEU A CA 1
ATOM 1682 C C . LEU A 1 220 ? 47.296 26.560 -41.187 1.00 88.78 303 LEU A C 1
ATOM 1683 O O . LEU A 1 220 ? 46.895 25.485 -41.661 1.00 82.17 303 LEU A O 1
ATOM 1688 N N . VAL A 1 221 ? 46.556 27.299 -40.354 1.00 94.62 304 VAL A N 1
ATOM 1689 C CA . VAL A 1 221 ? 45.241 26.824 -39.941 1.00 93.88 304 VAL A CA 1
ATOM 1690 C C . VAL A 1 221 ? 44.351 26.727 -41.170 1.00 91.73 304 VAL A C 1
ATOM 1691 O O . VAL A 1 221 ? 43.673 25.715 -41.397 1.00 89.80 304 VAL A O 1
ATOM 1695 N N . LEU A 1 222 ? 44.314 27.806 -41.958 1.00 91.00 305 LEU A N 1
ATOM 1696 C CA . LEU A 1 222 ? 43.474 27.840 -43.150 1.00 91.95 305 LEU A CA 1
ATOM 1697 C C . LEU A 1 222 ? 43.882 26.742 -44.127 1.00 91.89 305 LEU A C 1
ATOM 1698 O O . LEU A 1 222 ? 43.024 26.119 -44.764 1.00 88.33 305 LEU A O 1
ATOM 1703 N N . LEU A 1 223 ? 45.192 26.519 -44.282 1.00 93.52 306 LEU A N 1
ATOM 1704 C CA . LEU A 1 223 ? 45.695 25.434 -45.120 1.00 89.03 306 LEU A CA 1
ATOM 1705 C C . LEU A 1 223 ? 45.088 24.096 -44.697 1.00 81.17 306 LEU A C 1
ATOM 1706 O O . LEU A 1 223 ? 44.530 23.359 -45.521 1.00 82.84 306 LEU A O 1
ATOM 1711 N N . ILE A 1 224 ? 45.264 23.739 -43.421 1.00 78.17 307 ILE A N 1
ATOM 1712 C CA . ILE A 1 224 ? 44.744 22.470 -42.901 1.00 76.96 307 ILE A CA 1
ATOM 1713 C C . ILE A 1 224 ? 43.234 22.365 -43.122 1.00 77.73 307 ILE A C 1
ATOM 1714 O O . ILE A 1 224 ? 42.712 21.308 -43.514 1.00 75.24 307 ILE A O 1
ATOM 1719 N N . SER A 1 225 ? 42.503 23.445 -42.821 1.00 84.18 308 SER A N 1
ATOM 1720 C CA . SER A 1 225 ? 41.058 23.463 -43.051 1.00 83.53 308 SER A CA 1
ATOM 1721 C C . SER A 1 225 ? 40.721 23.185 -44.512 1.00 79.58 308 SER A C 1
ATOM 1722 O O . SER A 1 225 ? 39.785 22.428 -44.814 1.00 75.56 308 SER A O 1
ATOM 1725 N N . GLU A 1 226 ? 41.496 23.764 -45.432 1.00 80.91 309 GLU A N 1
ATOM 1726 C CA . GLU A 1 226 ? 41.261 23.546 -46.854 1.00 78.60 309 GLU A CA 1
ATOM 1727 C C . GLU A 1 226 ? 41.534 22.096 -47.222 1.00 70.55 309 GLU A C 1
ATOM 1728 O O . GLU A 1 226 ? 40.855 21.529 -48.088 1.00 67.40 309 GLU A O 1
ATOM 1734 N N . ILE A 1 227 ? 42.551 21.497 -46.600 1.00 67.47 310 ILE A N 1
ATOM 1735 C CA . ILE A 1 227 ? 42.835 20.082 -46.829 1.00 68.67 310 ILE A CA 1
ATOM 1736 C C . ILE A 1 227 ? 41.628 19.239 -46.439 1.00 70.80 310 ILE A C 1
ATOM 1737 O O . ILE A 1 227 ? 41.212 18.336 -47.175 1.00 71.63 310 ILE A O 1
ATOM 1742 N N . PHE A 1 228 ? 41.087 19.488 -45.243 1.00 72.14 311 PHE A N 1
ATOM 1743 C CA . PHE A 1 228 ? 39.881 18.782 -44.807 1.00 69.43 311 PHE A CA 1
ATOM 1744 C C . PHE A 1 228 ? 38.739 18.950 -45.808 1.00 72.46 311 PHE A C 1
ATOM 1745 O O . PHE A 1 228 ? 38.074 17.968 -46.184 1.00 72.14 311 PHE A O 1
ATOM 1753 N N . ILE A 1 229 ? 38.553 20.175 -46.311 1.00 72.17 312 ILE A N 1
ATOM 1754 C CA . ILE A 1 229 ? 37.485 20.441 -47.278 1.00 68.45 312 ILE A CA 1
ATOM 1755 C C . ILE A 1 229 ? 37.687 19.610 -48.538 1.00 70.32 312 ILE A C 1
ATOM 1756 O O . ILE A 1 229 ? 36.754 18.960 -49.032 1.00 69.61 312 ILE A O 1
ATOM 1761 N N . THR A 1 230 ? 38.889 19.663 -49.107 1.00 75.08 313 THR A N 1
ATOM 1762 C CA . THR A 1 230 ? 39.122 18.984 -50.375 1.00 75.03 313 THR A CA 1
ATOM 1763 C C . THR A 1 230 ? 39.038 17.472 -50.213 1.00 75.35 313 THR A C 1
ATOM 1764 O O . THR A 1 230 ? 38.531 16.783 -51.103 1.00 79.70 313 THR A O 1
ATOM 1768 N N . ASP A 1 231 ? 39.570 16.930 -49.111 1.00 72.33 314 ASP A N 1
ATOM 1769 C CA . ASP A 1 231 ? 39.406 15.504 -48.841 1.00 73.19 314 ASP A CA 1
ATOM 1770 C C . ASP A 1 231 ? 37.927 15.124 -48.828 1.00 74.34 314 ASP A C 1
ATOM 1771 O O . ASP A 1 231 ? 37.523 14.102 -49.410 1.00 72.83 314 ASP A O 1
ATOM 1776 N N . ASN A 1 232 ? 37.096 15.986 -48.228 1.00 78.85 315 ASN A N 1
ATOM 1777 C CA . ASN A 1 232 ? 35.666 15.708 -48.141 1.00 79.06 315 ASN A CA 1
ATOM 1778 C C . ASN A 1 232 ? 35.053 15.698 -49.536 1.00 77.96 315 ASN A C 1
ATOM 1779 O O . ASN A 1 232 ? 34.318 14.767 -49.912 1.00 77.51 315 ASN A O 1
ATOM 1784 N N . ALA A 1 233 ? 35.378 16.722 -50.332 1.00 78.23 316 ALA A N 1
ATOM 1785 C CA . ALA A 1 233 ? 34.798 16.820 -51.664 1.00 74.58 316 ALA A CA 1
ATOM 1786 C C . ALA A 1 233 ? 35.263 15.652 -52.518 1.00 75.56 316 ALA A C 1
ATOM 1787 O O . ALA A 1 233 ? 34.526 15.193 -53.395 1.00 77.87 316 ALA A O 1
ATOM 1789 N N . LEU A 1 234 ? 36.494 15.179 -52.296 1.00 80.75 317 LEU A N 1
ATOM 1790 C CA . LEU A 1 234 ? 37.003 14.055 -53.071 1.00 82.43 317 LEU A CA 1
ATOM 1791 C C . LEU A 1 234 ? 36.202 12.805 -52.750 1.00 83.89 317 LEU A C 1
ATOM 1792 O O . LEU A 1 234 ? 35.865 12.022 -53.647 1.00 83.80 317 LEU A O 1
ATOM 1797 N N . LYS A 1 235 ? 35.888 12.607 -51.463 1.00 85.54 318 LYS A N 1
ATOM 1798 C CA . LYS A 1 235 ? 35.106 11.439 -51.072 1.00 86.13 318 LYS A CA 1
ATOM 1799 C C . LYS A 1 235 ? 33.706 11.496 -51.667 1.00 89.35 318 LYS A C 1
ATOM 1800 O O . LYS A 1 235 ? 33.118 10.455 -51.982 1.00 84.43 318 LYS A O 1
ATOM 1806 N N . LYS A 1 236 ? 33.163 12.704 -51.833 1.00 89.19 319 LYS A N 1
ATOM 1807 C CA . LYS A 1 236 ? 31.782 12.833 -52.303 1.00 81.92 319 LYS A CA 1
ATOM 1808 C C . LYS A 1 236 ? 31.664 12.785 -53.827 1.00 85.68 319 LYS A C 1
ATOM 1809 O O . LYS A 1 236 ? 30.785 12.097 -54.359 1.00 92.38 319 LYS A O 1
ATOM 1815 N N . SER A 1 237 ? 32.531 13.501 -54.543 1.00 88.19 320 SER A N 1
ATOM 1816 C CA . SER A 1 237 ? 32.424 13.650 -55.991 1.00 90.13 320 SER A CA 1
ATOM 1817 C C . SER A 1 237 ? 32.914 12.436 -56.772 1.00 90.85 320 SER A C 1
ATOM 1818 O O . SER A 1 237 ? 32.474 12.238 -57.910 1.00 95.26 320 SER A O 1
ATOM 1821 N N . HIS A 1 238 ? 33.807 11.621 -56.207 1.00 88.47 321 HIS A N 1
ATOM 1822 C CA . HIS A 1 238 ? 34.344 10.473 -56.929 1.00 87.31 321 HIS A CA 1
ATOM 1823 C C . HIS A 1 238 ? 34.356 9.197 -56.097 1.00 89.87 321 HIS A C 1
ATOM 1824 O O . HIS A 1 238 ? 35.009 8.224 -56.492 1.00 86.76 321 HIS A O 1
ATOM 1831 N N . TYR A 1 239 ? 33.654 9.181 -54.963 1.00 90.09 322 TYR A N 1
ATOM 1832 C CA . TYR A 1 239 ? 33.410 7.964 -54.188 1.00 90.59 322 TYR A CA 1
ATOM 1833 C C . TYR A 1 239 ? 34.729 7.304 -53.788 1.00 89.89 322 TYR A C 1
ATOM 1834 O O . TYR A 1 239 ? 34.927 6.098 -53.950 1.00 85.68 322 TYR A O 1
ATOM 1843 N N . TYR A 1 240 ? 35.635 8.117 -53.254 1.00 85.29 323 TYR A N 1
ATOM 1844 C CA . TYR A 1 240 ? 36.997 7.704 -52.938 1.00 86.35 323 TYR A CA 1
ATOM 1845 C C . TYR A 1 240 ? 37.123 7.412 -51.447 1.00 85.31 323 TYR A C 1
ATOM 1846 O O . TYR A 1 240 ? 37.028 8.322 -50.618 1.00 87.53 323 TYR A O 1
ATOM 1855 N N . ASP A 1 241 ? 37.339 6.140 -51.108 1.00 89.72 324 ASP A N 1
ATOM 1856 C CA . ASP A 1 241 ? 37.418 5.707 -49.720 1.00 95.69 324 ASP A CA 1
ATOM 1857 C C . ASP A 1 241 ? 38.858 5.455 -49.288 1.00 94.72 324 ASP A C 1
ATOM 1858 O O . ASP A 1 241 ? 39.113 4.618 -48.416 1.00 98.31 324 ASP A O 1
ATOM 1863 N N . GLY A 1 242 ? 39.808 6.167 -49.896 1.00 88.38 325 GLY A N 1
ATOM 1864 C CA . GLY A 1 242 ? 41.199 6.103 -49.522 1.00 84.20 325 GLY A CA 1
ATOM 1865 C C . GLY A 1 242 ? 41.667 7.374 -48.840 1.00 79.35 325 GLY A C 1
ATOM 1866 O O . GLY A 1 242 ? 40.882 8.256 -48.487 1.00 82.22 325 GLY A O 1
ATOM 1867 N N . VAL A 1 243 ? 42.979 7.459 -48.659 1.00 76.09 326 VAL A N 1
ATOM 1868 C CA . VAL A 1 243 ? 43.569 8.596 -47.964 1.00 72.41 326 VAL A CA 1
ATOM 1869 C C . VAL A 1 243 ? 43.722 9.762 -48.930 1.00 73.38 326 VAL A C 1
ATOM 1870 O O . VAL A 1 243 ? 44.106 9.586 -50.093 1.00 76.63 326 VAL A O 1
ATOM 1874 N N . GLY A 1 244 ? 43.426 10.965 -48.443 1.00 77.28 327 GLY A N 1
ATOM 1875 C CA . GLY A 1 244 ? 43.539 12.178 -49.229 1.00 75.83 327 GLY A CA 1
ATOM 1876 C C . GLY A 1 244 ? 44.826 12.901 -48.895 1.00 72.19 327 GLY A C 1
ATOM 1877 O O . GLY A 1 244 ? 45.900 12.292 -48.890 1.00 76.62 327 GLY A O 1
ATOM 1878 N N . LEU A 1 245 ? 44.735 14.199 -48.614 1.00 67.78 328 LEU A N 1
ATOM 1879 C CA . LEU A 1 245 ? 45.894 14.975 -48.199 1.00 66.65 328 LEU A CA 1
ATOM 1880 C C . LEU A 1 245 ? 46.013 15.049 -46.683 1.00 73.38 328 LEU A C 1
ATOM 1881 O O . LEU A 1 245 ? 46.888 15.757 -46.173 1.00 72.40 328 LEU A O 1
ATOM 1886 N N . VAL A 1 246 ? 45.143 14.341 -45.957 1.00 77.18 329 VAL A N 1
ATOM 1887 C CA . VAL A 1 246 ? 45.178 14.320 -44.500 1.00 81.76 329 VAL A CA 1
ATOM 1888 C C . VAL A 1 246 ? 46.467 13.676 -44.007 1.00 85.19 329 VAL A C 1
ATOM 1889 O O . VAL A 1 246 ? 46.906 13.937 -42.881 1.00 83.97 329 VAL A O 1
ATOM 1893 N N . SER A 1 247 ? 47.099 12.850 -44.847 1.00 81.94 330 SER A N 1
ATOM 1894 C CA . SER A 1 247 ? 48.377 12.240 -44.497 1.00 80.87 330 SER A CA 1
ATOM 1895 C C . SER A 1 247 ? 49.444 13.290 -44.220 1.00 76.69 330 SER A C 1
ATOM 1896 O O . SER A 1 247 ? 50.388 13.031 -43.464 1.00 80.41 330 SER A O 1
ATOM 1899 N N . LEU A 1 248 ? 49.316 14.473 -44.823 1.00 71.39 331 LEU A N 1
ATOM 1900 C CA . LEU A 1 248 ? 50.301 15.528 -44.616 1.00 73.26 331 LEU A CA 1
ATOM 1901 C C . LEU A 1 248 ? 50.226 16.114 -43.211 1.00 80.48 331 LEU A C 1
ATOM 1902 O O . LEU A 1 248 ? 51.239 16.588 -42.685 1.00 81.05 331 LEU A O 1
ATOM 1907 N N . ILE A 1 249 ? 49.049 16.088 -42.589 1.00 85.92 332 ILE A N 1
ATOM 1908 C CA . ILE A 1 249 ? 48.858 16.681 -41.268 1.00 86.26 332 ILE A CA 1
ATOM 1909 C C . ILE A 1 249 ? 49.565 15.829 -40.217 1.00 85.70 332 ILE A C 1
ATOM 1910 O O . ILE A 1 249 ? 49.195 14.675 -39.985 1.00 76.96 332 ILE A O 1
ATOM 1915 N N . ASP A 1 250 ? 50.589 16.396 -39.591 1.00 92.21 333 ASP A N 1
ATOM 1916 C CA . ASP A 1 250 ? 51.282 15.762 -38.482 1.00 87.45 333 ASP A CA 1
ATOM 1917 C C . ASP A 1 250 ? 50.637 16.207 -37.172 1.00 91.16 333 ASP A C 1
ATOM 1918 O O . ASP A 1 250 ? 49.939 17.222 -37.112 1.00 93.37 333 ASP A O 1
ATOM 1923 N N . GLU A 1 251 ? 50.863 15.418 -36.118 1.00 95.48 334 GLU A N 1
ATOM 1924 C CA . GLU A 1 251 ? 50.224 15.698 -34.834 1.00 98.62 334 GLU A CA 1
ATOM 1925 C C . GLU A 1 251 ? 50.548 17.102 -34.331 1.00 91.41 334 GLU A C 1
ATOM 1926 O O . GLU A 1 251 ? 49.699 17.750 -33.696 1.00 94.80 334 GLU A O 1
ATOM 1932 N N . ALA A 1 252 ? 51.716 17.633 -34.703 1.00 88.89 335 ALA A N 1
ATOM 1933 C CA . ALA A 1 252 ? 52.061 18.981 -34.276 1.00 90.80 335 ALA A CA 1
ATOM 1934 C C . ALA A 1 252 ? 51.256 20.022 -35.035 1.00 91.98 335 ALA A C 1
ATOM 1935 O O . ALA A 1 252 ? 51.034 21.122 -34.520 1.00 92.22 335 ALA A O 1
ATOM 1937 N N . ALA A 1 253 ? 50.822 19.709 -36.257 1.00 91.50 336 ALA A N 1
ATOM 1938 C CA . ALA A 1 253 ? 50.070 20.694 -37.021 1.00 91.66 336 ALA A CA 1
ATOM 1939 C C . ALA A 1 253 ? 48.608 20.641 -36.619 1.00 92.19 336 ALA A C 1
ATOM 1940 O O . ALA A 1 253 ? 47.924 21.679 -36.569 1.00 94.07 336 ALA A O 1
ATOM 1942 N N . LEU A 1 254 ? 48.139 19.442 -36.261 1.00 85.72 337 LEU A N 1
ATOM 1943 C CA . LEU A 1 254 ? 46.780 19.315 -35.759 1.00 86.69 337 LEU A CA 1
ATOM 1944 C C . LEU A 1 254 ? 46.639 20.093 -34.469 1.00 89.32 337 LEU A C 1
ATOM 1945 O O . LEU A 1 254 ? 45.793 20.982 -34.381 1.00 89.36 337 LEU A O 1
ATOM 1950 N N . GLU A 1 255 ? 47.537 19.860 -33.500 1.00 93.29 338 GLU A N 1
ATOM 1951 C CA . GLU A 1 255 ? 47.437 20.590 -32.235 1.00 91.94 338 GLU A CA 1
ATOM 1952 C C . GLU A 1 255 ? 47.256 22.089 -32.471 1.00 91.03 338 GLU A C 1
ATOM 1953 O O . GLU A 1 255 ? 46.417 22.732 -31.822 1.00 95.91 338 GLU A O 1
ATOM 1959 N N . VAL A 1 256 ? 47.951 22.634 -33.473 1.00 84.05 339 VAL A N 1
ATOM 1960 C CA . VAL A 1 256 ? 47.812 24.050 -33.802 1.00 84.95 339 VAL A CA 1
ATOM 1961 C C . VAL A 1 256 ? 46.403 24.349 -34.304 1.00 86.85 339 VAL A C 1
ATOM 1962 O O . VAL A 1 256 ? 45.741 25.281 -33.824 1.00 89.86 339 VAL A O 1
ATOM 1966 N N . TRP A 1 257 ? 45.928 23.573 -35.284 1.00 86.22 340 TRP A N 1
ATOM 1967 C CA . TRP A 1 257 ? 44.594 23.814 -35.840 1.00 86.54 340 TRP A CA 1
ATOM 1968 C C . TRP A 1 257 ? 43.500 23.664 -34.779 1.00 84.08 340 TRP A C 1
ATOM 1969 O O . TRP A 1 257 ? 42.596 24.508 -34.669 1.00 85.87 340 TRP A O 1
ATOM 1980 N N . GLN A 1 258 ? 43.572 22.586 -33.997 1.00 82.44 341 GLN A N 1
ATOM 1981 C CA . GLN A 1 258 ? 42.607 22.316 -32.937 1.00 79.92 341 GLN A CA 1
ATOM 1982 C C . GLN A 1 258 ? 42.548 23.455 -31.929 1.00 83.68 341 GLN A C 1
ATOM 1983 O O . GLN A 1 258 ? 41.458 23.915 -31.553 1.00 84.02 341 GLN A O 1
ATOM 1989 N N . ASN A 1 259 ? 43.715 23.933 -31.482 1.00 83.97 342 ASN A N 1
ATOM 1990 C CA . ASN A 1 259 ? 43.697 25.010 -30.504 1.00 81.86 342 ASN A CA 1
ATOM 1991 C C . ASN A 1 259 ? 43.198 26.307 -31.122 1.00 80.99 342 ASN A C 1
ATOM 1992 O O . ASN A 1 259 ? 42.506 27.081 -30.453 1.00 88.09 342 ASN A O 1
ATOM 1997 N N . PHE A 1 260 ? 43.525 26.570 -32.392 1.00 82.57 343 PHE A N 1
ATOM 1998 C CA . PHE A 1 260 ? 43.005 27.783 -33.015 1.00 83.68 343 PHE A CA 1
ATOM 1999 C C . PHE A 1 260 ? 41.482 27.750 -33.064 1.00 87.13 343 PHE A C 1
ATOM 2000 O O . PHE A 1 260 ? 40.819 28.762 -32.799 1.00 88.73 343 PHE A O 1
ATOM 2008 N N . GLU A 1 261 ? 40.911 26.569 -33.317 1.00 86.69 344 GLU A N 1
ATOM 2009 C CA . GLU A 1 261 ? 39.460 26.465 -33.455 1.00 84.26 344 GLU A CA 1
ATOM 2010 C C . GLU A 1 261 ? 38.768 26.586 -32.102 1.00 81.32 344 GLU A C 1
ATOM 2011 O O . GLU A 1 261 ? 37.772 27.317 -31.964 1.00 84.16 344 GLU A O 1
ATOM 2017 N N . VAL A 1 262 ? 39.321 25.936 -31.076 1.00 75.07 345 VAL A N 1
ATOM 2018 C CA . VAL A 1 262 ? 38.736 26.055 -29.745 1.00 73.30 345 VAL A CA 1
ATOM 2019 C C . VAL A 1 262 ? 38.868 27.485 -29.232 1.00 72.13 345 VAL A C 1
ATOM 2020 O O . VAL A 1 262 ? 37.947 28.012 -28.596 1.00 69.93 345 VAL A O 1
ATOM 2024 N N . GLU A 1 263 ? 40.016 28.128 -29.470 1.00 75.49 346 GLU A N 1
ATOM 2025 C CA . GLU A 1 263 ? 40.173 29.521 -29.069 1.00 78.70 346 GLU A CA 1
ATOM 2026 C C . GLU A 1 263 ? 39.157 30.420 -29.766 1.00 80.03 346 GLU A C 1
ATOM 2027 O O . GLU A 1 263 ? 38.578 31.308 -29.136 1.00 86.62 346 GLU A O 1
ATOM 2033 N N . SER A 1 264 ? 38.973 30.252 -31.082 1.00 80.71 347 SER A N 1
ATOM 2034 C CA . SER A 1 264 ? 37.973 31.053 -31.789 1.00 82.56 347 SER A CA 1
ATOM 2035 C C . SER A 1 264 ? 36.591 30.885 -31.165 1.00 81.57 347 SER A C 1
ATOM 2036 O O . SER A 1 264 ? 35.877 31.874 -30.914 1.00 83.19 347 SER A O 1
ATOM 2039 N N . ALA A 1 265 ? 36.245 29.645 -30.805 1.00 81.37 348 ALA A N 1
ATOM 2040 C CA . ALA A 1 265 ? 34.908 29.392 -30.280 1.00 77.31 348 ALA A CA 1
ATOM 2041 C C . ALA A 1 265 ? 34.758 29.994 -28.891 1.00 78.28 348 ALA A C 1
ATOM 2042 O O . ALA A 1 265 ? 33.738 30.627 -28.590 1.00 77.63 348 ALA A O 1
ATOM 2044 N N . VAL A 1 266 ? 35.776 29.839 -28.044 1.00 80.66 349 VAL A N 1
ATOM 2045 C CA . VAL A 1 266 ? 35.695 30.375 -26.692 1.00 73.42 349 VAL A CA 1
ATOM 2046 C C . VAL A 1 266 ? 35.700 31.898 -26.735 1.00 76.84 349 VAL A C 1
ATOM 2047 O O . VAL A 1 266 ? 35.005 32.551 -25.951 1.00 78.62 349 VAL A O 1
ATOM 2051 N N . SER A 1 267 ? 36.511 32.491 -27.617 1.00 80.02 350 SER A N 1
ATOM 2052 C CA . SER A 1 267 ? 36.527 33.943 -27.762 1.00 83.63 350 SER A CA 1
ATOM 2053 C C . SER A 1 267 ? 35.135 34.468 -28.089 1.00 84.55 350 SER A C 1
ATOM 2054 O O . SER A 1 267 ? 34.670 35.443 -27.486 1.00 83.78 350 SER A O 1
ATOM 2057 N N . GLN A 1 268 ? 34.452 33.838 -29.055 1.00 87.11 351 GLN A N 1
ATOM 2058 C CA . GLN A 1 268 ? 33.088 34.275 -29.354 1.00 88.23 351 GLN A CA 1
ATOM 2059 C C . GLN A 1 268 ? 32.161 34.038 -28.165 1.00 82.83 351 GLN A C 1
ATOM 2060 O O . GLN A 1 268 ? 31.291 34.867 -27.870 1.00 83.68 351 GLN A O 1
ATOM 2066 N N . PHE A 1 269 ? 32.332 32.906 -27.477 1.00 77.00 352 PHE A N 1
ATOM 2067 C CA . PHE A 1 269 ? 31.482 32.563 -26.339 1.00 77.31 352 PHE A CA 1
ATOM 2068 C C . PHE A 1 269 ? 31.590 33.609 -25.232 1.00 79.23 352 PHE A C 1
ATOM 2069 O O . PHE A 1 269 ? 30.578 34.052 -24.676 1.00 81.00 352 PHE A O 1
ATOM 2077 N N . GLU A 1 270 ? 32.818 34.004 -24.894 1.00 81.22 353 GLU A N 1
ATOM 2078 C CA . GLU A 1 270 ? 33.078 34.931 -23.799 1.00 77.43 353 GLU A CA 1
ATOM 2079 C C . GLU A 1 270 ? 32.528 36.322 -24.081 1.00 79.43 353 GLU A C 1
ATOM 2080 O O . GLU A 1 270 ? 32.281 37.079 -23.136 1.00 88.94 353 GLU A O 1
ATOM 2086 N N . LYS A 1 271 ? 32.331 36.676 -25.350 1.00 82.68 354 LYS A N 1
ATOM 2087 C CA . LYS A 1 271 ? 31.721 37.955 -25.684 1.00 87.31 354 LYS A CA 1
ATOM 2088 C C . LYS A 1 271 ? 30.208 37.913 -25.530 1.00 89.76 354 LYS A C 1
ATOM 2089 O O . LYS A 1 271 ? 29.547 38.944 -25.692 1.00 94.25 354 LYS A O 1
ATOM 2095 N N . LEU A 1 272 ? 29.654 36.738 -25.222 1.00 84.51 355 LEU A N 1
ATOM 2096 C CA . LEU A 1 272 ? 28.230 36.557 -24.994 1.00 80.78 355 LEU A CA 1
ATOM 2097 C C . LEU A 1 272 ? 27.917 36.378 -23.519 1.00 87.11 355 LEU A C 1
ATOM 2098 O O . LEU A 1 272 ? 26.790 36.658 -23.099 1.00 93.00 355 LEU A O 1
ATOM 2103 N N . THR A 1 273 ? 28.889 35.912 -22.738 1.00 85.51 356 THR A N 1
ATOM 2104 C CA . THR A 1 273 ? 28.753 35.672 -21.310 1.00 83.31 356 THR A CA 1
ATOM 2105 C C . THR A 1 273 ? 29.248 36.862 -20.500 1.00 90.22 356 THR A C 1
ATOM 2106 O O . THR A 1 273 ? 29.356 36.769 -19.274 1.00 92.74 356 THR A O 1
ATOM 2110 N N . THR A 1 274 ? 29.548 37.973 -21.164 1.00 92.50 357 THR A N 1
ATOM 2111 C CA . THR A 1 274 ? 29.884 39.209 -20.472 1.00 101.84 357 THR A CA 1
ATOM 2112 C C . THR A 1 274 ? 28.658 39.762 -19.761 1.00 112.71 357 THR A C 1
ATOM 2113 O O . THR A 1 274 ? 27.678 40.134 -20.421 1.00 114.33 357 THR A O 1
ATOM 2117 N N . PRO A 1 275 ? 28.669 39.829 -18.431 1.00 116.86 358 PRO A N 1
ATOM 2118 C CA . PRO A 1 275 ? 27.455 40.168 -17.680 1.00 120.59 358 PRO A CA 1
ATOM 2119 C C . PRO A 1 275 ? 27.047 41.632 -17.730 1.00 128.95 358 PRO A C 1
ATOM 2120 O O . PRO A 1 275 ? 27.614 42.466 -17.015 1.00 134.64 358 PRO A O 1
ATOM 2124 N N . GLY A 1 276 ? 26.068 41.962 -18.565 1.00 128.54 359 GLY A N 1
ATOM 2125 C CA . GLY A 1 276 ? 25.486 43.280 -18.502 1.00 129.70 359 GLY A CA 1
ATOM 2126 C C . GLY A 1 276 ? 24.453 43.347 -17.396 1.00 131.56 359 GLY A C 1
ATOM 2127 O O . GLY A 1 276 ? 23.904 42.329 -16.975 1.00 129.55 359 GLY A O 1
ATOM 2128 N N . ALA A 1 277 ? 24.169 44.553 -16.913 1.00 134.86 360 ALA A N 1
ATOM 2129 C CA . ALA A 1 277 ? 23.206 44.655 -15.827 1.00 133.98 360 ALA A CA 1
ATOM 2130 C C . ALA A 1 277 ? 21.787 44.813 -16.337 1.00 128.53 360 ALA A C 1
ATOM 2131 O O . ALA A 1 277 ? 20.846 44.815 -15.538 1.00 123.45 360 ALA A O 1
ATOM 2133 N N . SER A 1 278 ? 21.622 44.938 -17.648 1.00 126.86 361 SER A N 1
ATOM 2134 C CA . SER A 1 278 ? 20.315 45.054 -18.264 1.00 119.88 361 SER A CA 1
ATOM 2135 C C . SER A 1 278 ? 19.593 43.708 -18.238 1.00 113.14 361 SER A C 1
ATOM 2136 O O . SER A 1 278 ? 20.211 42.643 -18.139 1.00 112.55 361 SER A O 1
ATOM 2139 N N . LEU A 1 279 ? 18.265 43.771 -18.295 1.00 107.39 362 LEU A N 1
ATOM 2140 C CA . LEU A 1 279 ? 17.444 42.568 -18.316 1.00 96.80 362 LEU A CA 1
ATOM 2141 C C . LEU A 1 279 ? 17.895 41.640 -19.442 1.00 93.85 362 LEU A C 1
ATOM 2142 O O . LEU A 1 279 ? 18.189 42.086 -20.555 1.00 95.84 362 LEU A O 1
ATOM 2147 N N . MET A 1 280 ? 17.967 40.343 -19.135 1.00 92.27 363 MET A N 1
ATOM 2148 C CA . MET A 1 280 ? 18.402 39.342 -20.106 1.00 80.08 363 MET A CA 1
ATOM 2149 C C . MET A 1 280 ? 17.447 39.308 -21.294 1.00 81.18 363 MET A C 1
ATOM 2150 O O . MET A 1 280 ? 16.233 39.462 -21.137 1.00 89.92 363 MET A O 1
ATOM 2155 N N . SER A 1 281 ? 17.996 39.105 -22.487 1.00 79.28 364 SER A N 1
ATOM 2156 C CA . SER A 1 281 ? 17.204 39.086 -23.704 1.00 77.89 364 SER A CA 1
ATOM 2157 C C . SER A 1 281 ? 17.371 37.775 -24.473 1.00 76.48 364 SER A C 1
ATOM 2158 O O . SER A 1 281 ? 18.372 37.067 -24.305 1.00 78.55 364 SER A O 1
ATOM 2161 N N . PRO A 1 282 ? 16.388 37.412 -25.317 1.00 69.50 365 PRO A N 1
ATOM 2162 C CA . PRO A 1 282 ? 16.484 36.148 -26.075 1.00 76.38 365 PRO A CA 1
ATOM 2163 C C . PRO A 1 282 ? 17.649 36.114 -27.047 1.00 74.45 365 PRO A C 1
ATOM 2164 O O . PRO A 1 282 ? 18.238 35.044 -27.287 1.00 78.46 365 PRO A O 1
ATOM 2168 N N . LYS A 1 283 ? 17.926 37.254 -27.687 1.00 72.28 366 LYS A N 1
ATOM 2169 C CA . LYS A 1 283 ? 19.004 37.358 -28.660 1.00 74.12 366 LYS A CA 1
ATOM 2170 C C . LYS A 1 283 ? 20.258 36.619 -28.211 1.00 70.47 366 LYS A C 1
ATOM 2171 O O . LYS A 1 283 ? 20.715 35.727 -28.917 1.00 70.95 366 LYS A O 1
ATOM 2177 N N . ASN A 1 284 ? 20.790 36.935 -27.024 1.00 69.03 367 ASN A N 1
ATOM 2178 C CA . ASN A 1 284 ? 21.979 36.247 -26.512 1.00 65.90 367 ASN A CA 1
ATOM 2179 C C . ASN A 1 284 ? 21.875 34.722 -26.616 1.00 65.44 367 ASN A C 1
ATOM 2180 O O . ASN A 1 284 ? 22.827 34.051 -27.044 1.00 69.17 367 ASN A O 1
ATOM 2185 N N . GLY A 1 285 ? 20.701 34.167 -26.305 1.00 69.31 368 GLY A N 1
ATOM 2186 C CA . GLY A 1 285 ? 20.501 32.735 -26.475 1.00 69.69 368 GLY A CA 1
ATOM 2187 C C . GLY A 1 285 ? 20.563 32.314 -27.929 1.00 65.16 368 GLY A C 1
ATOM 2188 O O . GLY A 1 285 ? 21.199 31.308 -28.275 1.00 64.62 368 GLY A O 1
ATOM 2189 N N . ALA A 1 286 ? 20.004 33.138 -28.812 1.00 65.73 369 ALA A N 1
ATOM 2190 C CA . ALA A 1 286 ? 19.988 32.769 -30.223 1.00 68.27 369 ALA A CA 1
ATOM 2191 C C . ALA A 1 286 ? 21.377 32.917 -30.825 1.00 68.35 369 ALA A C 1
ATOM 2192 O O . ALA A 1 286 ? 21.756 32.152 -31.716 1.00 65.69 369 ALA A O 1
ATOM 2194 N N . ASP A 1 287 ? 22.142 33.895 -30.349 1.00 66.61 370 ASP A N 1
ATOM 2195 C CA . ASP A 1 287 ? 23.498 34.105 -30.830 1.00 63.55 370 ASP A CA 1
ATOM 2196 C C . ASP A 1 287 ? 24.405 32.964 -30.392 1.00 64.01 370 ASP A C 1
ATOM 2197 O O . ASP A 1 287 ? 25.251 32.514 -31.171 1.00 67.35 370 ASP A O 1
ATOM 2202 N N . PHE A 1 288 ? 24.278 32.503 -29.141 1.00 66.15 371 PHE A N 1
ATOM 2203 C CA . PHE A 1 288 ? 25.059 31.332 -28.742 1.00 64.54 371 PHE A CA 1
ATOM 2204 C C . PHE A 1 288 ? 24.652 30.109 -29.562 1.00 64.49 371 PHE A C 1
ATOM 2205 O O . PHE A 1 288 ? 25.500 29.280 -29.933 1.00 63.94 371 PHE A O 1
ATOM 2213 N N . GLY A 1 289 ? 23.357 29.998 -29.883 1.00 65.54 372 GLY A N 1
ATOM 2214 C CA . GLY A 1 289 ? 22.907 28.910 -30.740 1.00 63.98 372 GLY A CA 1
ATOM 2215 C C . GLY A 1 289 ? 23.549 28.979 -32.114 1.00 62.10 372 GLY A C 1
ATOM 2216 O O . GLY A 1 289 ? 24.016 27.968 -32.659 1.00 59.79 372 GLY A O 1
ATOM 2217 N N . LYS A 1 290 ? 23.586 30.184 -32.687 1.00 65.63 373 LYS A N 1
ATOM 2218 C CA . LYS A 1 290 ? 24.221 30.381 -33.982 1.00 69.00 373 LYS A CA 1
ATOM 2219 C C . LYS A 1 290 ? 25.704 30.063 -33.890 1.00 67.92 373 LYS A C 1
ATOM 2220 O O . LYS A 1 290 ? 26.295 29.568 -34.852 1.00 73.65 373 LYS A O 1
ATOM 2226 N N . LEU A 1 291 ? 26.342 30.433 -32.778 1.00 65.81 374 LEU A N 1
ATOM 2227 C CA . LEU A 1 291 ? 27.744 30.083 -32.577 1.00 64.61 374 LEU A CA 1
ATOM 2228 C C . LEU A 1 291 ? 27.940 28.576 -32.680 1.00 60.79 374 LEU A C 1
ATOM 2229 O O . LEU A 1 291 ? 28.853 28.098 -33.365 1.00 65.54 374 LEU A O 1
ATOM 2234 N N . LEU A 1 292 ? 27.067 27.811 -32.015 1.00 66.41 375 LEU A N 1
ATOM 2235 C CA . LEU A 1 292 ? 27.194 26.353 -32.046 1.00 65.42 375 LEU A CA 1
ATOM 2236 C C . LEU A 1 292 ? 26.967 25.806 -33.451 1.00 66.13 375 LEU A C 1
ATOM 2237 O O . LEU A 1 292 ? 27.721 24.938 -33.920 1.00 69.66 375 LEU A O 1
ATOM 2242 N N . GLU A 1 293 ? 26.042 26.413 -34.193 1.00 67.66 376 GLU A N 1
ATOM 2243 C CA . GLU A 1 293 ? 25.769 25.942 -35.549 1.00 71.87 376 GLU A CA 1
ATOM 2244 C C . GLU A 1 293 ? 26.914 26.292 -36.490 1.00 70.49 376 GLU A C 1
ATOM 2245 O O . GLU A 1 293 ? 27.324 25.465 -37.312 1.00 70.62 376 GLU A O 1
ATOM 2251 N N . ASN A 1 294 ? 27.400 27.531 -36.429 1.00 67.82 377 ASN A N 1
ATOM 2252 C CA . ASN A 1 294 ? 28.529 27.933 -37.258 1.00 67.71 377 ASN A CA 1
ATOM 2253 C C . ASN A 1 294 ? 29.745 27.061 -36.971 1.00 68.04 377 ASN A C 1
ATOM 2254 O O . ASN A 1 294 ? 30.438 26.622 -37.900 1.00 76.05 377 ASN A O 1
ATOM 2259 N N . MET A 1 295 ? 30.027 26.801 -35.689 1.00 67.52 378 MET A N 1
ATOM 2260 C CA . MET A 1 295 ? 31.203 26.009 -35.362 1.00 68.53 378 MET A CA 1
ATOM 2261 C C . MET A 1 295 ? 31.021 24.567 -35.811 1.00 71.75 378 MET A C 1
ATOM 2262 O O . MET A 1 295 ? 32.001 23.918 -36.200 1.00 74.48 378 MET A O 1
ATOM 2267 N N . TYR A 1 296 ? 29.770 24.120 -35.956 1.00 71.48 379 TYR A N 1
ATOM 2268 C CA . TYR A 1 296 ? 29.571 22.758 -36.423 1.00 68.58 379 TYR A CA 1
ATOM 2269 C C . TYR A 1 296 ? 29.659 22.715 -37.938 1.00 68.50 379 TYR A C 1
ATOM 2270 O O . TYR A 1 296 ? 30.126 21.721 -38.501 1.00 68.79 379 TYR A O 1
ATOM 2279 N N . ARG A 1 297 ? 29.279 23.808 -38.599 1.00 72.33 380 ARG A N 1
ATOM 2280 C CA . ARG A 1 297 ? 29.411 23.874 -40.048 1.00 72.26 380 ARG A CA 1
ATOM 2281 C C . ARG A 1 297 ? 30.885 23.871 -40.415 1.00 73.59 380 ARG A C 1
ATOM 2282 O O . ARG A 1 297 ? 31.297 23.220 -41.382 1.00 78.58 380 ARG A O 1
ATOM 2290 N N . TYR A 1 298 ? 31.688 24.601 -39.640 1.00 70.84 381 TYR A N 1
ATOM 2291 C CA . TYR A 1 298 ? 33.122 24.663 -39.891 1.00 68.58 381 TYR A CA 1
ATOM 2292 C C . TYR A 1 298 ? 33.788 23.322 -39.598 1.00 67.68 381 TYR A C 1
ATOM 2293 O O . TYR A 1 298 ? 34.691 22.903 -40.332 1.00 71.88 381 TYR A O 1
ATOM 2302 N N . LEU A 1 299 ? 33.366 22.633 -38.535 1.00 71.54 382 LEU A N 1
ATOM 2303 C CA . LEU A 1 299 ? 34.031 21.395 -38.143 1.00 71.27 382 LEU A CA 1
ATOM 2304 C C . LEU A 1 299 ? 33.434 20.144 -38.788 1.00 70.01 382 LEU A C 1
ATOM 2305 O O . LEU A 1 299 ? 33.948 19.045 -38.552 1.00 68.07 382 LEU A O 1
ATOM 2310 N N . GLU A 1 300 ? 32.371 20.279 -39.584 1.00 71.47 383 GLU A N 1
ATOM 2311 C CA . GLU A 1 300 ? 31.763 19.132 -40.262 1.00 76.65 383 GLU A CA 1
ATOM 2312 C C . GLU A 1 300 ? 32.746 18.322 -41.105 1.00 79.37 383 GLU A C 1
ATOM 2313 O O . GLU A 1 300 ? 32.806 17.091 -40.925 1.00 77.73 383 GLU A O 1
ATOM 2319 N N . PRO A 1 301 ? 33.531 18.914 -42.020 1.00 76.84 384 PRO A N 1
ATOM 2320 C CA . PRO A 1 301 ? 34.416 18.074 -42.844 1.00 78.02 384 PRO A CA 1
ATOM 2321 C C . PRO A 1 301 ? 35.419 17.304 -42.010 1.00 75.10 384 PRO A C 1
ATOM 2322 O O . PRO A 1 301 ? 35.642 16.111 -42.253 1.00 75.59 384 PRO A O 1
ATOM 2326 N N . PHE A 1 302 ? 36.051 17.971 -41.040 1.00 72.94 385 PHE A N 1
ATOM 2327 C CA . PHE A 1 302 ? 37.014 17.290 -40.186 1.00 72.59 385 PHE A CA 1
ATOM 2328 C C . PHE A 1 302 ? 36.359 16.123 -39.460 1.00 75.01 385 PHE A C 1
ATOM 2329 O O . PHE A 1 302 ? 36.948 15.042 -39.343 1.00 73.21 385 PHE A O 1
ATOM 2337 N N . PHE A 1 303 ? 35.137 16.329 -38.957 1.00 77.58 386 PHE A N 1
ATOM 2338 C CA . PHE A 1 303 ? 34.443 15.273 -38.228 1.00 76.24 386 PHE A CA 1
ATOM 2339 C C . PHE A 1 303 ? 34.179 14.074 -39.128 1.00 70.65 386 PHE A C 1
ATOM 2340 O O . PHE A 1 303 ? 34.260 12.922 -38.684 1.00 63.98 386 PHE A O 1
ATOM 2348 N N . SER A 1 304 ? 33.857 14.326 -40.400 1.00 76.40 387 SER A N 1
ATOM 2349 C CA . SER A 1 304 ? 33.471 13.250 -41.309 1.00 74.17 387 SER A CA 1
ATOM 2350 C C . SER A 1 304 ? 34.647 12.413 -41.812 1.00 74.39 387 SER A C 1
ATOM 2351 O O . SER A 1 304 ? 34.427 11.299 -42.300 1.00 72.51 387 SER A O 1
ATOM 2354 N N . ILE A 1 305 ? 35.877 12.907 -41.697 1.00 77.46 388 ILE A N 1
ATOM 2355 C CA . ILE A 1 305 ? 37.056 12.206 -42.207 1.00 76.46 388 ILE A CA 1
ATOM 2356 C C . ILE A 1 305 ? 37.426 11.045 -41.287 1.00 83.27 388 ILE A C 1
ATOM 2357 O O . ILE A 1 305 ? 37.517 11.207 -40.064 1.00 92.31 388 ILE A O 1
ATOM 2362 N N . ASP A 1 306 ? 37.643 9.865 -41.881 1.00 92.71 389 ASP A N 1
ATOM 2363 C CA . ASP A 1 306 ? 37.872 8.624 -41.135 1.00 103.29 389 ASP A CA 1
ATOM 2364 C C . ASP A 1 306 ? 39.352 8.243 -41.127 1.00 109.92 389 ASP A C 1
ATOM 2365 O O . ASP A 1 306 ? 39.830 7.454 -41.943 1.00 113.74 389 ASP A O 1
ATOM 2370 N N . TYR A 1 307 ? 40.085 8.823 -40.179 1.00 108.65 390 TYR A N 1
ATOM 2371 C CA . TYR A 1 307 ? 41.488 8.511 -39.943 1.00 113.70 390 TYR A CA 1
ATOM 2372 C C . TYR A 1 307 ? 41.560 8.198 -38.455 1.00 120.35 390 TYR A C 1
ATOM 2373 O O . TYR A 1 307 ? 41.069 8.993 -37.649 1.00 122.54 390 TYR A O 1
ATOM 2382 N N . ARG A 1 308 ? 42.132 7.050 -38.069 1.00 121.43 391 ARG A N 1
ATOM 2383 C CA . ARG A 1 308 ? 42.077 6.729 -36.643 1.00 125.95 391 ARG A CA 1
ATOM 2384 C C . ARG A 1 308 ? 42.870 7.718 -35.797 1.00 122.20 391 ARG A C 1
ATOM 2385 O O . ARG A 1 308 ? 42.377 8.179 -34.756 1.00 120.12 391 ARG A O 1
ATOM 2393 N N . ASN A 1 309 ? 44.013 8.189 -36.297 1.00 124.23 392 ASN A N 1
ATOM 2394 C CA . ASN A 1 309 ? 44.824 9.053 -35.450 1.00 120.95 392 ASN A CA 1
ATOM 2395 C C . ASN A 1 309 ? 44.248 10.448 -35.350 1.00 112.75 392 ASN A C 1
ATOM 2396 O O . ASN A 1 309 ? 44.924 11.370 -34.884 1.00 110.68 392 ASN A O 1
ATOM 2401 N N . LEU A 1 310 ? 43.003 10.593 -35.789 1.00 110.11 393 LEU A N 1
ATOM 2402 C CA . LEU A 1 310 ? 42.257 11.834 -35.741 1.00 106.66 393 LEU A CA 1
ATOM 2403 C C . LEU A 1 310 ? 41.238 11.830 -34.615 1.00 95.81 393 LEU A C 1
ATOM 2404 O O . LEU A 1 310 ? 40.930 12.895 -34.067 1.00 87.85 393 LEU A O 1
ATOM 2409 N N . PHE A 1 311 ? 40.719 10.643 -34.263 1.00 94.49 394 PHE A N 1
ATOM 2410 C CA . PHE A 1 311 ? 39.721 10.548 -33.199 1.00 96.87 394 PHE A CA 1
ATOM 2411 C C . PHE A 1 311 ? 40.142 11.267 -31.925 1.00 96.03 394 PHE A C 1
ATOM 2412 O O . PHE A 1 311 ? 39.319 11.949 -31.299 1.00 92.18 394 PHE A O 1
ATOM 2420 N N . SER A 1 312 ? 41.441 11.245 -31.611 1.00 100.72 395 SER A N 1
ATOM 2421 C CA . SER A 1 312 ? 41.931 11.850 -30.377 1.00 93.40 395 SER A CA 1
ATOM 2422 C C . SER A 1 312 ? 41.570 13.323 -30.295 1.00 86.82 395 SER A C 1
ATOM 2423 O O . SER A 1 312 ? 41.324 13.844 -29.201 1.00 89.35 395 SER A O 1
ATOM 2426 N N . VAL A 1 313 ? 41.510 14.000 -31.436 1.00 82.73 396 VAL A N 1
ATOM 2427 C CA . VAL A 1 313 ? 41.214 15.423 -31.472 1.00 84.85 396 VAL A CA 1
ATOM 2428 C C . VAL A 1 313 ? 39.729 15.631 -31.724 1.00 80.99 396 VAL A C 1
ATOM 2429 O O . VAL A 1 313 ? 39.137 16.584 -31.204 1.00 80.96 396 VAL A O 1
ATOM 2433 N N . LYS A 1 314 ? 39.096 14.713 -32.464 1.00 85.16 397 LYS A N 1
ATOM 2434 C CA . LYS A 1 314 ? 37.661 14.867 -32.689 1.00 82.40 397 LYS A CA 1
ATOM 2435 C C . LYS A 1 314 ? 36.896 14.858 -31.376 1.00 78.91 397 LYS A C 1
ATOM 2436 O O . LYS A 1 314 ? 36.099 15.770 -31.112 1.00 80.06 397 LYS A O 1
ATOM 2442 N N . TYR A 1 315 ? 37.291 13.980 -30.456 1.00 81.99 398 TYR A N 1
ATOM 2443 C CA . TYR A 1 315 ? 36.648 13.956 -29.150 1.00 82.53 398 TYR A CA 1
ATOM 2444 C C . TYR A 1 315 ? 36.946 15.241 -28.409 1.00 77.75 398 TYR A C 1
ATOM 2445 O O . TYR A 1 315 ? 36.028 15.896 -27.894 1.00 77.23 398 TYR A O 1
ATOM 2454 N N . GLN A 1 316 ? 38.177 15.726 -28.556 1.00 77.98 399 GLN A N 1
ATOM 2455 C CA . GLN A 1 316 ? 38.570 16.956 -27.893 1.00 77.07 399 GLN A CA 1
ATOM 2456 C C . GLN A 1 316 ? 37.710 18.096 -28.401 1.00 75.74 399 GLN A C 1
ATOM 2457 O O . GLN A 1 316 ? 37.273 18.951 -27.622 1.00 78.30 399 GLN A O 1
ATOM 2463 N N . LEU A 1 317 ? 37.458 18.131 -29.712 1.00 80.89 400 LEU A N 1
ATOM 2464 C CA . LEU A 1 317 ? 36.647 19.215 -30.244 1.00 74.15 400 LEU A CA 1
ATOM 2465 C C . LEU A 1 317 ? 35.194 19.068 -29.807 1.00 74.39 400 LEU A C 1
ATOM 2466 O O . LEU A 1 317 ? 34.544 20.063 -29.463 1.00 71.88 400 LEU A O 1
ATOM 2471 N N . VAL A 1 318 ? 34.664 17.837 -29.821 1.00 72.02 401 VAL A N 1
ATOM 2472 C CA . VAL A 1 318 ? 33.284 17.617 -29.386 1.00 66.73 401 VAL A CA 1
ATOM 2473 C C . VAL A 1 318 ? 33.083 18.087 -27.950 1.00 70.66 401 VAL A C 1
ATOM 2474 O O . VAL A 1 318 ? 32.157 18.851 -27.652 1.00 70.86 401 VAL A O 1
ATOM 2478 N N . ASP A 1 319 ? 33.949 17.637 -27.041 1.00 73.02 402 ASP A N 1
ATOM 2479 C CA . ASP A 1 319 ? 33.806 17.978 -25.629 1.00 68.70 402 ASP A CA 1
ATOM 2480 C C . ASP A 1 319 ? 33.904 19.484 -25.407 1.00 63.40 402 ASP A C 1
ATOM 2481 O O . ASP A 1 319 ? 32.971 20.112 -24.893 1.00 69.25 402 ASP A O 1
ATOM 2486 N N . GLU A 1 320 ? 35.039 20.078 -25.780 1.00 62.43 403 GLU A N 1
ATOM 2487 C CA . GLU A 1 320 ? 35.323 21.465 -25.429 1.00 71.38 403 GLU A CA 1
ATOM 2488 C C . GLU A 1 320 ? 34.331 22.457 -26.028 1.00 70.79 403 GLU A C 1
ATOM 2489 O O . GLU A 1 320 ? 34.187 23.562 -25.493 1.00 74.68 403 GLU A O 1
ATOM 2495 N N . ILE A 1 321 ? 33.654 22.108 -27.118 1.00 70.63 404 ILE A N 1
ATOM 2496 C CA . ILE A 1 321 ? 32.757 23.024 -27.811 1.00 72.07 404 ILE A CA 1
ATOM 2497 C C . ILE A 1 321 ? 31.292 22.652 -27.602 1.00 70.83 404 ILE A C 1
ATOM 2498 O O . ILE A 1 321 ? 30.486 23.487 -27.190 1.00 71.25 404 ILE A O 1
ATOM 2503 N N . PHE A 1 322 ? 30.925 21.405 -27.891 1.00 65.59 405 PHE A N 1
ATOM 2504 C CA . PHE A 1 322 ? 29.524 21.006 -27.911 1.00 65.17 405 PHE A CA 1
ATOM 2505 C C . PHE A 1 322 ? 29.061 20.348 -26.618 1.00 67.17 405 PHE A C 1
ATOM 2506 O O . PHE A 1 322 ? 27.932 19.849 -26.561 1.00 70.20 405 PHE A O 1
ATOM 2514 N N . ILE A 1 323 ? 29.898 20.331 -25.584 1.00 64.87 406 ILE A N 1
ATOM 2515 C CA . ILE A 1 323 ? 29.479 19.878 -24.263 1.00 60.44 406 ILE A CA 1
ATOM 2516 C C . ILE A 1 323 ? 29.847 20.937 -23.233 1.00 61.74 406 ILE A C 1
ATOM 2517 O O . ILE A 1 323 ? 28.990 21.426 -22.489 1.00 60.13 406 ILE A O 1
ATOM 2522 N N . GLN A 1 324 ? 31.136 21.284 -23.185 1.00 68.05 407 GLN A N 1
ATOM 2523 C CA . GLN A 1 324 ? 31.622 22.250 -22.205 1.00 66.45 407 GLN A CA 1
ATOM 2524 C C . GLN A 1 324 ? 30.962 23.613 -22.373 1.00 62.22 407 GLN A C 1
ATOM 2525 O O . GLN A 1 324 ? 30.483 24.195 -21.397 1.00 67.84 407 GLN A O 1
ATOM 2531 N N . LEU A 1 325 ? 30.983 24.169 -23.584 1.00 63.37 408 LEU A N 1
ATOM 2532 C CA . LEU A 1 325 ? 30.350 25.470 -23.792 1.00 65.64 408 LEU A CA 1
ATOM 2533 C C . LEU A 1 325 ? 28.860 25.493 -23.453 1.00 66.77 408 LEU A C 1
ATOM 2534 O O . LEU A 1 325 ? 28.424 26.465 -22.814 1.00 66.73 408 LEU A O 1
ATOM 2539 N N . PRO A 1 326 ? 28.035 24.507 -23.837 1.00 68.88 409 PRO A N 1
ATOM 2540 C CA . PRO A 1 326 ? 26.639 24.520 -23.355 1.00 64.92 409 PRO A CA 1
ATOM 2541 C C . PRO A 1 326 ? 26.509 24.443 -21.842 1.00 62.27 409 PRO A C 1
ATOM 2542 O O . PRO A 1 326 ? 25.660 25.135 -21.259 1.00 66.50 409 PRO A O 1
ATOM 2546 N N . LEU A 1 327 ? 27.354 23.645 -21.182 1.00 64.99 410 LEU A N 1
ATOM 2547 C CA . LEU A 1 327 ? 27.301 23.564 -19.725 1.00 58.97 410 LEU A CA 1
ATOM 2548 C C . LEU A 1 327 ? 27.683 24.897 -19.099 1.00 60.66 410 LEU A C 1
ATOM 2549 O O . LEU A 1 327 ? 27.027 25.358 -18.157 1.00 65.31 410 LEU A O 1
ATOM 2554 N N . LYS A 1 328 ? 28.753 25.518 -19.596 1.00 62.35 411 LYS A N 1
ATOM 2555 C CA . LYS A 1 328 ? 29.173 26.811 -19.072 1.00 65.66 411 LYS A CA 1
ATOM 2556 C C . LYS A 1 328 ? 28.086 27.845 -19.319 1.00 67.86 411 LYS A C 1
ATOM 2557 O O . LYS A 1 328 ? 27.885 28.759 -18.510 1.00 72.73 411 LYS A O 1
ATOM 2563 N N . TYR A 1 329 ? 27.388 27.727 -20.455 1.00 73.72 412 TYR A N 1
ATOM 2564 C CA . TYR A 1 329 ? 26.343 28.688 -20.781 1.00 71.53 412 TYR A CA 1
ATOM 2565 C C . TYR A 1 329 ? 25.199 28.557 -19.791 1.00 66.61 412 TYR A C 1
ATOM 2566 O O . TYR A 1 329 ? 24.583 29.557 -19.408 1.00 71.44 412 TYR A O 1
ATOM 2575 N N . ARG A 1 330 ? 24.870 27.320 -19.402 1.00 65.22 413 ARG A N 1
ATOM 2576 C CA . ARG A 1 330 ? 23.828 27.144 -18.398 1.00 68.70 413 ARG A CA 1
ATOM 2577 C C . ARG A 1 330 ? 24.218 27.888 -17.128 1.00 73.57 413 ARG A C 1
ATOM 2578 O O . ARG A 1 330 ? 23.382 28.554 -16.504 1.00 73.70 413 ARG A O 1
ATOM 2586 N N . SER A 1 331 ? 25.498 27.790 -16.732 1.00 76.02 414 SER A N 1
ATOM 2587 C CA . SER A 1 331 ? 25.969 28.521 -15.562 1.00 69.01 414 SER A CA 1
ATOM 2588 C C . SER A 1 331 ? 26.202 29.995 -15.851 1.00 71.36 414 SER A C 1
ATOM 2589 O O . SER A 1 331 ? 26.455 30.756 -14.911 1.00 79.35 414 SER A O 1
ATOM 2592 N N . PHE A 1 332 ? 26.127 30.411 -17.119 1.00 75.97 415 PHE A N 1
ATOM 2593 C CA . PHE A 1 332 ? 26.175 31.837 -17.420 1.00 75.59 415 PHE A CA 1
ATOM 2594 C C . PHE A 1 332 ? 24.913 32.455 -16.865 1.00 79.97 415 PHE A C 1
ATOM 2595 O O . PHE A 1 332 ? 24.935 33.511 -16.222 1.00 87.93 415 PHE A O 1
ATOM 2603 N N . LEU A 1 333 ? 23.809 31.757 -17.093 1.00 81.26 416 LEU A N 1
ATOM 2604 C CA . LEU A 1 333 ? 22.515 32.022 -16.519 1.00 80.48 416 LEU A CA 1
ATOM 2605 C C . LEU A 1 333 ? 22.577 31.422 -15.121 1.00 85.50 416 LEU A C 1
ATOM 2606 O O . LEU A 1 333 ? 23.573 30.792 -14.756 1.00 95.06 416 LEU A O 1
ATOM 2611 N N . LEU A 1 334 ? 21.536 31.602 -14.311 1.00 76.59 417 LEU A N 1
ATOM 2612 C CA . LEU A 1 334 ? 21.536 31.053 -12.952 1.00 86.29 417 LEU A CA 1
ATOM 2613 C C . LEU A 1 334 ? 22.690 31.615 -12.125 1.00 92.96 417 LEU A C 1
ATOM 2614 O O . LEU A 1 334 ? 23.190 30.945 -11.218 1.00 94.59 417 LEU A O 1
ATOM 2619 N N . SER A 1 335 ? 23.150 32.825 -12.428 1.00 94.14 418 SER A N 1
ATOM 2620 C CA . SER A 1 335 ? 24.381 33.343 -11.844 1.00 103.13 418 SER A CA 1
ATOM 2621 C C . SER A 1 335 ? 24.173 34.677 -11.150 1.00 109.48 418 SER A C 1
ATOM 2622 O O . SER A 1 335 ? 23.584 35.599 -11.724 1.00 105.74 418 SER A O 1
ATOM 2625 N N . LYS A 1 336 ? 24.637 34.746 -9.898 1.00 106.83 419 LYS A N 1
ATOM 2626 C CA . LYS A 1 336 ? 24.534 35.915 -9.033 1.00 124.04 419 LYS A CA 1
ATOM 2627 C C . LYS A 1 336 ? 24.921 37.168 -9.798 1.00 120.25 419 LYS A C 1
ATOM 2628 O O . LYS A 1 336 ? 26.092 37.360 -10.139 1.00 120.92 419 LYS A O 1
ATOM 2634 N N . ASN A 1 337 ? 23.944 38.030 -10.063 1.00 119.47 420 ASN A N 1
ATOM 2635 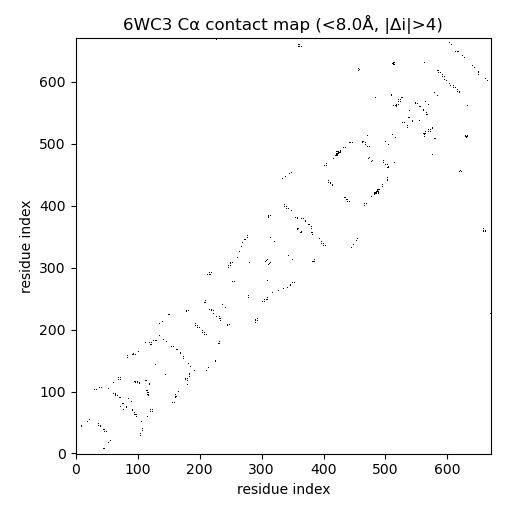C CA . ASN A 1 337 ? 24.175 39.317 -10.707 1.00 119.50 420 ASN A CA 1
ATOM 2636 C C . ASN A 1 337 ? 23.794 40.442 -9.750 1.00 131.22 420 ASN A C 1
ATOM 2637 O O . ASN A 1 337 ? 22.641 40.878 -9.722 1.00 129.05 420 ASN A O 1
ATOM 2642 N N . ILE A 1 338 ? 24.767 40.907 -8.958 1.00 136.52 421 ILE A N 1
ATOM 2643 C CA . ILE A 1 338 ? 24.500 41.998 -8.028 1.00 131.13 421 ILE A CA 1
ATOM 2644 C C . ILE A 1 338 ? 24.198 43.265 -8.812 1.00 128.00 421 ILE A C 1
ATOM 2645 O O . ILE A 1 338 ? 23.621 44.220 -8.276 1.00 124.91 421 ILE A O 1
ATOM 2650 N N . LEU A 1 339 ? 24.554 43.270 -10.096 1.00 125.20 422 LEU A N 1
ATOM 2651 C CA . LEU A 1 339 ? 24.227 44.344 -11.017 1.00 126.26 422 LEU A CA 1
ATOM 2652 C C . LEU A 1 339 ? 22.755 44.333 -11.402 1.00 124.78 422 LEU A C 1
ATOM 2653 O O . LEU A 1 339 ? 22.295 45.267 -12.067 1.00 124.61 422 LEU A O 1
ATOM 2658 N N . GLN A 1 340 ? 22.008 43.310 -10.991 1.00 120.91 423 GLN A N 1
ATOM 2659 C CA . GLN A 1 340 ? 20.601 43.155 -11.331 1.00 115.39 423 GLN A CA 1
ATOM 2660 C C . GLN A 1 340 ? 19.729 43.208 -10.083 1.00 113.67 423 GLN A C 1
ATOM 2661 O O . GLN A 1 340 ? 18.718 42.509 -9.976 1.00 104.42 423 GLN A O 1
ATOM 2667 N N . ASN A 1 341 ? 20.113 44.042 -9.117 1.00 121.20 424 ASN A N 1
ATOM 2668 C CA . ASN A 1 341 ? 19.298 44.245 -7.928 1.00 115.08 424 ASN A CA 1
ATOM 2669 C C . ASN A 1 341 ? 18.325 45.399 -8.099 1.00 109.02 424 ASN A C 1
ATOM 2670 O O . ASN A 1 341 ? 17.444 45.583 -7.252 1.00 108.59 424 ASN A O 1
ATOM 2675 N N . GLU A 1 342 ? 18.470 46.174 -9.170 1.00 108.21 425 GLU A N 1
ATOM 2676 C CA . GLU A 1 342 ? 17.624 47.321 -9.451 1.00 107.43 425 GLU A CA 1
ATOM 2677 C C . GLU A 1 342 ? 16.432 46.930 -10.310 1.00 101.86 425 GLU A C 1
ATOM 2678 O O . GLU A 1 342 ? 15.677 47.803 -10.750 1.00 103.77 425 GLU A O 1
ATOM 2684 N N . LEU A 1 343 ? 16.258 45.635 -10.555 1.00 94.47 426 LEU A N 1
ATOM 2685 C CA . LEU A 1 343 ? 15.202 45.140 -11.421 1.00 84.64 426 LEU A CA 1
ATOM 2686 C C . LEU A 1 343 ? 13.842 45.188 -10.739 1.00 82.22 426 LEU A C 1
ATOM 2687 O O . LEU A 1 343 ? 13.716 44.913 -9.543 1.00 85.10 426 LEU A O 1
ATOM 2692 N N . THR A 1 344 ? 12.827 45.559 -11.512 1.00 79.78 427 THR A N 1
ATOM 2693 C CA . THR A 1 344 ? 11.447 45.452 -11.073 1.00 70.12 427 THR A CA 1
ATOM 2694 C C . THR A 1 344 ? 11.107 43.984 -10.794 1.00 72.58 427 THR A C 1
ATOM 2695 O O . THR A 1 344 ? 11.836 43.065 -11.175 1.00 78.02 427 THR A O 1
ATOM 2699 N N . ALA A 1 345 ? 9.978 43.766 -10.118 1.00 72.27 428 ALA A N 1
ATOM 2700 C CA . ALA A 1 345 ? 9.498 42.399 -9.947 1.00 70.51 428 ALA A CA 1
ATOM 2701 C C . ALA A 1 345 ? 9.120 41.801 -11.296 1.00 73.01 428 ALA A C 1
ATOM 2702 O O . ALA A 1 345 ? 9.472 40.652 -11.602 1.00 73.93 428 ALA A O 1
ATOM 2704 N N . GLU A 1 346 ? 8.463 42.596 -12.140 1.00 72.67 429 GLU A N 1
ATOM 2705 C CA . GLU A 1 346 ? 8.059 42.120 -13.453 1.00 74.56 429 GLU A CA 1
ATOM 2706 C C . GLU A 1 346 ? 9.265 41.976 -14.368 1.00 73.08 429 GLU A C 1
ATOM 2707 O O . GLU A 1 346 ? 9.268 41.108 -15.252 1.00 74.08 429 GLU A O 1
ATOM 2713 N N . GLN A 1 347 ? 10.352 42.682 -14.054 1.00 69.17 430 GLN A N 1
ATOM 2714 C CA . GLN A 1 347 ? 11.575 42.559 -14.833 1.00 68.54 430 GLN A CA 1
ATOM 2715 C C . GLN A 1 347 ? 12.300 41.281 -14.449 1.00 66.60 430 GLN A C 1
ATOM 2716 O O . GLN A 1 347 ? 12.812 40.571 -15.318 1.00 67.75 430 GLN A O 1
ATOM 2722 N N . GLN A 1 348 ? 12.410 41.002 -13.149 1.00 67.07 431 GLN A N 1
ATOM 2723 C CA . GLN A 1 348 ? 13.030 39.750 -12.734 1.00 67.67 431 GLN A CA 1
ATOM 2724 C C . GLN A 1 348 ? 12.241 38.559 -13.269 1.00 63.90 431 GLN A C 1
ATOM 2725 O O . GLN A 1 348 ? 12.830 37.554 -13.701 1.00 64.29 431 GLN A O 1
ATOM 2731 N N . PHE A 1 349 ? 10.912 38.701 -13.346 1.00 60.03 432 PHE A N 1
ATOM 2732 C CA . PHE A 1 349 ? 10.076 37.632 -13.886 1.00 60.25 432 PHE A CA 1
ATOM 2733 C C . PHE A 1 349 ? 10.364 37.406 -15.367 1.00 64.17 432 PHE A C 1
ATOM 2734 O O . PHE A 1 349 ? 10.579 36.263 -15.805 1.00 62.40 432 PHE A O 1
ATOM 2742 N N . GLU A 1 350 ? 10.405 38.489 -16.154 1.00 62.26 433 GLU A N 1
ATOM 2743 C CA . GLU A 1 350 ? 10.692 38.324 -17.574 1.00 59.82 433 GLU A CA 1
ATOM 2744 C C . GLU A 1 350 ? 12.107 37.790 -17.773 1.00 58.48 433 GLU A C 1
ATOM 2745 O O . GLU A 1 350 ? 12.356 36.998 -18.691 1.00 61.88 433 GLU A O 1
ATOM 2751 N N . ASN A 1 351 ? 13.058 38.270 -16.966 1.00 57.72 434 ASN A N 1
ATOM 2752 C CA . ASN A 1 351 ? 14.437 37.808 -17.062 1.00 61.73 434 ASN A CA 1
ATOM 2753 C C . ASN A 1 351 ? 14.514 36.295 -16.892 1.00 63.14 434 ASN A C 1
ATOM 2754 O O . ASN A 1 351 ? 15.202 35.599 -17.658 1.00 65.77 434 ASN A O 1
ATOM 2759 N N . THR A 1 352 ? 13.727 35.755 -15.951 1.00 65.17 435 THR A N 1
ATOM 2760 C CA . THR A 1 352 ? 13.731 34.309 -15.747 1.00 57.92 435 THR A CA 1
ATOM 2761 C C . THR A 1 352 ? 13.093 33.605 -16.935 1.00 57.47 435 THR A C 1
ATOM 2762 O O . THR A 1 352 ? 13.556 32.532 -17.361 1.00 58.00 435 THR A O 1
ATOM 2766 N N . CYS A 1 353 ? 11.984 34.163 -17.433 1.00 58.75 436 CYS A N 1
ATOM 2767 C CA . CYS A 1 353 ? 11.320 33.576 -18.591 1.00 57.87 436 CYS A CA 1
ATOM 2768 C C . CYS A 1 353 ? 12.310 33.422 -19.744 1.00 56.34 436 CYS A C 1
ATOM 2769 O O . CYS A 1 353 ? 12.395 32.363 -20.383 1.00 56.27 436 CYS A O 1
ATOM 2772 N N . VAL A 1 354 ? 13.068 34.493 -20.015 1.00 60.99 437 VAL A N 1
ATOM 2773 C CA . VAL A 1 354 ? 14.064 34.492 -21.087 1.00 62.12 437 VAL A CA 1
ATOM 2774 C C . VAL A 1 354 ? 15.133 33.434 -20.841 1.00 55.20 437 VAL A C 1
ATOM 2775 O O . VAL A 1 354 ? 15.582 32.758 -21.777 1.00 50.93 437 VAL A O 1
ATOM 2779 N N . LYS A 1 355 ? 15.597 33.312 -19.593 1.00 54.79 438 LYS A N 1
ATOM 2780 C CA . LYS A 1 355 ? 16.590 32.283 -19.277 1.00 51.30 438 LYS A CA 1
ATOM 2781 C C . LYS A 1 355 ? 16.091 30.882 -19.633 1.00 53.30 438 LYS A C 1
ATOM 2782 O O . LYS A 1 355 ? 16.792 30.111 -20.308 1.00 57.00 438 LYS A O 1
ATOM 2788 N N . LEU A 1 356 ? 14.892 30.528 -19.159 1.00 52.92 439 LEU A N 1
ATOM 2789 C CA . LEU A 1 356 ? 14.316 29.214 -19.465 1.00 52.24 439 LEU A CA 1
ATOM 2790 C C . LEU A 1 356 ? 14.147 28.994 -20.968 1.00 54.71 439 LEU A C 1
ATOM 2791 O O . LEU A 1 356 ? 14.485 27.919 -21.494 1.00 54.77 439 LEU A O 1
ATOM 2796 N N . HIS A 1 357 ? 13.671 30.018 -21.680 1.00 57.32 440 HIS A N 1
ATOM 2797 C CA . HIS A 1 357 ? 13.582 29.967 -23.139 1.00 57.28 440 HIS A CA 1
ATOM 2798 C C . HIS A 1 357 ? 14.927 29.643 -23.784 1.00 58.14 440 HIS A C 1
ATOM 2799 O O . HIS A 1 357 ? 15.041 28.687 -24.561 1.00 58.31 440 HIS A O 1
ATOM 2806 N N . SER A 1 358 ? 15.936 30.475 -23.528 1.00 51.20 441 SER A N 1
ATOM 2807 C CA . SER A 1 358 ? 17.265 30.276 -24.103 1.00 54.35 441 SER A CA 1
ATOM 2808 C C . SER A 1 358 ? 17.782 28.862 -23.851 1.00 54.84 441 SER A C 1
ATOM 2809 O O . SER A 1 358 ? 18.293 28.195 -24.766 1.00 57.26 441 SER A O 1
ATOM 2812 N N . LEU A 1 359 ? 17.760 28.437 -22.585 1.00 53.45 442 LEU A N 1
ATOM 2813 C CA . LEU A 1 359 ? 18.203 27.093 -22.221 1.00 53.24 442 LEU A CA 1
ATOM 2814 C C . LEU A 1 359 ? 17.522 26.006 -23.056 1.00 53.99 442 LEU A C 1
ATOM 2815 O O . LEU A 1 359 ? 18.192 25.149 -23.655 1.00 56.62 442 LEU A O 1
ATOM 2820 N N . LEU A 1 360 ? 16.188 26.052 -23.151 1.00 52.07 443 LEU A N 1
ATOM 2821 C CA . LEU A 1 360 ? 15.489 25.023 -23.919 1.00 53.96 443 LEU A CA 1
ATOM 2822 C C . LEU A 1 360 ? 15.756 25.127 -25.419 1.00 56.24 443 LEU A C 1
ATOM 2823 O O . LEU A 1 360 ? 15.750 24.100 -26.124 1.00 59.12 443 LEU A O 1
ATOM 2828 N N . LEU A 1 361 ? 16.140 26.313 -25.892 1.00 51.85 444 LEU A N 1
ATOM 2829 C CA . LEU A 1 361 ? 16.470 26.473 -27.302 1.00 55.57 444 LEU A CA 1
ATOM 2830 C C . LEU A 1 361 ? 17.799 25.806 -27.617 1.00 57.26 444 LEU A C 1
ATOM 2831 O O . LEU A 1 361 ? 17.932 25.093 -28.626 1.00 56.40 444 LEU A O 1
ATOM 2836 N N . ILE A 1 362 ? 18.780 25.979 -26.729 1.00 48.09 445 ILE A N 1
ATOM 2837 C CA . ILE A 1 362 ? 20.053 25.314 -26.968 1.00 46.45 445 ILE A CA 1
ATOM 2838 C C . ILE A 1 362 ? 19.858 23.809 -26.848 1.00 50.23 445 ILE A C 1
ATOM 2839 O O . ILE A 1 362 ? 20.506 23.023 -27.566 1.00 49.87 445 ILE A O 1
ATOM 2844 N N . SER A 1 363 ? 18.933 23.383 -25.978 1.00 48.85 446 SER A N 1
ATOM 2845 C CA . SER A 1 363 ? 18.670 21.955 -25.838 1.00 52.80 446 SER A CA 1
ATOM 2846 C C . SER A 1 363 ? 18.221 21.374 -27.174 1.00 53.48 446 SER A C 1
ATOM 2847 O O . SER A 1 363 ? 18.776 20.374 -27.653 1.00 48.74 446 SER A O 1
ATOM 2850 N N . ASN A 1 364 ? 17.213 22.000 -27.799 1.00 53.44 447 ASN A N 1
ATOM 2851 C CA . ASN A 1 364 ? 16.727 21.458 -29.068 1.00 57.64 447 ASN A CA 1
ATOM 2852 C C . ASN A 1 364 ? 17.791 21.537 -30.163 1.00 60.71 447 ASN A C 1
ATOM 2853 O O . ASN A 1 364 ? 17.843 20.655 -31.039 1.00 50.93 447 ASN A O 1
ATOM 2858 N N . ILE A 1 365 ? 18.634 22.578 -30.146 1.00 60.25 448 ILE A N 1
ATOM 2859 C CA . ILE A 1 365 ? 19.739 22.632 -31.106 1.00 54.44 448 ILE A CA 1
ATOM 2860 C C . ILE A 1 365 ? 20.600 21.377 -30.992 1.00 54.36 448 ILE A C 1
ATOM 2861 O O . ILE A 1 365 ? 20.947 20.735 -31.998 1.00 57.71 448 ILE A O 1
ATOM 2866 N N . LEU A 1 366 ? 20.962 21.011 -29.756 1.00 56.21 449 LEU A N 1
ATOM 2867 C CA . LEU A 1 366 ? 21.770 19.808 -29.572 1.00 53.99 449 LEU A CA 1
ATOM 2868 C C . LEU A 1 366 ? 21.003 18.561 -29.994 1.00 55.08 449 LEU A C 1
ATOM 2869 O O . LEU A 1 366 ? 21.602 17.600 -30.500 1.00 56.68 449 LEU A O 1
ATOM 2874 N N . VAL A 1 367 ? 19.676 18.573 -29.834 1.00 58.98 450 VAL A N 1
ATOM 2875 C CA . VAL A 1 367 ? 18.878 17.417 -30.242 1.00 54.65 450 VAL A CA 1
ATOM 2876 C C . VAL A 1 367 ? 19.009 17.212 -31.744 1.00 57.14 450 VAL A C 1
ATOM 2877 O O . VAL A 1 367 ? 19.136 16.080 -32.229 1.00 59.98 450 VAL A O 1
ATOM 2881 N N . ARG A 1 368 ? 18.994 18.311 -32.502 1.00 60.90 451 ARG A N 1
ATOM 2882 C CA . ARG A 1 368 ? 19.138 18.214 -33.954 1.00 58.42 451 ARG A CA 1
ATOM 2883 C C . ARG A 1 368 ? 20.543 17.755 -34.332 1.00 55.38 451 ARG A C 1
ATOM 2884 O O . ARG A 1 368 ? 20.707 16.898 -35.209 1.00 58.87 451 ARG A O 1
ATOM 2892 N N . PHE A 1 369 ? 21.572 18.339 -33.707 1.00 55.76 452 PHE A N 1
ATOM 2893 C CA . PHE A 1 369 ? 22.933 17.830 -33.908 1.00 57.65 452 PHE A CA 1
ATOM 2894 C C . PHE A 1 369 ? 23.021 16.321 -33.686 1.00 60.11 452 PHE A C 1
ATOM 2895 O O . PHE A 1 369 ? 23.788 15.628 -34.365 1.00 61.59 452 PHE A O 1
ATOM 2903 N N . SER A 1 370 ? 22.241 15.793 -32.742 1.00 60.46 453 SER A N 1
ATOM 2904 C CA . SER A 1 370 ? 22.391 14.406 -32.315 1.00 60.54 453 SER A CA 1
ATOM 2905 C C . SER A 1 370 ? 21.875 13.404 -33.342 1.00 62.39 453 SER A C 1
ATOM 2906 O O . SER A 1 370 ? 22.099 12.200 -33.172 1.00 67.14 453 SER A O 1
ATOM 2909 N N . HIS A 1 371 ? 21.203 13.861 -34.397 1.00 63.48 454 HIS A N 1
ATOM 2910 C CA . HIS A 1 371 ? 20.697 12.984 -35.443 1.00 64.94 454 HIS A CA 1
ATOM 2911 C C . HIS A 1 371 ? 21.352 13.218 -36.798 1.00 66.08 454 HIS A C 1
ATOM 2912 O O . HIS A 1 371 ? 21.045 12.487 -37.747 1.00 65.41 454 HIS A O 1
ATOM 2919 N N . ASP A 1 372 ? 22.230 14.211 -36.923 1.00 71.02 455 ASP A N 1
ATOM 2920 C CA . ASP A 1 372 ? 23.062 14.317 -38.114 1.00 81.63 455 ASP A CA 1
ATOM 2921 C C . ASP A 1 372 ? 24.022 13.127 -38.157 1.00 79.28 455 ASP A C 1
ATOM 2922 O O . ASP A 1 372 ? 24.538 12.685 -37.127 1.00 69.16 455 ASP A O 1
ATOM 2927 N N . PHE A 1 373 ? 24.253 12.608 -39.368 1.00 83.59 456 PHE A N 1
ATOM 2928 C CA . PHE A 1 373 ? 25.006 11.365 -39.556 1.00 80.95 456 PHE A CA 1
ATOM 2929 C C . PHE A 1 373 ? 26.422 11.404 -38.981 1.00 81.19 456 PHE A C 1
ATOM 2930 O O . PHE A 1 373 ? 26.869 10.430 -38.346 1.00 73.30 456 PHE A O 1
ATOM 2938 N N . THR A 1 374 ? 27.137 12.518 -39.161 1.00 82.63 457 THR A N 1
ATOM 2939 C CA . THR A 1 374 ? 28.513 12.570 -38.675 1.00 78.01 457 THR A CA 1
ATOM 2940 C C . THR A 1 374 ? 28.578 12.414 -37.164 1.00 73.66 457 THR A C 1
ATOM 2941 O O . THR A 1 374 ? 29.495 11.764 -36.638 1.00 78.29 457 THR A O 1
ATOM 2945 N N . PHE A 1 375 ? 27.566 12.920 -36.461 1.00 73.21 458 PHE A N 1
ATOM 2946 C CA . PHE A 1 375 ? 27.561 12.797 -35.013 1.00 77.34 458 PHE A CA 1
ATOM 2947 C C . PHE A 1 375 ? 27.282 11.361 -34.603 1.00 79.93 458 PHE A C 1
ATOM 2948 O O . PHE A 1 375 ? 27.905 10.853 -33.669 1.00 83.07 458 PHE A O 1
ATOM 2956 N N . ILE A 1 376 ? 26.303 10.716 -35.244 1.00 77.42 459 ILE A N 1
ATOM 2957 C CA . ILE A 1 376 ? 25.977 9.328 -34.924 1.00 75.97 459 ILE A CA 1
ATOM 2958 C C . ILE A 1 376 ? 27.234 8.475 -35.025 1.00 85.14 459 ILE A C 1
ATOM 2959 O O . ILE A 1 376 ? 27.584 7.706 -34.106 1.00 87.28 459 ILE A O 1
ATOM 2964 N N . GLU A 1 377 ? 28.000 8.694 -36.101 1.00 86.82 460 GLU A N 1
ATOM 2965 C CA . GLU A 1 377 ? 29.192 7.884 -36.324 1.00 84.97 460 GLU A CA 1
ATOM 2966 C C . GLU A 1 377 ? 30.253 8.179 -35.275 1.00 89.85 460 GLU A C 1
ATOM 2967 O O . GLU A 1 377 ? 30.779 7.255 -34.637 1.00 95.43 460 GLU A O 1
ATOM 2973 N N . MET A 1 378 ? 30.622 9.448 -35.102 1.00 85.49 461 MET A N 1
ATOM 2974 C CA . MET A 1 378 ? 31.691 9.655 -34.137 1.00 86.12 461 MET A CA 1
ATOM 2975 C C . MET A 1 378 ? 31.213 9.458 -32.698 1.00 87.70 461 MET A C 1
ATOM 2976 O O . MET A 1 378 ? 32.049 9.255 -31.808 1.00 93.65 461 MET A O 1
ATOM 2981 N N . THR A 1 379 ? 29.904 9.273 -32.494 1.00 88.28 462 THR A N 1
ATOM 2982 C CA . THR A 1 379 ? 29.393 8.880 -31.189 1.00 92.97 462 THR A CA 1
ATOM 2983 C C . THR A 1 379 ? 29.668 7.411 -30.970 1.00 100.16 462 THR A C 1
ATOM 2984 O O . THR A 1 379 ? 29.987 6.992 -29.851 1.00 99.21 462 THR A O 1
ATOM 2988 N N . GLN A 1 380 ? 29.649 6.635 -32.050 1.00 102.96 463 GLN A N 1
ATOM 2989 C CA . GLN A 1 380 ? 29.994 5.233 -31.865 1.00 103.76 463 GLN A CA 1
ATOM 2990 C C . GLN A 1 380 ? 31.505 5.089 -31.736 1.00 105.75 463 GLN A C 1
ATOM 2991 O O . GLN A 1 380 ? 31.985 4.229 -30.986 1.00 105.63 463 GLN A O 1
ATOM 2997 N N . GLN A 1 381 ? 32.262 5.920 -32.458 1.00 103.10 464 GLN A N 1
ATOM 2998 C CA . GLN A 1 381 ? 33.717 5.933 -32.291 1.00 102.39 464 GLN A CA 1
ATOM 2999 C C . GLN A 1 381 ? 34.095 6.216 -30.837 1.00 110.86 464 GLN A C 1
ATOM 3000 O O . GLN A 1 381 ? 35.004 5.578 -30.282 1.00 116.80 464 GLN A O 1
ATOM 3006 N N . ILE A 1 382 ? 33.338 7.102 -30.178 1.00 112.24 465 ILE A N 1
ATOM 3007 C CA . ILE A 1 382 ? 33.600 7.404 -28.772 1.00 112.36 465 ILE A CA 1
ATOM 3008 C C . ILE A 1 382 ? 33.134 6.255 -27.887 1.00 118.17 465 ILE A C 1
ATOM 3009 O O . ILE A 1 382 ? 33.826 5.873 -26.934 1.00 121.22 465 ILE A O 1
ATOM 3014 N N . ASN A 1 383 ? 31.970 5.675 -28.186 1.00 122.87 466 ASN A N 1
ATOM 3015 C CA . ASN A 1 383 ? 31.452 4.600 -27.350 1.00 126.78 466 ASN A CA 1
ATOM 3016 C C . ASN A 1 383 ? 32.329 3.360 -27.446 1.00 128.55 466 ASN A C 1
ATOM 3017 O O . ASN A 1 383 ? 32.253 2.488 -26.574 1.00 129.73 466 ASN A O 1
ATOM 3022 N N . LYS A 1 384 ? 33.151 3.269 -28.490 1.00 127.07 467 LYS A N 1
ATOM 3023 C CA . LYS A 1 384 ? 34.047 2.143 -28.712 1.00 128.55 467 LYS A CA 1
ATOM 3024 C C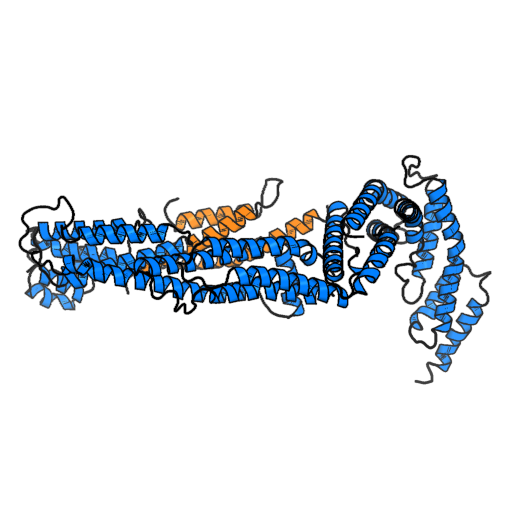 . LYS A 1 384 ? 35.411 2.382 -28.072 1.00 130.13 467 LYS A C 1
ATOM 3025 O O . LYS A 1 384 ? 35.936 1.500 -27.384 1.00 131.89 467 LYS A O 1
ATOM 3031 N N . ILE A 1 385 ? 36.001 3.562 -28.289 1.00 127.60 468 ILE A N 1
ATOM 3032 C CA . ILE A 1 385 ? 37.339 3.816 -27.758 1.00 126.97 468 ILE A CA 1
ATOM 3033 C C . ILE A 1 385 ? 37.295 4.029 -26.247 1.00 131.18 468 ILE A C 1
ATOM 3034 O O . ILE A 1 385 ? 38.030 3.379 -25.494 1.00 133.40 468 ILE A O 1
ATOM 3039 N N . THR A 1 386 ? 36.434 4.935 -25.777 1.00 130.14 469 THR A N 1
ATOM 3040 C CA . THR A 1 386 ? 36.331 5.181 -24.341 1.00 129.89 469 THR A CA 1
ATOM 3041 C C . THR A 1 386 ? 35.608 4.058 -23.603 1.00 133.27 469 THR A C 1
ATOM 3042 O O . THR A 1 386 ? 35.619 4.043 -22.367 1.00 130.50 469 THR A O 1
ATOM 3046 N N . ASP A 1 387 ? 35.009 3.112 -24.330 1.00 134.91 470 ASP A N 1
ATOM 3047 C CA . ASP A 1 387 ? 34.231 2.015 -23.749 1.00 137.36 470 ASP A CA 1
ATOM 3048 C C . ASP A 1 387 ? 33.099 2.568 -22.877 1.00 138.18 470 ASP A C 1
ATOM 3049 O O . ASP A 1 387 ? 32.680 1.954 -21.894 1.00 137.84 470 ASP A O 1
ATOM 3054 N N . SER A 1 388 ? 32.630 3.775 -23.186 1.00 133.42 471 SER A N 1
ATOM 3055 C CA . SER A 1 388 ? 31.571 4.410 -22.416 1.00 130.84 471 SER A CA 1
ATOM 3056 C C . SER A 1 388 ? 30.251 4.219 -23.151 1.00 127.18 471 SER A C 1
ATOM 3057 O O . SER A 1 388 ? 30.139 4.553 -24.336 1.00 127.75 471 SER A O 1
ATOM 3060 N N . ASP A 1 389 ? 29.258 3.677 -22.446 1.00 125.55 472 ASP A N 1
ATOM 3061 C CA . ASP A 1 389 ? 27.956 3.366 -23.037 1.00 122.05 472 ASP A CA 1
ATOM 3062 C C . ASP A 1 389 ? 27.066 4.610 -23.081 1.00 123.80 472 ASP A C 1
ATOM 3063 O O . ASP A 1 389 ? 26.091 4.752 -22.339 1.00 126.43 472 ASP A O 1
ATOM 3068 N N . TYR A 1 390 ? 27.421 5.531 -23.971 1.00 123.53 473 TYR A N 1
ATOM 3069 C CA . TYR A 1 390 ? 26.622 6.732 -24.170 1.00 114.37 473 TYR A CA 1
ATOM 3070 C C . TYR A 1 390 ? 25.641 6.517 -25.314 1.00 109.47 473 TYR A C 1
ATOM 3071 O O . TYR A 1 390 ? 26.021 6.025 -26.382 1.00 117.25 473 TYR A O 1
ATOM 3080 N N . GLU A 1 391 ? 24.381 6.892 -25.091 1.00 103.19 474 GLU A N 1
ATOM 3081 C CA . GLU A 1 391 ? 23.401 6.839 -26.168 1.00 94.76 474 GLU A CA 1
ATOM 3082 C C . GLU A 1 391 ? 23.697 7.941 -27.176 1.00 89.71 474 GLU A C 1
ATOM 3083 O O . GLU A 1 391 ? 23.930 7.680 -28.363 1.00 89.88 474 GLU A O 1
ATOM 3089 N N . TYR A 1 392 ? 23.687 9.184 -26.709 1.00 84.07 475 TYR A N 1
ATOM 3090 C CA . TYR A 1 392 ? 24.163 10.335 -27.455 1.00 80.61 475 TYR A CA 1
ATOM 3091 C C . TYR A 1 392 ? 25.247 11.006 -26.625 1.00 74.69 475 TYR A C 1
ATOM 3092 O O . TYR A 1 392 ? 25.264 10.885 -25.395 1.00 64.59 475 TYR A O 1
ATOM 3101 N N . ILE A 1 393 ? 26.164 11.711 -27.294 1.00 75.08 476 ILE A N 1
ATOM 3102 C CA . ILE A 1 393 ? 27.202 12.417 -26.552 1.00 70.20 476 ILE A CA 1
ATOM 3103 C C . ILE A 1 393 ? 26.592 13.506 -25.687 1.00 71.73 476 ILE A C 1
ATOM 3104 O O . ILE A 1 393 ? 27.182 13.902 -24.676 1.00 78.98 476 ILE A O 1
ATOM 3109 N N . PHE A 1 394 ? 25.412 13.991 -26.060 1.00 73.81 477 PHE A N 1
ATOM 3110 C CA . PHE A 1 394 ? 24.767 15.117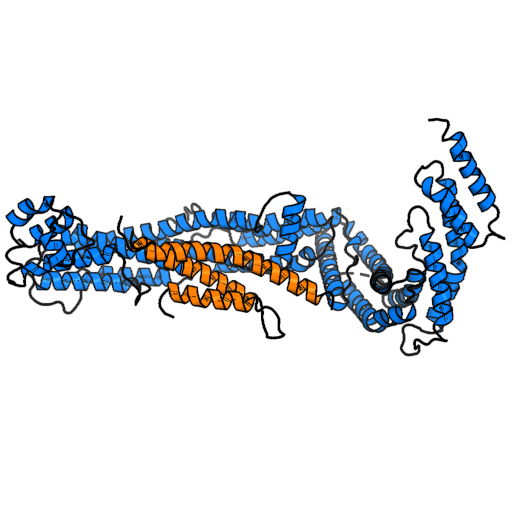 -25.403 1.00 70.59 477 PHE A CA 1
ATOM 3111 C C . PHE A 1 394 ? 23.998 14.706 -24.155 1.00 63.08 477 PHE A C 1
ATOM 3112 O O . PHE A 1 394 ? 23.421 15.575 -23.490 1.00 64.22 477 PHE A O 1
ATOM 3120 N N . ASP A 1 395 ? 23.975 13.408 -23.830 1.00 61.43 478 ASP A N 1
ATOM 3121 C CA . ASP A 1 395 ? 23.272 12.944 -22.638 1.00 64.63 478 ASP A CA 1
ATOM 3122 C C . ASP A 1 395 ? 23.744 13.683 -21.395 1.00 71.85 478 ASP A C 1
ATOM 3123 O O . ASP A 1 395 ? 22.941 14.004 -20.512 1.00 76.23 478 ASP A O 1
ATOM 3128 N N . GLU A 1 396 ? 25.042 13.978 -21.313 1.00 71.37 479 GLU A N 1
ATOM 3129 C CA . GLU A 1 396 ? 25.547 14.635 -20.116 1.00 72.70 479 GLU A CA 1
ATOM 3130 C C . GLU A 1 396 ? 25.119 16.094 -20.068 1.00 69.85 479 GLU A C 1
ATOM 3131 O O . GLU A 1 396 ? 25.016 16.673 -18.981 1.00 75.27 479 GLU A O 1
ATOM 3137 N N . VAL A 1 397 ? 24.875 16.709 -21.226 1.00 65.94 480 VAL A N 1
ATOM 3138 C CA . VAL A 1 397 ? 24.381 18.081 -21.233 1.00 66.23 480 VAL A CA 1
ATOM 3139 C C . VAL A 1 397 ? 22.889 18.114 -20.925 1.00 61.89 480 VAL A C 1
ATOM 3140 O O . VAL A 1 397 ? 22.444 18.820 -20.010 1.00 66.21 480 VAL A O 1
ATOM 3144 N N . TRP A 1 398 ? 22.114 17.274 -21.621 1.00 60.81 481 TRP A N 1
ATOM 3145 C CA . TRP A 1 398 ? 20.670 17.213 -21.409 1.00 59.97 481 TRP A CA 1
ATOM 3146 C C . TRP A 1 398 ? 20.340 16.936 -19.951 1.00 67.43 481 TRP A C 1
ATOM 3147 O O . TRP A 1 398 ? 19.536 17.649 -19.338 1.00 71.66 481 TRP A O 1
ATOM 3158 N N . GLU A 1 399 ? 20.975 15.918 -19.367 1.00 65.84 482 GLU A N 1
ATOM 3159 C CA . GLU A 1 399 ? 20.642 15.552 -17.998 1.00 68.20 482 GLU A CA 1
ATOM 3160 C C . GLU A 1 399 ? 21.035 16.666 -17.040 1.00 69.41 482 GLU A C 1
ATOM 3161 O O . GLU A 1 399 ? 20.417 16.819 -15.980 1.00 77.51 482 GLU A O 1
ATOM 3167 N N . SER A 1 400 ? 22.056 17.450 -17.395 1.00 70.10 483 SER A N 1
ATOM 3168 C CA . SER A 1 400 ? 22.443 18.577 -16.562 1.00 66.09 483 SER A CA 1
ATOM 3169 C C . SER A 1 400 ? 21.554 19.778 -16.835 1.00 67.27 483 SER A C 1
ATOM 3170 O O . SER A 1 400 ? 21.392 20.634 -15.958 1.00 73.19 483 SER A O 1
ATOM 3173 N N . TYR A 1 401 ? 20.966 19.842 -18.031 1.00 64.51 484 TYR A N 1
ATOM 3174 C CA . TYR A 1 401 ? 20.053 20.923 -18.372 1.00 63.09 484 TYR A CA 1
ATOM 3175 C C . TYR A 1 401 ? 18.675 20.686 -17.772 1.00 66.22 484 TYR A C 1
ATOM 3176 O O . TYR A 1 401 ? 18.032 21.636 -17.305 1.00 62.62 484 TYR A O 1
ATOM 3185 N N . ASP A 1 402 ? 18.258 19.416 -17.689 1.00 68.02 485 ASP A N 1
ATOM 3186 C CA . ASP A 1 402 ? 16.923 19.090 -17.197 1.00 75.81 485 ASP A CA 1
ATOM 3187 C C . ASP A 1 402 ? 16.771 19.507 -15.747 1.00 75.19 485 ASP A C 1
ATOM 3188 O O . ASP A 1 402 ? 15.655 19.768 -15.283 1.00 72.62 485 ASP A O 1
ATOM 3193 N N . GLU A 1 403 ? 17.883 19.554 -15.019 1.00 73.71 486 GLU A N 1
ATOM 3194 C CA . GLU A 1 403 ? 17.864 20.051 -13.653 1.00 68.75 486 GLU A CA 1
ATOM 3195 C C . GLU A 1 403 ? 17.609 21.551 -13.648 1.00 64.87 486 GLU A C 1
ATOM 3196 O O . GLU A 1 403 ? 16.635 22.028 -13.048 1.00 70.25 486 GLU A O 1
ATOM 3202 N N . ALA A 1 404 ? 18.399 22.292 -14.432 1.00 62.08 487 ALA A N 1
ATOM 3203 C CA . ALA A 1 404 ? 18.276 23.743 -14.443 1.00 62.56 487 ALA A CA 1
ATOM 3204 C C . ALA A 1 404 ? 16.923 24.179 -14.970 1.00 59.91 487 ALA A C 1
ATOM 3205 O O . ALA A 1 404 ? 16.428 25.243 -14.597 1.00 54.34 487 ALA A O 1
ATOM 3207 N N . VAL A 1 405 ? 16.279 23.356 -15.789 1.00 62.96 488 VAL A N 1
ATOM 3208 C CA . VAL A 1 405 ? 14.978 23.755 -16.299 1.00 62.48 488 VAL A CA 1
ATOM 3209 C C . VAL A 1 405 ? 13.950 23.746 -15.175 1.00 57.37 488 VAL A C 1
ATOM 3210 O O . VAL A 1 405 ? 13.245 24.743 -14.960 1.00 55.99 488 VAL A O 1
ATOM 3214 N N . ILE A 1 406 ? 14.010 22.727 -14.309 1.00 61.05 489 ILE A N 1
ATOM 3215 C CA . ILE A 1 406 ? 13.112 22.669 -13.155 1.00 58.62 489 ILE A CA 1
ATOM 3216 C C . ILE A 1 406 ? 13.328 23.866 -12.243 1.00 56.16 489 ILE A C 1
ATOM 3217 O O . ILE A 1 406 ? 12.387 24.620 -11.952 1.00 57.68 489 ILE A O 1
ATOM 3222 N N . VAL A 1 407 ? 14.582 24.113 -11.861 1.00 54.70 490 VAL A N 1
ATOM 3223 C CA . VAL A 1 407 ? 14.901 25.268 -11.026 1.00 61.92 490 VAL A CA 1
ATOM 3224 C C . VAL A 1 407 ? 14.315 26.535 -11.630 1.00 57.90 490 VAL A C 1
ATOM 3225 O O . VAL A 1 407 ? 13.729 27.366 -10.925 1.00 61.22 490 VAL A O 1
ATOM 3229 N N . LEU A 1 408 ? 14.451 26.701 -12.945 1.00 57.41 491 LEU A N 1
ATOM 3230 C CA . LEU A 1 408 ? 13.894 27.891 -13.582 1.00 56.91 491 LEU A CA 1
ATOM 3231 C C . LEU A 1 408 ? 12.378 27.884 -13.572 1.00 57.31 491 LEU A C 1
ATOM 3232 O O . LEU A 1 408 ? 11.751 28.870 -13.164 1.00 57.37 491 LEU A O 1
ATOM 3237 N N . ARG A 1 409 ? 11.774 26.759 -13.952 1.00 55.48 492 ARG A N 1
ATOM 3238 C CA . ARG A 1 409 ? 10.320 26.686 -13.967 1.00 48.98 492 ARG A CA 1
ATOM 3239 C C . ARG A 1 409 ? 9.749 26.994 -12.593 1.00 54.95 492 ARG A C 1
ATOM 3240 O O . ARG A 1 409 ? 8.866 27.851 -12.452 1.00 53.25 492 ARG A O 1
ATOM 3248 N N . ASP A 1 410 ? 10.301 26.368 -11.555 1.00 53.84 493 ASP A N 1
ATOM 3249 C CA . ASP A 1 410 ? 9.813 26.637 -10.212 1.00 48.65 493 ASP A CA 1
ATOM 3250 C C . ASP A 1 410 ? 9.967 28.111 -9.872 1.00 51.64 493 ASP A C 1
ATOM 3251 O O . ASP A 1 410 ? 8.998 28.760 -9.448 1.00 56.48 493 ASP A O 1
ATOM 3256 N N . SER A 1 411 ? 11.092 28.704 -10.287 1.00 51.61 494 SER A N 1
ATOM 3257 C CA . SER A 1 411 ? 11.323 30.117 -10.013 1.00 52.35 494 SER A CA 1
ATOM 3258 C C . SER A 1 411 ? 10.264 30.972 -10.677 1.00 51.68 494 SER A C 1
ATOM 3259 O O . SER A 1 411 ? 9.825 31.980 -10.111 1.00 53.58 494 SER A O 1
ATOM 3262 N N . ILE A 1 412 ? 9.845 30.597 -11.881 1.00 54.03 495 ILE A N 1
ATOM 3263 C CA . ILE A 1 412 ? 8.846 31.401 -12.563 1.00 52.86 495 ILE A CA 1
ATOM 3264 C C . ILE A 1 412 ? 7.531 31.356 -11.800 1.00 52.67 495 ILE A C 1
ATOM 3265 O O . ILE A 1 412 ? 7.043 32.395 -11.327 1.00 55.51 495 ILE A O 1
ATOM 3270 N N . VAL A 1 413 ? 7.095 30.144 -11.437 1.00 51.75 496 VAL A N 1
ATOM 3271 C CA . VAL A 1 413 ? 5.827 30.002 -10.725 1.00 49.04 496 VAL A CA 1
ATOM 3272 C C . VAL A 1 413 ? 5.869 30.724 -9.393 1.00 50.01 496 VAL A C 1
ATOM 3273 O O . VAL A 1 413 ? 5.019 31.579 -9.110 1.00 50.16 496 VAL A O 1
ATOM 3277 N N . HIS A 1 414 ? 6.939 30.520 -8.634 1.00 46.88 497 HIS A N 1
ATOM 3278 C CA . HIS A 1 414 ? 7.029 31.178 -7.342 1.00 47.59 497 HIS A CA 1
ATOM 3279 C C . HIS A 1 414 ? 7.004 32.689 -7.509 1.00 49.64 497 HIS A C 1
ATOM 3280 O O . HIS A 1 414 ? 6.135 33.367 -6.941 1.00 54.34 497 HIS A O 1
ATOM 3287 N N . ARG A 1 415 ? 7.815 33.212 -8.437 1.00 48.71 498 ARG A N 1
ATOM 3288 C CA . ARG A 1 415 ? 7.847 34.660 -8.594 1.00 50.67 498 ARG A CA 1
ATOM 3289 C C . ARG A 1 415 ? 6.519 35.174 -9.106 1.00 54.30 498 ARG A C 1
ATOM 3290 O O . ARG A 1 415 ? 6.101 36.283 -8.751 1.00 51.16 498 ARG A O 1
ATOM 3298 N N . TRP A 1 416 ? 5.840 34.383 -9.932 1.00 52.69 499 TRP A N 1
ATOM 3299 C CA . TRP A 1 416 ? 4.536 34.803 -10.412 1.00 51.63 499 TRP A CA 1
ATOM 3300 C C . TRP A 1 416 ? 3.515 34.790 -9.276 1.00 51.65 499 TRP A C 1
ATOM 3301 O O . TRP A 1 416 ? 2.818 35.790 -9.051 1.00 47.37 499 TRP A O 1
ATOM 3312 N N . VAL A 1 417 ? 3.520 33.729 -8.457 1.00 49.02 500 VAL A N 1
ATOM 3313 C CA . VAL A 1 417 ? 2.503 33.598 -7.414 1.00 45.90 500 VAL A CA 1
ATOM 3314 C C . VAL A 1 417 ? 2.717 34.651 -6.341 1.00 55.69 500 VAL A C 1
ATOM 3315 O O . VAL A 1 417 ? 1.759 35.263 -5.849 1.00 60.60 500 VAL A O 1
ATOM 3319 N N . LYS A 1 418 ? 3.974 34.878 -5.967 1.00 54.39 501 LYS A N 1
ATOM 3320 C CA . LYS A 1 418 ? 4.299 35.950 -5.037 1.00 49.59 501 LYS A CA 1
ATOM 3321 C C . LYS A 1 418 ? 3.684 37.264 -5.496 1.00 51.44 501 LYS A C 1
ATOM 3322 O O . LYS A 1 418 ? 3.153 38.029 -4.682 1.00 55.18 501 LYS A O 1
ATOM 3328 N N . GLY A 1 419 ? 3.749 37.551 -6.799 1.00 50.35 502 GLY A N 1
ATOM 3329 C CA . GLY A 1 419 ? 3.140 38.774 -7.287 1.00 50.79 502 GLY A CA 1
ATOM 3330 C C . GLY A 1 419 ? 1.624 38.760 -7.245 1.00 50.18 502 GLY A C 1
ATOM 3331 O O . GLY A 1 419 ? 1.004 39.769 -6.889 1.00 52.63 502 GLY A O 1
ATOM 3332 N N . LEU A 1 420 ? 1.009 37.595 -7.459 1.00 53.40 503 LEU A N 1
ATOM 3333 C CA . LEU A 1 420 ? -0.449 37.560 -7.454 1.00 54.38 503 LEU A CA 1
ATOM 3334 C C . LEU A 1 420 ? -0.969 37.759 -6.043 1.00 62.46 503 LEU A C 1
ATOM 3335 O O . LEU A 1 420 ? -1.877 38.574 -5.819 1.00 60.55 503 LEU A O 1
ATOM 3340 N N . SER A 1 421 ? -0.292 37.146 -5.068 1.00 61.91 504 SER A N 1
ATOM 3341 C CA . SER A 1 421 ? -0.647 37.330 -3.669 1.00 58.07 504 SER A CA 1
ATOM 3342 C C . SER A 1 421 ? -0.619 38.807 -3.324 1.00 54.31 504 SER A C 1
ATOM 3343 O O . SER A 1 421 ? -1.389 39.267 -2.473 1.00 60.23 504 SER A O 1
ATOM 3346 N N . SER A 1 422 ? 0.260 39.561 -3.987 1.00 55.85 505 SER A N 1
ATOM 3347 C CA . SER A 1 422 ? 0.407 40.983 -3.718 1.00 52.89 505 SER A CA 1
ATOM 3348 C C . SER A 1 422 ? -0.753 41.768 -4.320 1.00 55.04 505 SER A C 1
ATOM 3349 O O . SER A 1 422 ? -1.339 42.627 -3.652 1.00 70.79 505 SER A O 1
ATOM 3352 N N . SER A 1 423 ? -1.109 41.486 -5.577 1.00 56.69 506 SER A N 1
ATOM 3353 C CA . SER A 1 423 ? -2.106 42.315 -6.245 1.00 61.76 506 SER A CA 1
ATOM 3354 C C . SER A 1 423 ? -3.533 42.005 -5.813 1.00 64.09 506 SER A C 1
ATOM 3355 O O . SER A 1 423 ? -4.430 42.814 -6.074 1.00 72.61 506 SER A O 1
ATOM 3358 N N . LEU A 1 424 ? -3.769 40.869 -5.163 1.00 56.68 507 LEU A N 1
ATOM 3359 C CA . LEU A 1 424 ? -5.094 40.532 -4.663 1.00 61.45 507 LEU A CA 1
ATOM 3360 C C . LEU A 1 424 ? -5.380 41.106 -3.279 1.00 69.52 507 LEU A C 1
ATOM 3361 O O . LEU A 1 424 ? -6.461 40.851 -2.737 1.00 73.44 507 LEU A O 1
ATOM 3366 N N . ARG A 1 425 ? -4.446 41.867 -2.699 1.00 70.95 508 ARG A N 1
ATOM 3367 C CA . ARG A 1 425 ? -4.632 42.382 -1.342 1.00 69.01 508 ARG A CA 1
ATOM 3368 C C . ARG A 1 425 ? -5.880 43.252 -1.237 1.00 75.49 508 ARG A C 1
ATOM 3369 O O . ARG A 1 425 ? -6.660 43.123 -0.281 1.00 74.78 508 ARG A O 1
ATOM 3371 N N . ASN A 1 426 ? -6.100 44.122 -2.227 1.00 78.25 509 ASN A N 1
ATOM 3372 C CA . ASN A 1 426 ? -7.320 44.921 -2.255 1.00 73.89 509 ASN A CA 1
ATOM 3373 C C . ASN A 1 426 ? -8.539 44.015 -2.327 1.00 71.03 509 ASN A C 1
ATOM 3374 O O . ASN A 1 426 ? -9.463 44.123 -1.511 1.00 68.91 509 ASN A O 1
ATOM 3379 N N . TYR A 1 427 ? -8.556 43.112 -3.311 1.00 69.84 510 TYR A N 1
ATOM 3380 C CA . TYR A 1 427 ? -9.667 42.182 -3.461 1.00 65.85 510 TYR A CA 1
ATOM 3381 C C . TYR A 1 427 ? -9.830 41.323 -2.214 1.00 65.02 510 TYR A C 1
ATOM 3382 O O . TYR A 1 427 ? -10.938 40.862 -1.915 1.00 66.75 510 TYR A O 1
ATOM 3391 N N . PHE A 1 428 ? -8.738 41.102 -1.477 1.00 62.41 511 PHE A N 1
ATOM 3392 C CA . PHE A 1 428 ? -8.806 40.333 -0.239 1.00 70.58 511 PHE A CA 1
ATOM 3393 C C . PHE A 1 428 ? -9.478 41.127 0.876 1.00 71.92 511 PHE A C 1
ATOM 3394 O O . PHE A 1 428 ? -10.151 40.544 1.733 1.00 65.71 511 PHE A O 1
ATOM 3402 N N . LYS A 1 429 ? -9.309 42.454 0.878 1.00 74.84 512 LYS A N 1
ATOM 3403 C CA . LYS A 1 429 ? -9.874 43.279 1.945 1.00 73.17 512 LYS A CA 1
ATOM 3404 C C . LYS A 1 429 ? -11.398 43.346 1.880 1.00 79.61 512 LYS A C 1
ATOM 3405 O O . LYS A 1 429 ? -12.049 43.552 2.912 1.00 88.90 512 LYS A O 1
ATOM 3411 N N . TYR A 1 430 ? -11.980 43.191 0.691 1.00 77.95 513 TYR A N 1
ATOM 3412 C CA . TYR A 1 430 ? -13.430 43.268 0.533 1.00 82.15 513 TYR A CA 1
ATOM 3413 C C . TYR A 1 430 ? -14.111 42.137 1.298 1.00 82.60 513 TYR A C 1
ATOM 3414 O O . TYR A 1 430 ? -13.769 40.963 1.128 1.00 80.89 513 TYR A O 1
ATOM 3423 N N . ASN A 1 431 ? -15.087 42.495 2.144 1.00 89.68 514 ASN A N 1
ATOM 3424 C CA . ASN A 1 431 ? -15.788 41.514 2.965 1.00 99.55 514 ASN A CA 1
ATOM 3425 C C . ASN A 1 431 ? -17.304 41.520 2.827 1.00 97.76 514 ASN A C 1
ATOM 3426 O O . ASN A 1 431 ? -17.969 40.764 3.544 1.00 95.52 514 ASN A O 1
ATOM 3431 N N . GLU A 1 432 ? -17.870 42.324 1.935 1.00 91.56 515 GLU A N 1
ATOM 3432 C CA . GLU A 1 432 ? -19.322 42.371 1.783 1.00 87.57 515 GLU A CA 1
ATOM 3433 C C . GLU A 1 432 ? -19.828 41.317 0.801 1.00 79.01 515 GLU A C 1
ATOM 3434 O O . GLU A 1 432 ? -20.424 41.636 -0.223 1.00 82.37 515 GLU A O 1
ATOM 3440 N N . TRP A 1 433 ? -19.604 40.042 1.113 1.00 78.30 516 TRP A N 1
ATOM 3441 C CA . TRP A 1 433 ? -20.064 39.019 0.188 1.00 72.63 516 TRP A CA 1
ATOM 3442 C C . TRP A 1 433 ? -21.422 38.487 0.595 1.00 77.23 516 TRP A C 1
ATOM 3443 O O . TRP A 1 433 ? -21.978 37.633 -0.102 1.00 71.18 516 TRP A O 1
ATOM 3454 N N . ASP A 1 434 ? -21.960 38.967 1.718 1.00 94.97 517 ASP A N 1
ATOM 3455 C CA . ASP A 1 434 ? -23.237 38.478 2.197 1.00 91.31 517 ASP A CA 1
ATOM 3456 C C . ASP A 1 434 ? -24.391 39.397 1.820 1.00 90.29 517 ASP A C 1
ATOM 3457 O O . ASP A 1 434 ? -25.548 38.965 1.858 1.00 91.47 517 ASP A O 1
ATOM 3462 N N . SER A 1 435 ? -24.092 40.632 1.411 1.00 85.02 518 SER A N 1
ATOM 3463 C CA . SER A 1 435 ? -25.079 41.647 1.020 1.00 93.81 518 SER A CA 1
ATOM 3464 C C . SER A 1 435 ? -24.817 42.088 -0.422 1.00 91.55 518 SER A C 1
ATOM 3465 O O . SER A 1 435 ? -24.195 43.123 -0.664 1.00 94.33 518 SER A O 1
ATOM 3468 N N . ILE A 1 436 ? -25.261 41.296 -1.382 1.00 87.21 519 ILE A N 1
ATOM 3469 C CA . ILE A 1 436 ? -25.060 41.593 -2.797 1.00 88.01 519 ILE A CA 1
ATOM 3470 C C . ILE A 1 436 ? -26.311 42.211 -3.412 1.00 93.20 519 ILE A C 1
ATOM 3471 O O . ILE A 1 436 ? -27.403 41.632 -3.346 1.00 94.59 519 ILE A O 1
ATOM 3476 N N . ALA A 1 437 ? -26.135 43.396 -4.011 1.00 95.63 520 ALA A N 1
ATOM 3477 C CA . ALA A 1 437 ? -27.253 44.136 -4.591 1.00 103.10 520 ALA A CA 1
ATOM 3478 C C . ALA A 1 437 ? -27.908 43.407 -5.764 1.00 106.48 520 ALA A C 1
ATOM 3479 O O . ALA A 1 437 ? -29.138 43.306 -5.817 1.00 120.37 520 ALA A O 1
ATOM 3481 N N . THR A 1 438 ? -27.123 42.858 -6.691 1.00 98.00 521 THR A N 1
ATOM 3482 C CA . THR A 1 438 ? -27.734 42.221 -7.861 1.00 96.04 521 THR A CA 1
ATOM 3483 C C . THR A 1 438 ? -26.788 41.183 -8.454 1.00 94.14 521 THR A C 1
ATOM 3484 O O . THR A 1 438 ? -25.720 40.894 -7.903 1.00 99.56 521 THR A O 1
ATOM 3488 N N . ALA A 1 439 ? -27.152 40.692 -9.655 1.00 84.06 522 ALA A N 1
ATOM 3489 C CA . ALA A 1 439 ? -26.415 39.683 -10.396 1.00 71.13 522 ALA A CA 1
ATOM 3490 C C . ALA A 1 439 ? -25.181 40.292 -11.051 1.00 79.06 522 ALA A C 1
ATOM 3491 O O . ALA A 1 439 ? -25.150 41.493 -11.331 1.00 83.50 522 ALA A O 1
ATOM 3493 N N . PRO A 1 440 ? -24.149 39.487 -11.314 1.00 79.64 523 PRO A N 1
ATOM 3494 C CA . PRO A 1 440 ? -22.907 40.055 -11.848 1.00 74.40 523 PRO A CA 1
ATOM 3495 C C . PRO A 1 440 ? -23.032 40.419 -13.321 1.00 79.29 523 PRO A C 1
ATOM 3496 O O . PRO A 1 440 ? -23.554 39.647 -14.130 1.00 81.26 523 PRO A O 1
ATOM 3500 N N . GLU A 1 441 ? -22.553 41.613 -13.659 1.00 77.14 524 GLU A N 1
ATOM 3501 C CA . GLU A 1 441 ? -22.468 42.062 -15.039 1.00 79.82 524 GLU A CA 1
ATOM 3502 C C . GLU A 1 441 ? -21.041 42.351 -15.472 1.00 74.62 524 GLU A C 1
ATOM 3503 O O . GLU A 1 441 ? -20.730 42.230 -16.659 1.00 78.37 524 GLU A O 1
ATOM 3509 N N . GLN A 1 442 ? -20.173 42.731 -14.538 1.00 71.93 525 GLN A N 1
ATOM 3510 C CA . GLN A 1 442 ? -18.747 42.888 -14.781 1.00 72.41 525 GLN A CA 1
ATOM 3511 C C . GLN A 1 442 ? -18.009 42.298 -13.583 1.00 66.88 525 GLN A C 1
ATOM 3512 O O . GLN A 1 442 ? -18.608 41.661 -12.711 1.00 69.84 525 GLN A O 1
ATOM 3518 N N . CYS A 1 443 ? -16.699 42.512 -13.533 1.00 65.45 526 CYS A N 1
ATOM 3519 C CA . CYS A 1 443 ? -15.878 41.952 -12.470 1.00 63.82 526 CYS A CA 1
ATOM 3520 C C . CYS A 1 443 ? -15.785 42.907 -11.286 1.00 65.80 526 CYS A C 1
ATOM 3521 O O . CYS A 1 443 ? -15.914 44.125 -11.435 1.00 68.70 526 CYS A O 1
ATOM 3524 N N . SER A 1 444 ? -15.596 42.326 -10.100 1.00 53.32 527 SER A N 1
ATOM 3525 C CA . SER A 1 444 ? -15.506 43.086 -8.857 1.00 53.88 527 SER A CA 1
ATOM 3526 C C . SER A 1 444 ? -14.515 44.236 -8.982 1.00 59.58 527 SER A C 1
ATOM 3527 O O . SER A 1 444 ? -13.400 44.060 -9.479 1.00 71.42 527 SER A O 1
ATOM 3530 N N . ALA A 1 445 ? -14.943 45.425 -8.546 1.00 59.61 528 ALA A N 1
ATOM 3531 C CA . ALA A 1 445 ? -14.181 46.642 -8.802 1.00 65.71 528 ALA A CA 1
ATOM 3532 C C . ALA A 1 445 ? -12.787 46.597 -8.193 1.00 66.90 528 ALA A C 1
ATOM 3533 O O . ALA A 1 445 ? -11.892 47.305 -8.669 1.00 68.69 528 ALA A O 1
ATOM 3535 N N . GLU A 1 446 ? -12.576 45.781 -7.164 1.00 70.65 529 GLU A N 1
ATOM 3536 C CA . GLU A 1 446 ? -11.276 45.697 -6.519 1.00 81.61 529 GLU A CA 1
ATOM 3537 C C . GLU A 1 446 ? -10.374 44.668 -7.185 1.00 75.72 529 GLU A C 1
ATOM 3538 O O . GLU A 1 446 ? -9.167 44.652 -6.918 1.00 76.16 529 GLU A O 1
ATOM 3544 N N . LEU A 1 447 ? -10.940 43.811 -8.031 1.00 68.35 530 LEU A N 1
ATOM 3545 C CA . LEU A 1 447 ? -10.211 42.777 -8.747 1.00 61.70 530 LEU A CA 1
ATOM 3546 C C . LEU A 1 447 ? -9.686 43.271 -10.091 1.00 65.56 530 LEU A C 1
ATOM 3547 O O . LEU A 1 447 ? -8.861 42.590 -10.710 1.00 66.98 530 LEU A O 1
ATOM 3552 N N . VAL A 1 448 ? -10.143 44.445 -10.541 1.00 68.60 531 VAL A N 1
ATOM 3553 C CA . VAL A 1 448 ? -9.772 44.960 -11.858 1.00 67.06 531 VAL A CA 1
ATOM 3554 C C . VAL A 1 448 ? -8.265 45.153 -11.959 1.00 65.01 531 VAL A C 1
ATOM 3555 O O . VAL A 1 448 ? -7.642 44.797 -12.973 1.00 64.86 531 VAL A O 1
ATOM 3559 N N . GLY A 1 449 ? -7.647 45.651 -10.887 1.00 60.51 532 GLY A N 1
ATOM 3560 C CA . GLY A 1 449 ? -6.209 45.855 -10.901 1.00 61.98 532 GLY A CA 1
ATOM 3561 C C . GLY A 1 449 ? -5.466 44.545 -11.060 1.00 63.55 532 GLY A C 1
ATOM 3562 O O . GLY A 1 449 ? -4.532 44.435 -11.864 1.00 61.47 532 GLY A O 1
ATOM 3563 N N . ALA A 1 450 ? -5.888 43.529 -10.311 1.00 65.37 533 ALA A N 1
ATOM 3564 C CA . ALA A 1 450 ? -5.210 42.243 -10.357 1.00 64.09 533 ALA A CA 1
ATOM 3565 C C . ALA A 1 450 ? -5.399 41.595 -11.722 1.00 61.23 533 ALA A C 1
ATOM 3566 O O . ALA A 1 450 ? -4.458 41.015 -12.267 1.00 62.41 533 ALA A O 1
ATOM 3568 N N . LEU A 1 451 ? -6.641 41.547 -12.212 1.00 60.41 534 LEU A N 1
ATOM 3569 C CA . LEU A 1 451 ? -6.904 40.997 -13.541 1.00 58.94 534 LEU A CA 1
ATOM 3570 C C . LEU A 1 451 ? -6.003 41.633 -14.602 1.00 66.49 534 LEU A C 1
ATOM 3571 O O . LEU A 1 451 ? -5.385 40.933 -15.420 1.00 71.21 534 LEU A O 1
ATOM 3576 N N . ALA A 1 452 ? -5.901 42.970 -14.583 1.00 67.27 535 ALA A N 1
ATOM 3577 C CA . ALA A 1 452 ? -4.995 43.672 -15.492 1.00 60.27 535 ALA A CA 1
ATOM 3578 C C . ALA A 1 452 ? -3.552 43.206 -15.322 1.00 63.01 535 ALA A C 1
ATOM 3579 O O . ALA A 1 452 ? -2.857 42.917 -16.308 1.00 64.57 535 ALA A O 1
ATOM 3581 N N . TRP A 1 453 ? -3.071 43.167 -14.076 1.00 57.56 536 TRP A N 1
ATOM 3582 C CA . TRP A 1 453 ? -1.703 42.723 -13.815 1.00 56.30 536 TRP A CA 1
ATOM 3583 C C . TRP A 1 453 ? -1.478 41.310 -14.346 1.00 60.37 536 TRP A C 1
ATOM 3584 O O . TRP A 1 453 ? -0.449 41.018 -14.965 1.00 60.30 536 TRP A O 1
ATOM 3595 N N . MET A 1 454 ? -2.427 40.412 -14.078 1.00 61.00 537 MET A N 1
ATOM 3596 C CA . MET A 1 454 ? -2.286 39.010 -14.448 1.00 57.99 537 MET A CA 1
ATOM 3597 C C . MET A 1 454 ? -2.270 38.848 -15.961 1.00 58.69 537 MET A C 1
ATOM 3598 O O . MET A 1 454 ? -1.583 37.961 -16.490 1.00 56.08 537 MET A O 1
ATOM 3603 N N . LYS A 1 455 ? -2.949 39.751 -16.675 1.00 62.00 538 LYS A N 1
ATOM 3604 C CA . LYS A 1 455 ? -2.878 39.726 -18.132 1.00 64.14 538 LYS A CA 1
ATOM 3605 C C . LYS A 1 455 ? -1.525 40.233 -18.612 1.00 53.99 538 LYS A C 1
ATOM 3606 O O . LYS A 1 455 ? -0.922 39.644 -19.520 1.00 55.07 538 LYS A O 1
ATOM 3612 N N . LYS A 1 456 ? -1.035 41.325 -18.013 1.00 52.34 539 LYS A N 1
ATOM 3613 C CA . LYS A 1 456 ? 0.321 41.794 -18.299 1.00 53.95 539 LYS A CA 1
ATOM 3614 C C . LYS A 1 456 ? 1.344 40.686 -18.084 1.00 56.39 539 LYS A C 1
ATOM 3615 O O . LYS A 1 456 ? 2.284 40.529 -18.879 1.00 58.04 539 LYS A O 1
ATOM 3621 N N . MET A 1 457 ? 1.068 39.803 -17.129 1.00 59.72 540 MET A N 1
ATOM 3622 C CA . MET A 1 457 ? 2.027 38.780 -16.737 1.00 56.09 540 MET A CA 1
ATOM 3623 C C . MET A 1 457 ? 2.000 37.636 -17.734 1.00 49.75 540 MET A C 1
ATOM 3624 O O . MET A 1 457 ? 3.055 37.173 -18.187 1.00 49.86 540 MET A O 1
ATOM 3629 N N . THR A 1 458 ? 0.806 37.133 -18.054 1.00 50.38 541 THR A N 1
ATOM 3630 C CA . THR A 1 458 ? 0.754 36.064 -19.041 1.00 53.17 541 THR A CA 1
ATOM 3631 C C . THR A 1 458 ? 1.272 36.551 -20.390 1.00 56.25 541 THR A C 1
ATOM 3632 O O . THR A 1 458 ? 1.887 35.776 -21.123 1.00 56.11 541 THR A O 1
ATOM 3636 N N . ASP A 1 459 ? 1.024 37.818 -20.747 1.00 54.84 542 ASP A N 1
ATOM 3637 C CA . ASP A 1 459 ? 1.547 38.351 -22.005 1.00 55.00 542 ASP A CA 1
ATOM 3638 C C . ASP A 1 459 ? 3.076 38.394 -22.018 1.00 55.78 542 ASP A C 1
ATOM 3639 O O . ASP A 1 459 ? 3.715 37.995 -23.010 1.00 59.53 542 ASP A O 1
ATOM 3644 N N . ILE A 1 460 ? 3.682 38.786 -20.888 1.00 53.92 543 ILE A N 1
ATOM 3645 C CA . ILE A 1 460 ? 5.141 38.762 -20.779 1.00 49.22 543 ILE A CA 1
ATOM 3646 C C . ILE A 1 460 ? 5.658 37.338 -20.921 1.00 52.79 543 ILE A C 1
ATOM 3647 O O . ILE A 1 460 ? 6.631 37.080 -21.642 1.00 57.84 543 ILE A O 1
ATOM 3652 N N . PHE A 1 461 ? 5.020 36.393 -20.230 1.00 53.63 544 PHE A N 1
ATOM 3653 C CA . PHE A 1 461 ? 5.443 35.002 -20.337 1.00 53.26 544 PHE A CA 1
ATOM 3654 C C . PHE A 1 461 ? 5.287 34.489 -21.767 1.00 51.35 544 PHE A C 1
ATOM 3655 O O . PHE A 1 461 ? 6.135 33.738 -22.263 1.00 52.68 544 PHE A O 1
ATOM 3663 N N . ASP A 1 462 ? 4.205 34.886 -22.441 1.00 46.22 545 ASP A N 1
ATOM 3664 C CA . ASP A 1 462 ? 3.882 34.388 -23.772 1.00 49.81 545 ASP A CA 1
ATOM 3665 C C . ASP A 1 462 ? 4.793 34.963 -24.842 1.00 49.11 545 ASP A C 1
ATOM 3666 O O . ASP A 1 462 ? 4.834 34.419 -25.952 1.00 40.26 545 ASP A O 1
ATOM 3671 N N . LYS A 1 463 ? 5.497 36.063 -24.543 1.00 53.15 546 LYS A N 1
ATOM 3672 C CA . LYS A 1 463 ? 6.456 36.614 -25.502 1.00 50.09 546 LYS A CA 1
ATOM 3673 C C . LYS A 1 463 ? 7.396 35.563 -26.088 1.00 50.61 546 LYS A C 1
ATOM 3674 O O . LYS A 1 463 ? 7.780 35.666 -27.258 1.00 54.42 546 LYS A O 1
ATOM 3680 N N . TYR A 1 464 ? 7.771 34.552 -25.309 1.00 51.45 547 TYR A N 1
ATOM 3681 C CA . TYR A 1 464 ? 8.854 33.643 -25.659 1.00 46.83 547 TYR A CA 1
ATOM 3682 C C . TYR A 1 464 ? 8.351 32.225 -25.904 1.00 49.47 547 TYR A C 1
ATOM 3683 O O . TYR A 1 464 ? 7.243 31.853 -25.506 1.00 49.06 547 TYR A O 1
ATOM 3692 N N . TRP A 1 465 ? 9.189 31.430 -26.571 1.00 46.72 548 TRP A N 1
ATOM 3693 C CA . TRP A 1 465 ? 8.861 30.048 -26.897 1.00 42.32 548 TRP A CA 1
ATOM 3694 C C . TRP A 1 465 ? 9.332 29.106 -25.800 1.00 46.78 548 TRP A C 1
ATOM 3695 O O . TRP A 1 465 ? 10.467 29.209 -25.322 1.00 50.32 548 TRP A O 1
ATOM 3706 N N . TYR A 1 466 ? 8.456 28.192 -25.408 1.00 44.16 549 TYR A N 1
ATOM 3707 C CA . TYR A 1 466 ? 8.803 27.053 -24.575 1.00 40.24 549 TYR A CA 1
ATOM 3708 C C . TYR A 1 466 ? 8.123 25.817 -25.139 1.00 38.43 549 TYR A C 1
ATOM 3709 O O . TYR A 1 466 ? 7.123 25.925 -25.858 1.00 42.08 549 TYR A O 1
ATOM 3718 N N . PRO A 1 467 ? 8.670 24.633 -24.872 1.00 42.64 550 PRO A N 1
ATOM 3719 C CA . PRO A 1 467 ? 7.957 23.393 -25.199 1.00 42.39 550 PRO A CA 1
ATOM 3720 C C . PRO A 1 467 ? 6.551 23.376 -24.611 1.00 49.39 550 PRO A C 1
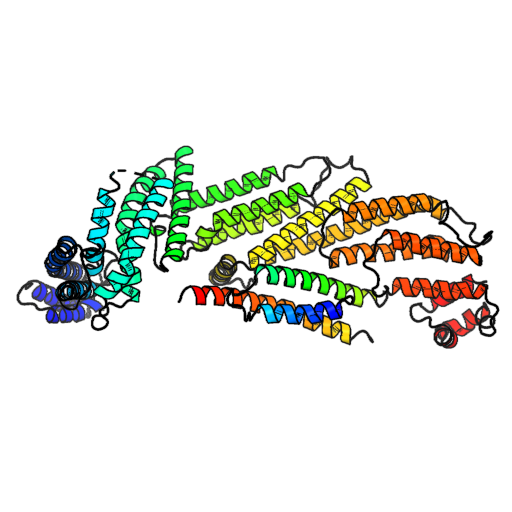ATOM 3721 O O . PRO A 1 467 ? 6.305 23.894 -23.519 1.00 50.94 550 PRO A O 1
ATOM 3725 N N . GLN A 1 468 ? 5.625 22.791 -25.374 1.00 49.37 551 GLN A N 1
ATOM 3726 C CA . GLN A 1 468 ? 4.201 22.841 -25.048 1.00 55.52 551 GLN A CA 1
ATOM 3727 C C . GLN A 1 468 ? 3.918 22.327 -23.639 1.00 53.61 551 GLN A C 1
ATOM 3728 O O . GLN A 1 468 ? 3.150 22.942 -22.881 1.00 55.30 551 GLN A O 1
ATOM 3734 N N . HIS A 1 469 ? 4.549 21.213 -23.259 1.00 52.89 552 HIS A N 1
ATOM 3735 C CA . HIS A 1 469 ? 4.276 20.638 -21.948 1.00 55.90 552 HIS A CA 1
ATOM 3736 C C . HIS A 1 469 ? 4.802 21.521 -20.826 1.00 54.91 552 HIS A C 1
ATOM 3737 O O . HIS A 1 469 ? 4.201 21.564 -19.749 1.00 54.88 552 HIS A O 1
ATOM 3744 N N . ILE A 1 470 ? 5.871 22.279 -21.066 1.00 53.19 553 ILE A N 1
ATOM 3745 C CA . ILE A 1 470 ? 6.391 23.117 -19.992 1.00 55.00 553 ILE A CA 1
ATOM 3746 C C . ILE A 1 470 ? 5.488 24.335 -19.810 1.00 50.99 553 ILE A C 1
ATOM 3747 O O . ILE A 1 470 ? 5.258 24.791 -18.672 1.00 56.62 553 ILE A O 1
ATOM 3752 N N . ILE A 1 471 ? 4.874 24.794 -20.906 1.00 51.56 554 ILE A N 1
ATOM 3753 C CA . ILE A 1 471 ? 3.867 25.844 -20.816 1.00 53.54 554 ILE A CA 1
ATOM 3754 C C . ILE A 1 471 ? 2.713 25.346 -19.966 1.00 48.46 554 ILE A C 1
ATOM 3755 O O . ILE A 1 471 ? 2.249 26.032 -19.043 1.00 50.28 554 ILE A O 1
ATOM 3760 N N . ALA A 1 472 ? 2.188 24.167 -20.319 1.00 50.75 555 ALA A N 1
ATOM 3761 C CA . ALA A 1 472 ? 1.058 23.609 -19.586 1.00 48.12 555 ALA A CA 1
ATOM 3762 C C . ALA A 1 472 ? 1.392 23.475 -18.105 1.00 49.55 555 ALA A C 1
ATOM 3763 O O . ALA A 1 472 ? 0.575 23.801 -17.242 1.00 52.29 555 ALA A O 1
ATOM 3765 N N . GLN A 1 473 ? 2.586 22.958 -17.799 1.00 50.92 556 GLN A N 1
ATOM 3766 C CA . GLN A 1 473 ? 3.046 22.805 -16.421 1.00 47.04 556 GLN A CA 1
ATOM 3767 C C . GLN A 1 473 ? 2.945 24.107 -15.632 1.00 47.46 556 GLN A C 1
ATOM 3768 O O . GLN A 1 473 ? 2.268 24.181 -14.595 1.00 53.27 556 GLN A O 1
ATOM 3774 N N . ILE A 1 474 ? 3.600 25.158 -16.138 1.00 46.23 557 ILE A N 1
ATOM 3775 C CA . ILE A 1 474 ? 3.599 26.454 -15.453 1.00 44.88 557 ILE A CA 1
ATOM 3776 C C . ILE A 1 474 ? 2.185 27.022 -15.315 1.00 52.35 557 ILE A C 1
ATOM 3777 O O . ILE A 1 474 ? 1.765 27.445 -14.221 1.00 52.09 557 ILE A O 1
ATOM 3782 N N . LYS A 1 475 ? 1.404 26.991 -16.397 1.00 47.92 558 LYS A N 1
ATOM 3783 C CA . LYS A 1 475 ? 0.090 27.625 -16.332 1.00 47.94 558 LYS A CA 1
ATOM 3784 C C . LYS A 1 475 ? -0.885 26.840 -15.460 1.00 55.96 558 LYS A C 1
ATOM 3785 O O . LYS A 1 475 ? -1.724 27.445 -14.780 1.00 59.60 558 LYS A O 1
ATOM 3791 N N . VAL A 1 476 ? -0.798 25.510 -15.449 1.00 49.29 559 VAL A N 1
ATOM 3792 C CA . VAL A 1 476 ? -1.645 24.732 -14.553 1.00 48.94 559 VAL A CA 1
ATOM 3793 C C . VAL A 1 476 ? -1.266 25.016 -13.106 1.00 49.27 559 VAL A C 1
ATOM 3794 O O . VAL A 1 476 ? -2.139 25.134 -12.233 1.00 50.23 559 VAL A O 1
ATOM 3798 N N . ALA A 1 477 ? 0.041 25.044 -12.813 1.00 50.47 560 ALA A N 1
ATOM 3799 C CA . ALA A 1 477 ? 0.488 25.374 -11.463 1.00 52.85 560 ALA A CA 1
ATOM 3800 C C . ALA A 1 477 ? -0.116 26.693 -10.996 1.00 52.03 560 ALA A C 1
ATOM 3801 O O . ALA A 1 477 ? -0.569 26.819 -9.847 1.00 55.31 560 ALA A O 1
ATOM 3803 N N . LEU A 1 478 ? -0.248 27.652 -11.913 1.00 52.81 561 LEU A N 1
ATOM 3804 C CA . LEU A 1 478 ? -0.890 28.896 -11.499 1.00 55.27 561 LEU A CA 1
ATOM 3805 C C . LEU A 1 478 ? -2.399 28.800 -11.411 1.00 57.14 561 LEU A C 1
ATOM 3806 O O . LEU A 1 478 ? -2.999 29.521 -10.610 1.00 54.99 561 LEU A O 1
ATOM 3811 N N . LEU A 1 479 ? -3.038 27.960 -12.220 1.00 54.34 562 LEU A N 1
ATOM 3812 C CA . LEU A 1 479 ? -4.478 27.818 -12.059 1.00 54.15 562 LEU A CA 1
ATOM 3813 C C . LEU A 1 479 ? -4.759 27.286 -10.663 1.00 52.39 562 LEU A C 1
ATOM 3814 O O . LEU A 1 479 ? -5.684 27.740 -9.973 1.00 56.11 562 LEU A O 1
ATOM 3819 N N . GLU A 1 480 ? -3.944 26.324 -10.231 1.00 44.56 563 GLU A N 1
ATOM 3820 C CA . GLU A 1 480 ? -4.096 25.744 -8.904 1.00 47.84 563 GLU A CA 1
ATOM 3821 C C . GLU A 1 480 ? -3.849 26.793 -7.822 1.00 51.52 563 GLU A C 1
ATOM 3822 O O . GLU A 1 480 ? -4.565 26.835 -6.812 1.00 51.45 563 GLU A O 1
ATOM 3828 N N . ASN A 1 481 ? -2.809 27.623 -7.990 1.00 51.82 564 ASN A N 1
ATOM 3829 C CA . ASN A 1 481 ? -2.574 28.676 -7.001 1.00 54.61 564 ASN A CA 1
ATOM 3830 C C . ASN A 1 481 ? -3.706 29.705 -6.976 1.00 58.63 564 ASN A C 1
ATOM 3831 O O . ASN A 1 481 ? -4.041 30.230 -5.906 1.00 59.96 564 ASN A O 1
ATOM 3836 N N . ILE A 1 482 ? -4.361 29.944 -8.118 1.00 53.14 565 ILE A N 1
ATOM 3837 C CA . ILE A 1 482 ? -5.528 30.824 -8.139 1.00 54.68 565 ILE A CA 1
ATOM 3838 C C . ILE A 1 482 ? -6.651 30.203 -7.326 1.00 56.60 565 ILE A C 1
ATOM 3839 O O . ILE A 1 482 ? -7.345 30.890 -6.561 1.00 56.20 565 ILE A O 1
ATOM 3844 N N . ILE A 1 483 ? -6.873 28.902 -7.514 1.00 49.46 566 ILE A N 1
ATOM 3845 C CA . ILE A 1 483 ? -7.933 28.219 -6.781 1.00 50.07 566 ILE A CA 1
ATOM 3846 C C . ILE A 1 483 ? -7.671 28.316 -5.284 1.00 57.23 566 ILE A C 1
ATOM 3847 O O . ILE A 1 483 ? -8.577 28.609 -4.496 1.00 56.29 566 ILE A O 1
ATOM 3852 N N . LYS A 1 484 ? -6.444 27.983 -4.866 1.00 58.82 567 LYS A N 1
ATOM 3853 C CA . LYS A 1 484 ? -6.089 28.074 -3.449 1.00 55.07 567 LYS A CA 1
ATOM 3854 C C . LYS A 1 484 ? -6.296 29.479 -2.890 1.00 55.95 567 LYS A C 1
ATOM 3855 O O . LYS A 1 484 ? -6.817 29.636 -1.779 1.00 53.23 567 LYS A O 1
ATOM 3861 N N . PHE A 1 485 ? -5.924 30.514 -3.654 1.00 53.56 568 PHE A N 1
ATOM 3862 C CA . PHE A 1 485 ? -6.156 31.883 -3.197 1.00 51.39 568 PHE A CA 1
ATOM 3863 C C . PHE A 1 485 ? -7.639 32.163 -2.996 1.00 58.04 568 PHE A C 1
ATOM 3864 O O . PHE A 1 485 ? -8.057 32.619 -1.923 1.00 59.64 568 PHE A O 1
ATOM 3872 N N . MET A 1 486 ? -8.459 31.838 -3.999 1.00 55.54 569 MET A N 1
ATOM 3873 C CA . MET A 1 486 ? -9.889 32.120 -3.901 1.00 55.05 569 MET A CA 1
ATOM 3874 C C . MET A 1 486 ? -10.533 31.344 -2.759 1.00 57.76 569 MET A C 1
ATOM 3875 O O . MET A 1 486 ? -11.398 31.872 -2.051 1.00 58.87 569 MET A O 1
ATOM 3880 N N . LEU A 1 487 ? -10.129 30.088 -2.567 1.00 54.79 570 LEU A N 1
ATOM 3881 C CA . LEU A 1 487 ? -10.745 29.249 -1.545 1.00 51.76 570 LEU A CA 1
ATOM 3882 C C . LEU A 1 487 ? -10.341 29.672 -0.137 1.00 56.24 570 LEU A C 1
ATOM 3883 O O . LEU A 1 487 ? -11.201 29.894 0.723 1.00 62.16 570 LEU A O 1
ATOM 3888 N N . ASN A 1 488 ? -9.037 29.799 0.121 1.00 52.49 571 ASN A N 1
ATOM 3889 C CA . ASN A 1 488 ? -8.588 30.031 1.490 1.00 50.62 571 ASN A CA 1
ATOM 3890 C C . ASN A 1 488 ? -8.691 31.496 1.898 1.00 51.78 571 ASN A C 1
ATOM 3891 O O . ASN A 1 488 ? -9.071 31.792 3.036 1.00 57.12 571 ASN A O 1
ATOM 3896 N N . TYR A 1 489 ? -8.371 32.430 1.003 1.00 48.41 572 TYR A N 1
ATOM 3897 C CA . TYR A 1 489 ? -8.377 33.831 1.400 1.00 50.85 572 TYR A CA 1
ATOM 3898 C C . TYR A 1 489 ? -9.746 34.490 1.284 1.00 54.88 572 TYR A C 1
ATOM 3899 O O . TYR A 1 489 ? -9.971 35.523 1.926 1.00 55.37 572 TYR A O 1
ATOM 3908 N N . VAL A 1 490 ? -10.664 33.929 0.495 1.00 52.85 573 VAL A N 1
ATOM 3909 C CA . VAL A 1 490 ? -11.949 34.577 0.247 1.00 52.90 573 VAL A CA 1
ATOM 3910 C C . VAL A 1 490 ? -13.139 33.692 0.610 1.00 55.50 573 VAL A C 1
ATOM 3911 O O . VAL A 1 490 ? -13.917 34.024 1.513 1.00 58.49 573 VAL A O 1
ATOM 3915 N N . VAL A 1 491 ? -13.292 32.567 -0.098 1.00 55.99 574 VAL A N 1
ATOM 3916 C CA . VAL A 1 491 ? -14.446 31.689 0.110 1.00 56.25 574 VAL A CA 1
ATOM 3917 C C . VAL A 1 491 ? -14.503 31.182 1.546 1.00 55.39 574 VAL A C 1
ATOM 3918 O O . VAL A 1 491 ? -15.502 31.370 2.250 1.00 62.72 574 VAL A O 1
ATOM 3922 N N . LYS A 1 492 ? -13.431 30.540 2.005 1.00 52.36 575 LYS A N 1
ATOM 3923 C CA . LYS A 1 492 ? -13.450 29.930 3.329 1.00 52.94 575 LYS A CA 1
ATOM 3924 C C . LYS A 1 492 ? -13.243 30.955 4.440 1.00 53.45 575 LYS A C 1
ATOM 3925 O O . LYS A 1 492 ? -12.766 30.617 5.528 1.00 53.26 575 LYS A O 1
ATOM 3931 N N . LEU A 1 493 ? -13.611 32.213 4.167 1.00 49.60 576 LEU A N 1
ATOM 3932 C CA . LEU A 1 493 ? -13.580 33.277 5.161 1.00 53.83 576 LEU A CA 1
ATOM 3933 C C . LEU A 1 493 ? -14.802 34.184 5.063 1.00 58.12 576 LEU A C 1
ATOM 3934 O O . LEU A 1 493 ? -14.830 35.232 5.721 1.00 56.49 576 LEU A O 1
ATOM 3939 N N . ASN A 1 494 ? -15.804 33.823 4.263 1.00 57.32 577 ASN A N 1
ATOM 3940 C CA . ASN A 1 494 ? -17.010 34.620 4.105 1.00 58.67 577 ASN A CA 1
ATOM 3941 C C . ASN A 1 494 ? -18.216 33.702 3.957 1.00 61.26 577 ASN A C 1
ATOM 3942 O O . ASN A 1 494 ? -18.086 32.484 3.804 1.00 46.48 577 ASN A O 1
ATOM 3947 N N . LYS A 1 495 ? -19.401 34.306 4.001 1.00 60.48 578 LYS A N 1
ATOM 3948 C CA . LYS A 1 495 ? -20.638 33.627 3.652 1.00 58.78 578 LYS A CA 1
ATOM 3949 C C . LYS A 1 495 ? -21.290 34.446 2.549 1.00 64.60 578 LYS A C 1
ATOM 3950 O O . LYS A 1 495 ? -21.152 35.673 2.509 1.00 66.33 578 LYS A O 1
ATOM 3956 N N . PHE A 1 496 ? -22.002 33.773 1.649 1.00 64.72 579 PHE A N 1
ATOM 3957 C CA . PHE A 1 496 ? -22.298 34.385 0.365 1.00 66.00 579 PHE A CA 1
ATOM 3958 C C . PHE A 1 496 ? -23.786 34.510 0.075 1.00 69.35 579 PHE A C 1
ATOM 3959 O O . PHE A 1 496 ? -24.599 33.668 0.468 1.00 68.81 579 PHE A O 1
ATOM 3967 N N . SER A 1 497 ? -24.118 35.601 -0.607 1.00 72.39 580 SER A N 1
ATOM 3968 C CA . SER A 1 497 ? -25.441 35.839 -1.152 1.00 66.62 580 SER A CA 1
ATOM 3969 C C . SER A 1 497 ? -25.698 34.904 -2.330 1.00 75.02 580 SER A C 1
ATOM 3970 O O . SER A 1 497 ? -24.863 34.081 -2.715 1.00 81.47 580 SER A O 1
ATOM 3973 N N . GLU A 1 498 ? -26.886 35.053 -2.905 1.00 79.56 581 GLU A N 1
ATOM 3974 C CA . GLU A 1 498 ? -27.206 34.405 -4.168 1.00 78.03 581 GLU A CA 1
ATOM 3975 C C . GLU A 1 498 ? -26.299 34.956 -5.263 1.00 77.04 581 GLU A C 1
ATOM 3976 O O . GLU A 1 498 ? -25.487 34.236 -5.879 1.00 80.62 581 GLU A O 1
ATOM 3982 N N . ASN A 1 499 ? -26.287 36.269 -5.383 1.00 75.45 582 ASN A N 1
ATOM 3983 C CA . ASN A 1 499 ? -25.490 36.864 -6.427 1.00 80.26 582 ASN A CA 1
ATOM 3984 C C . ASN A 1 499 ? -24.083 37.170 -5.949 1.00 78.58 582 ASN A C 1
ATOM 3985 O O . ASN A 1 499 ? -23.213 37.415 -6.782 1.00 85.03 582 ASN A O 1
ATOM 3990 N N . GLY A 1 500 ? -23.842 37.194 -4.636 1.00 75.09 583 GLY A N 1
ATOM 3991 C CA . GLY A 1 500 ? -22.471 37.294 -4.165 1.00 68.62 583 GLY A CA 1
ATOM 3992 C C . GLY A 1 500 ? -21.670 36.112 -4.652 1.00 69.33 583 GLY A C 1
ATOM 3993 O O . GLY A 1 500 ? -20.528 36.247 -5.110 1.00 73.32 583 GLY A O 1
ATOM 3994 N N . LEU A 1 501 ? -22.305 34.943 -4.634 1.00 66.86 584 LEU A N 1
ATOM 3995 C CA . LEU A 1 501 ? -21.642 33.739 -5.086 1.00 65.49 584 LEU A CA 1
ATOM 3996 C C . LEU A 1 501 ? -21.535 33.783 -6.595 1.00 68.46 584 LEU A C 1
ATOM 3997 O O . LEU A 1 501 ? -20.510 33.376 -7.160 1.00 70.92 584 LEU A O 1
ATOM 4002 N N . ARG A 1 502 ? -22.595 34.248 -7.273 1.00 70.94 585 ARG A N 1
ATOM 4003 C CA . ARG A 1 502 ? -22.477 34.337 -8.726 1.00 75.33 585 ARG A CA 1
ATOM 4004 C C . ARG A 1 502 ? -21.355 35.309 -9.124 1.00 69.05 585 ARG A C 1
ATOM 4005 O O . ARG A 1 502 ? -20.596 35.048 -10.070 1.00 69.57 585 ARG A O 1
ATOM 4013 N N . GLN A 1 503 ? -21.212 36.413 -8.378 1.00 64.03 586 GLN A N 1
ATOM 4014 C CA . GLN A 1 503 ? -20.139 37.382 -8.600 1.00 65.86 586 GLN A CA 1
ATOM 4015 C C . GLN A 1 503 ? -18.770 36.752 -8.401 1.00 66.98 586 GLN A C 1
ATOM 4016 O O . GLN A 1 503 ? -17.843 36.996 -9.184 1.00 68.69 586 GLN A O 1
ATOM 4022 N N . LEU A 1 504 ? -18.626 35.940 -7.350 1.00 67.51 587 LEU A N 1
ATOM 4023 C CA . LEU A 1 504 ? -17.342 35.303 -7.089 1.00 66.94 587 LEU A CA 1
ATOM 4024 C C . LEU A 1 504 ? -16.999 34.321 -8.201 1.00 65.02 587 LEU A C 1
ATOM 4025 O O . LEU A 1 504 ? -15.837 34.222 -8.617 1.00 65.67 587 LEU A O 1
ATOM 4030 N N . THR A 1 505 ? -17.989 33.549 -8.652 1.00 60.68 588 THR A N 1
ATOM 4031 C CA . THR A 1 505 ? -17.761 32.607 -9.743 1.00 63.31 588 THR A CA 1
ATOM 4032 C C . THR A 1 505 ? -17.287 33.344 -10.993 1.00 62.94 588 THR A C 1
ATOM 4033 O O . THR A 1 505 ? -16.328 32.922 -11.659 1.00 64.39 588 THR A O 1
ATOM 4037 N N . PHE A 1 506 ? -17.970 34.445 -11.332 1.00 61.57 589 PHE A N 1
ATOM 4038 C CA . PHE A 1 506 ? -17.518 35.334 -12.400 1.00 60.19 589 PHE A CA 1
ATOM 4039 C C . PHE A 1 506 ? -16.047 35.708 -12.225 1.00 61.34 589 PHE A C 1
ATOM 4040 O O . PHE A 1 506 ? -15.240 35.576 -13.155 1.00 63.07 589 PHE A O 1
ATOM 4048 N N . ASP A 1 507 ? -15.712 36.271 -11.058 1.00 58.92 590 ASP A N 1
ATOM 4049 C CA . ASP A 1 507 ? -14.341 36.681 -10.758 1.00 55.00 590 ASP A CA 1
ATOM 4050 C C . ASP A 1 507 ? -13.340 35.558 -11.020 1.00 56.33 590 ASP A C 1
ATOM 4051 O O . ASP A 1 507 ? -12.288 35.766 -11.649 1.00 50.84 590 ASP A O 1
ATOM 4056 N N . TYR A 1 508 ? -13.654 34.357 -10.527 1.00 56.76 591 TYR A N 1
ATOM 4057 C CA . TYR A 1 508 ? -12.759 33.220 -10.716 1.00 50.97 591 TYR A CA 1
ATOM 4058 C C . TYR A 1 508 ? -12.558 32.936 -12.194 1.00 53.81 591 TYR A C 1
ATOM 4059 O O . TYR A 1 508 ? -11.434 32.677 -12.640 1.00 58.01 591 TYR A O 1
ATOM 4068 N N . GLU A 1 509 ? -13.653 32.899 -12.957 1.00 60.66 592 GLU A N 1
ATOM 4069 C CA . GLU A 1 509 ? -13.521 32.545 -14.364 1.00 60.84 592 GLU A CA 1
ATOM 4070 C C . GLU A 1 509 ? -12.774 33.629 -15.131 1.00 60.57 592 GLU A C 1
ATOM 4071 O O . GLU A 1 509 ? -12.067 33.324 -16.093 1.00 56.64 592 GLU A O 1
ATOM 4077 N N . ALA A 1 510 ? -12.829 34.874 -14.654 1.00 54.99 593 ALA A N 1
ATOM 4078 C CA . ALA A 1 510 ? -12.040 35.949 -15.257 1.00 54.46 593 ALA A CA 1
ATOM 4079 C C . ALA A 1 510 ? -10.550 35.740 -15.002 1.00 55.89 593 ALA A C 1
ATOM 4080 O O . ALA A 1 510 ? -9.715 35.875 -15.919 1.00 61.31 593 ALA A O 1
ATOM 4082 N N . LEU A 1 511 ? -10.204 35.320 -13.782 1.00 55.17 594 LEU A N 1
ATOM 4083 C CA . LEU A 1 511 ? -8.793 35.087 -13.495 1.00 53.73 594 LEU A CA 1
ATOM 4084 C C . LEU A 1 511 ? -8.292 33.870 -14.260 1.00 51.63 594 LEU A C 1
ATOM 4085 O O . LEU A 1 511 ? -7.175 33.887 -14.792 1.00 57.70 594 LEU A O 1
ATOM 4090 N N . ARG A 1 512 ? -9.083 32.797 -14.307 1.00 44.85 595 ARG A N 1
ATOM 4091 C CA . ARG A 1 512 ? -8.698 31.654 -15.128 1.00 47.70 595 ARG A CA 1
ATOM 4092 C C . ARG A 1 512 ? -8.525 32.082 -16.582 1.00 61.41 595 ARG A C 1
ATOM 4093 O O . ARG A 1 512 ? -7.637 31.588 -17.288 1.00 62.50 595 ARG A O 1
ATOM 4101 N N . ALA A 1 513 ? -9.391 32.992 -17.048 1.00 62.70 596 ALA A N 1
ATOM 4102 C CA . ALA A 1 513 ? -9.359 33.460 -18.429 1.00 55.94 596 ALA A CA 1
ATOM 4103 C C . ALA A 1 513 ? -8.055 34.168 -18.752 1.00 57.30 596 ALA A C 1
ATOM 4104 O O . ALA A 1 513 ? -7.571 34.091 -19.887 1.00 65.59 596 ALA A O 1
ATOM 4106 N N . THR A 1 514 ? -7.469 34.857 -17.768 1.00 51.65 597 THR A N 1
ATOM 4107 C CA . THR A 1 514 ? -6.263 35.627 -18.076 1.00 56.29 597 THR A CA 1
ATOM 4108 C C . THR A 1 514 ? -5.060 34.729 -18.354 1.00 53.61 597 THR A C 1
ATOM 4109 O O . THR A 1 514 ? -4.144 35.136 -19.078 1.00 56.93 597 THR A O 1
ATOM 4113 N N . LEU A 1 515 ? -5.047 33.509 -17.813 1.00 58.94 598 LEU A N 1
ATOM 4114 C CA . LEU A 1 515 ? -3.927 32.597 -18.025 1.00 60.35 598 LEU A CA 1
ATOM 4115 C C . LEU A 1 515 ? -3.832 32.111 -19.465 1.00 60.79 598 LEU A C 1
ATOM 4116 O O . LEU A 1 515 ? -2.762 31.652 -19.882 1.00 57.37 598 LEU A O 1
ATOM 4121 N N . GLY A 1 516 ? -4.912 32.226 -20.229 1.00 63.97 599 GLY A N 1
ATOM 4122 C CA . GLY A 1 516 ? -4.925 31.722 -21.597 1.00 63.28 599 GLY A CA 1
ATOM 4123 C C . GLY A 1 516 ? -4.531 30.266 -21.633 1.00 60.94 599 GLY A C 1
ATOM 4124 O O . GLY A 1 516 ? -3.731 29.836 -22.475 1.00 68.29 599 GLY A O 1
ATOM 4125 N N . LEU A 1 517 ? -5.082 29.499 -20.699 1.00 67.83 600 LEU A N 1
ATOM 4126 C CA . LEU A 1 517 ? -4.793 28.090 -20.523 1.00 76.00 600 LEU A CA 1
ATOM 4127 C C . LEU A 1 517 ? -5.090 27.320 -21.807 1.00 84.20 600 LEU A C 1
ATOM 4128 O O . LEU A 1 517 ? -5.973 27.710 -22.577 1.00 80.80 600 LEU A O 1
ATOM 4133 N N . PRO A 1 518 ? -4.347 26.249 -22.092 1.00 96.76 601 PRO A N 1
ATOM 4134 C CA . PRO A 1 518 ? -4.654 25.488 -23.305 1.00 102.81 601 PRO A CA 1
ATOM 4135 C C . PRO A 1 518 ? -5.985 24.827 -23.002 1.00 108.27 601 PRO A C 1
ATOM 4136 O O . PRO A 1 518 ? -6.054 23.831 -22.275 1.00 110.76 601 PRO A O 1
ATOM 4140 N N . LEU A 1 519 ? -7.052 25.382 -23.566 1.00 117.60 602 LEU A N 1
ATOM 4141 C CA . LEU A 1 519 ? -8.401 24.981 -23.212 1.00 132.01 602 LEU A CA 1
ATOM 4142 C C . LEU A 1 519 ? -9.166 24.442 -24.409 1.00 136.48 602 LEU A C 1
ATOM 4143 O O . LEU A 1 519 ? -8.702 24.465 -25.551 1.00 135.56 602 LEU A O 1
ATOM 4148 N N . GLU A 1 520 ? -10.364 23.961 -24.080 1.00 141.44 603 GLU A N 1
ATOM 4149 C CA . GLU A 1 520 ? -11.313 23.141 -24.830 1.00 146.07 603 GLU A CA 1
ATOM 4150 C C . GLU A 1 520 ? -10.985 21.698 -24.477 1.00 141.86 603 GLU A C 1
ATOM 4151 O O . GLU A 1 520 ? -11.632 20.776 -24.991 1.00 143.01 603 GLU A O 1
ATOM 4153 N N . HIS A 1 521 ? -9.998 21.482 -23.612 1.00 139.22 604 HIS A N 1
ATOM 4154 C CA . HIS A 1 521 ? -9.591 20.173 -23.128 1.00 138.23 604 HIS A CA 1
ATOM 4155 C C . HIS A 1 521 ? -10.310 19.887 -21.807 1.00 140.06 604 HIS A C 1
ATOM 4156 O O . HIS A 1 521 ? -11.299 20.540 -21.463 1.00 142.25 604 HIS A O 1
ATOM 4163 N N . SER A 1 522 ? -9.815 18.907 -21.056 1.00 139.60 605 SER A N 1
ATOM 4164 C CA . SER A 1 522 ? -10.406 18.475 -19.800 1.00 130.87 605 SER A CA 1
ATOM 4165 C C . SER A 1 522 ? -10.025 19.458 -18.692 1.00 119.91 605 SER A C 1
ATOM 4166 O O . SER A 1 522 ? -9.213 20.367 -18.888 1.00 119.00 605 SER A O 1
ATOM 4169 N N . SER A 1 523 ? -10.618 19.281 -17.515 1.00 105.83 606 SER A N 1
ATOM 4170 C CA . SER A 1 523 ? -10.338 20.162 -16.391 1.00 91.24 606 SER A CA 1
ATOM 4171 C C . SER A 1 523 ? -9.550 19.438 -15.305 1.00 83.15 606 SER A C 1
ATOM 4172 O O . SER A 1 523 ? -9.674 18.224 -15.121 1.00 81.69 606 SER A O 1
ATOM 4175 N N . VAL A 1 524 ? -8.731 20.214 -14.588 1.00 74.02 607 VAL A N 1
ATOM 4176 C CA . VAL A 1 524 ? -7.967 19.699 -13.459 1.00 63.84 607 VAL A CA 1
ATOM 4177 C C . VAL A 1 524 ? -8.893 19.226 -12.338 1.00 71.44 607 VAL A C 1
ATOM 4178 O O . VAL A 1 524 ? -10.001 19.745 -12.151 1.00 72.68 607 VAL A O 1
ATOM 4182 N N . ALA A 1 525 ? -8.438 18.207 -11.599 1.00 68.63 608 ALA A N 1
ATOM 4183 C CA . ALA A 1 525 ? -9.187 17.720 -10.442 1.00 65.04 608 ALA A CA 1
ATOM 4184 C C . ALA A 1 525 ? -9.435 18.832 -9.429 1.00 64.25 608 ALA A C 1
ATOM 4185 O O . ALA A 1 525 ? -10.506 18.896 -8.814 1.00 65.96 608 ALA A O 1
ATOM 4187 N N . GLU A 1 526 ? -8.449 19.713 -9.237 1.00 65.61 609 GLU A N 1
ATOM 4188 C CA . GLU A 1 526 ? -8.596 20.794 -8.268 1.00 65.51 609 GLU A CA 1
ATOM 4189 C C . GLU A 1 526 ? -9.718 21.745 -8.663 1.00 63.56 609 GLU A C 1
ATOM 4190 O O . GLU A 1 526 ? -10.475 22.211 -7.801 1.00 66.79 609 GLU A O 1
ATOM 4196 N N . GLU A 1 527 ? -9.935 21.933 -9.965 1.00 59.02 610 GLU A N 1
ATOM 4197 C CA . GLU A 1 527 ? -10.982 22.851 -10.393 1.00 58.98 610 GLU A CA 1
ATOM 4198 C C . GLU A 1 527 ? -12.338 22.165 -10.336 1.00 64.59 610 GLU A C 1
ATOM 4199 O O . GLU A 1 527 ? -13.351 22.803 -10.013 1.00 61.54 610 GLU A O 1
ATOM 4205 N N . LEU A 1 528 ? -12.374 20.869 -10.653 1.00 61.36 611 LEU A N 1
ATOM 4206 C CA . LEU A 1 528 ? -13.607 20.120 -10.474 1.00 62.37 611 LEU A CA 1
ATOM 4207 C C . LEU A 1 528 ? -14.045 20.212 -9.019 1.00 64.68 611 LEU A C 1
ATOM 4208 O O . LEU A 1 528 ? -15.229 20.415 -8.723 1.00 70.70 611 LEU A O 1
ATOM 4213 N N . ALA A 1 529 ? -13.094 20.030 -8.092 1.00 59.77 612 ALA A N 1
ATOM 4214 C CA . ALA A 1 529 ? -13.402 20.163 -6.674 1.00 58.95 612 ALA A CA 1
ATOM 4215 C C . ALA A 1 529 ? -13.933 21.560 -6.375 1.00 57.34 612 ALA A C 1
ATOM 4216 O O . ALA A 1 529 ? -14.875 21.720 -5.587 1.00 59.16 612 ALA A O 1
ATOM 4218 N N . LEU A 1 530 ? -13.287 22.589 -6.945 1.00 53.33 613 LEU A N 1
ATOM 4219 C CA . LEU A 1 530 ? -13.721 23.964 -6.709 1.00 53.37 613 LEU A CA 1
ATOM 4220 C C . LEU A 1 530 ? -15.189 24.137 -7.078 1.00 61.03 613 LEU A C 1
ATOM 4221 O O . LEU A 1 530 ? -15.976 24.716 -6.315 1.00 64.06 613 LEU A O 1
ATOM 4226 N N . PHE A 1 531 ? -15.591 23.593 -8.229 1.00 65.31 614 PHE A N 1
ATOM 4227 C CA . PHE A 1 531 ? -16.964 23.793 -8.680 1.00 65.30 614 PHE A CA 1
ATOM 4228 C C . PHE A 1 531 ? -17.939 22.861 -7.978 1.00 62.53 614 PHE A C 1
ATOM 4229 O O . PHE A 1 531 ? -19.119 23.198 -7.866 1.00 63.18 614 PHE A O 1
ATOM 4237 N N . GLU A 1 532 ? -17.461 21.744 -7.430 1.00 62.95 615 GLU A N 1
ATOM 4238 C CA . GLU A 1 532 ? -18.313 20.925 -6.573 1.00 62.30 615 GLU A CA 1
ATOM 4239 C C . GLU A 1 532 ? -18.613 21.666 -5.276 1.00 65.84 615 GLU A C 1
ATOM 4240 O O . GLU A 1 532 ? -19.750 21.649 -4.779 1.00 65.74 615 GLU A O 1
ATOM 4246 N N . TYR A 1 533 ? -17.589 22.306 -4.706 1.00 62.65 616 TYR A N 1
ATOM 4247 C CA . TYR A 1 533 ? -17.782 23.094 -3.496 1.00 60.80 616 TYR A CA 1
ATOM 4248 C C . TYR A 1 533 ? -18.722 24.262 -3.771 1.00 64.88 616 TYR A C 1
ATOM 4249 O O . TYR A 1 533 ? -19.598 24.573 -2.950 1.00 69.81 616 TYR A O 1
ATOM 4258 N N . PHE A 1 534 ? -18.591 24.885 -4.950 1.00 62.13 617 PHE A N 1
ATOM 4259 C CA . PHE A 1 534 ? -19.528 25.941 -5.324 1.00 64.98 617 PHE A CA 1
ATOM 4260 C C . PHE A 1 534 ? -20.937 25.377 -5.416 1.00 65.03 617 PHE A C 1
ATOM 4261 O O . PHE A 1 534 ? -21.906 26.015 -4.985 1.00 66.31 617 PHE A O 1
ATOM 4269 N N . ASN A 1 535 ? -21.067 24.207 -6.042 1.00 65.64 618 ASN A N 1
ATOM 4270 C CA . ASN A 1 535 ? -22.367 23.590 -6.258 1.00 67.48 618 ASN A CA 1
ATOM 4271 C C . ASN A 1 535 ? -23.076 23.372 -4.927 1.00 66.01 618 ASN A C 1
ATOM 4272 O O . ASN A 1 535 ? -24.269 23.672 -4.787 1.00 68.58 618 ASN A O 1
ATOM 4277 N N . ILE A 1 536 ? -22.354 22.827 -3.941 1.00 66.23 619 ILE A N 1
ATOM 4278 C CA . ILE A 1 536 ? -22.929 22.671 -2.603 1.00 66.61 619 ILE A CA 1
ATOM 4279 C C . ILE A 1 536 ? -23.328 24.030 -2.039 1.00 66.18 619 ILE A C 1
ATOM 4280 O O . ILE A 1 536 ? -24.469 24.230 -1.603 1.00 62.70 619 ILE A O 1
ATOM 4285 N N . LEU A 1 537 ? -22.380 24.975 -2.011 1.00 66.50 620 LEU A N 1
ATOM 4286 C CA . LEU A 1 537 ? -22.622 26.353 -1.590 1.00 63.47 620 LEU A CA 1
ATOM 4287 C C . LEU A 1 537 ? -23.909 26.932 -2.169 1.00 70.06 620 LEU A C 1
ATOM 4288 O O . LEU A 1 537 ? -24.582 27.740 -1.522 1.00 69.03 620 LEU A O 1
ATOM 4293 N N . SER A 1 538 ? -24.259 26.511 -3.381 1.00 78.78 621 SER A N 1
ATOM 4294 C CA . SER A 1 538 ? -25.376 27.080 -4.127 1.00 77.55 621 SER A CA 1
ATOM 4295 C C . SER A 1 538 ? -26.722 26.458 -3.778 1.00 78.51 621 SER A C 1
ATOM 4296 O O . SER A 1 538 ? -27.733 26.835 -4.380 1.00 84.12 621 SER A O 1
ATOM 4299 N N . MET A 1 539 ? -26.768 25.524 -2.829 1.00 76.88 622 MET A N 1
ATOM 4300 C CA . MET A 1 539 ? -28.041 24.972 -2.385 1.00 76.68 622 MET A CA 1
ATOM 4301 C C . MET A 1 539 ? -28.735 25.875 -1.378 1.00 75.33 622 MET A C 1
ATOM 4302 O O . MET A 1 539 ? -29.886 25.612 -1.017 1.00 85.17 622 MET A O 1
ATOM 4307 N N . LYS A 1 540 ? -28.056 26.929 -0.928 1.00 73.28 623 LYS A N 1
ATOM 4308 C CA . LYS A 1 540 ? -28.607 27.898 0.006 1.00 73.02 623 LYS A CA 1
ATOM 4309 C C . LYS A 1 540 ? -29.701 28.737 -0.644 1.00 82.57 623 LYS A C 1
ATOM 4310 O O . LYS A 1 540 ? -30.380 29.503 0.049 1.00 89.87 623 LYS A O 1
ATOM 4316 N N . TYR A 1 541 ? -29.919 28.570 -1.950 1.00 82.04 624 TYR A N 1
ATOM 4317 C CA . TYR A 1 541 ? -30.788 29.444 -2.714 1.00 89.13 624 TYR A CA 1
ATOM 4318 C C . TYR A 1 541 ? -31.894 28.709 -3.458 1.00 94.91 624 TYR A C 1
ATOM 4319 O O . TYR A 1 541 ? -32.797 29.367 -3.985 1.00 98.95 624 TYR A O 1
ATOM 4328 N N . THR A 1 542 ? -31.852 27.380 -3.524 1.00 100.56 625 THR A N 1
ATOM 4329 C CA . THR A 1 542 ? -32.917 26.577 -4.114 1.00 113.55 625 THR A CA 1
ATOM 4330 C C . THR A 1 542 ? -33.570 25.754 -3.010 1.00 123.03 625 THR A C 1
ATOM 4331 O O . THR A 1 542 ? -32.895 24.966 -2.339 1.00 121.85 625 THR A O 1
ATOM 4335 N N . ASN A 1 543 ? -34.876 25.934 -2.828 1.00 128.05 626 ASN A N 1
ATOM 4336 C CA . ASN A 1 543 ? -35.596 25.303 -1.720 1.00 136.69 626 ASN A CA 1
ATOM 4337 C C . ASN A 1 543 ? -36.150 23.936 -2.116 1.00 133.75 626 ASN A C 1
ATOM 4338 O O . ASN A 1 543 ? -37.334 23.648 -1.957 1.00 132.60 626 ASN A O 1
ATOM 4343 N N . ASN A 1 544 ? -35.278 23.080 -2.641 1.00 131.46 627 ASN A N 1
ATOM 4344 C CA . ASN A 1 544 ? -35.670 21.739 -3.044 1.00 135.88 627 ASN A CA 1
ATOM 4345 C C . ASN A 1 544 ? -35.975 20.871 -1.819 1.00 135.90 627 ASN A C 1
ATOM 4346 O O . ASN A 1 544 ? -35.633 21.198 -0.679 1.00 132.30 627 ASN A O 1
ATOM 4351 N N . LYS A 1 545 ? -36.635 19.741 -2.081 1.00 141.78 628 LYS A N 1
ATOM 4352 C CA . LYS A 1 545 ? -36.990 18.806 -1.018 1.00 139.28 628 LYS A CA 1
ATOM 4353 C C . LYS A 1 545 ? -35.758 18.087 -0.482 1.00 137.34 628 LYS A C 1
ATOM 4354 O O . LYS A 1 545 ? -35.623 17.892 0.732 1.00 134.72 628 LYS A O 1
ATOM 4360 N N . ILE A 1 546 ? -34.849 17.688 -1.372 1.00 139.06 629 ILE A N 1
ATOM 4361 C CA . ILE A 1 546 ? -33.647 16.954 -0.990 1.00 138.86 629 ILE A CA 1
ATOM 4362 C C . ILE A 1 546 ? -32.499 17.914 -0.700 1.00 130.31 629 ILE A C 1
ATOM 4363 O O . ILE A 1 546 ? -31.328 17.520 -0.712 1.00 126.69 629 ILE A O 1
ATOM 4368 N N . THR A 1 547 ? -32.826 19.177 -0.435 1.00 127.62 630 THR A N 1
ATOM 4369 C CA . THR A 1 547 ? -31.825 20.169 -0.070 1.00 123.33 630 THR A CA 1
ATOM 4370 C C . THR A 1 547 ? -32.062 20.752 1.311 1.00 117.27 630 THR A C 1
ATOM 4371 O O . THR A 1 547 ? -31.106 21.200 1.947 1.00 120.56 630 THR A O 1
ATOM 4375 N N . SER A 1 548 ? -33.308 20.758 1.789 1.00 121.40 631 SER A N 1
ATOM 4376 C CA . SER A 1 548 ? -33.559 21.152 3.168 1.00 118.96 631 SER A CA 1
ATOM 4377 C C . SER A 1 548 ? -33.030 20.081 4.109 1.00 112.40 631 SER A C 1
ATOM 4378 O O . SER A 1 548 ? -32.564 20.385 5.213 1.00 108.25 631 SER A O 1
ATOM 4381 N N . LYS A 1 549 ? -33.113 18.820 3.674 1.00 110.61 632 LYS A N 1
ATOM 4382 C CA . LYS A 1 549 ? -32.593 17.697 4.444 1.00 104.04 632 LYS A CA 1
ATOM 4383 C C . LYS A 1 549 ? -31.086 17.814 4.625 1.00 100.93 632 LYS A C 1
ATOM 4384 O O . LYS A 1 549 ? -30.561 17.580 5.720 1.00 100.56 632 LYS A O 1
ATOM 4390 N N . PHE A 1 550 ? -30.373 18.177 3.555 1.00 107.80 633 PHE A N 1
ATOM 4391 C CA . PHE A 1 550 ? -28.914 18.210 3.580 1.00 100.37 633 PHE A CA 1
ATOM 4392 C C . PHE A 1 550 ? -28.375 19.454 4.277 1.00 88.91 633 PHE A C 1
ATOM 4393 O O . PHE A 1 550 ? -27.327 19.385 4.929 1.00 75.00 633 PHE A O 1
ATOM 4401 N N . LEU A 1 551 ? -29.066 20.587 4.157 1.00 88.52 634 LEU A N 1
ATOM 4402 C CA . LEU A 1 551 ? -28.601 21.842 4.739 1.00 83.75 634 LEU A CA 1
ATOM 4403 C C . LEU A 1 551 ? -28.966 21.957 6.212 1.00 88.46 634 LEU A C 1
ATOM 4404 O O . LEU A 1 551 ? -29.472 22.993 6.656 1.00 87.70 634 LEU A O 1
ATOM 4409 N N . ASP A 1 552 ? -28.708 20.900 6.976 1.00 93.53 635 ASP A N 1
ATOM 4410 C CA . ASP A 1 552 ? -28.950 20.881 8.411 1.00 94.27 635 ASP A CA 1
ATOM 4411 C C . ASP A 1 552 ? -27.626 20.694 9.136 1.00 90.73 635 ASP A C 1
ATOM 4412 O O . ASP A 1 552 ? -26.844 19.803 8.787 1.00 83.44 635 ASP A O 1
ATOM 4417 N N . ALA A 1 553 ? -27.377 21.542 10.138 1.00 89.25 636 ALA A N 1
ATOM 4418 C CA . ALA A 1 553 ? -26.126 21.457 10.884 1.00 82.58 636 ALA A CA 1
ATOM 4419 C C . ALA A 1 553 ? -25.999 20.121 11.598 1.00 80.01 636 ALA A C 1
ATOM 4420 O O . ALA A 1 553 ? -24.883 19.663 11.869 1.00 78.19 636 ALA A O 1
ATOM 4422 N N . GLU A 1 554 ? -27.124 19.481 11.904 1.00 81.94 637 GLU A N 1
ATOM 4423 C CA . GLU A 1 554 ? -27.098 18.202 12.596 1.00 83.51 637 GLU A CA 1
ATOM 4424 C C . GLU A 1 554 ? -26.974 17.042 11.623 1.00 86.75 637 GLU A C 1
ATOM 4425 O O . GLU A 1 554 ? -26.403 16.001 11.976 1.00 86.61 637 GLU A O 1
ATOM 4431 N N . TYR A 1 555 ? -27.423 17.232 10.379 1.00 89.12 638 TYR A N 1
ATOM 4432 C CA . TYR A 1 555 ? -27.186 16.222 9.357 1.00 92.42 638 TYR A CA 1
ATOM 4433 C C . TYR A 1 555 ? -25.697 16.090 9.095 1.00 89.83 638 TYR A C 1
ATOM 4434 O O . TYR A 1 555 ? -25.197 14.981 8.859 1.00 93.22 638 TYR A O 1
ATOM 4443 N N . VAL A 1 556 ? -24.966 17.200 9.211 1.00 83.51 639 VAL A N 1
ATOM 4444 C CA . VAL A 1 556 ? -23.540 17.185 8.924 1.00 81.35 639 VAL A CA 1
ATOM 4445 C C . VAL A 1 556 ? -22.829 16.309 9.943 1.00 83.07 639 VAL A C 1
ATOM 4446 O O . VAL A 1 556 ? -22.048 15.422 9.587 1.00 85.03 639 VAL A O 1
ATOM 4450 N N . SER A 1 557 ? -23.117 16.524 11.229 1.00 86.21 640 SER A N 1
ATOM 4451 C CA . SER A 1 557 ? -22.475 15.724 12.265 1.00 85.51 640 SER A CA 1
ATOM 4452 C C . SER A 1 557 ? -22.925 14.272 12.177 1.00 85.69 640 SER A C 1
ATOM 4453 O O . SER A 1 557 ? -22.116 13.355 12.362 1.00 89.51 640 SER A O 1
ATOM 4456 N N . SER A 1 558 ? -24.211 14.039 11.895 1.00 83.87 641 SER A N 1
ATOM 4457 C CA . SER A 1 558 ? -24.740 12.684 11.941 1.00 85.78 641 SER A CA 1
ATOM 4458 C C . SER A 1 558 ? -24.318 11.857 10.734 1.00 94.51 641 SER A C 1
ATOM 4459 O O . SER A 1 558 ? -24.434 10.628 10.772 1.00 95.66 641 SER A O 1
ATOM 4462 N N . HIS A 1 559 ? -23.829 12.499 9.669 1.00 99.33 642 HIS A N 1
ATOM 4463 C CA . HIS A 1 559 ? -23.491 11.804 8.437 1.00 97.32 642 HIS A CA 1
ATOM 4464 C C . HIS A 1 559 ? -22.017 11.925 8.070 1.00 94.29 642 HIS A C 1
ATOM 4465 O O . HIS A 1 559 ? -21.572 11.239 7.142 1.00 88.56 642 HIS A O 1
ATOM 4472 N N . HIS A 1 560 ? -21.258 12.783 8.763 1.00 95.27 643 HIS A N 1
ATOM 4473 C CA . HIS A 1 560 ? -19.851 13.016 8.450 1.00 86.80 643 HIS A CA 1
ATOM 4474 C C . HIS A 1 560 ? -19.031 11.732 8.482 1.00 88.04 643 HIS A C 1
ATOM 4475 O O . HIS A 1 560 ? -18.063 11.600 7.725 1.00 87.66 643 HIS A O 1
ATOM 4482 N N . THR A 1 561 ? -19.399 10.775 9.334 1.00 98.51 644 THR A N 1
ATOM 4483 C CA . THR A 1 561 ? -18.619 9.552 9.472 1.00 98.34 644 THR A CA 1
ATOM 4484 C C . THR A 1 561 ? -18.979 8.512 8.421 1.00 102.17 644 THR A C 1
ATOM 4485 O O . THR A 1 561 ? -18.229 7.546 8.240 1.00 101.73 644 THR A O 1
ATOM 4489 N N . ARG A 1 562 ? -20.098 8.693 7.725 1.00 105.00 645 ARG A N 1
ATOM 4490 C CA . ARG A 1 562 ? -20.462 7.857 6.591 1.00 112.26 645 ARG A CA 1
ATOM 4491 C C . ARG A 1 562 ? -19.759 8.301 5.319 1.00 108.85 645 ARG A C 1
ATOM 4492 O O . ARG A 1 562 ? -19.945 7.672 4.272 1.00 112.87 645 ARG A O 1
ATOM 4500 N N . ASN A 1 563 ? -18.963 9.370 5.398 1.00 101.76 646 ASN A N 1
ATOM 4501 C CA . ASN A 1 563 ? -18.441 10.083 4.235 1.00 94.31 646 ASN A CA 1
ATOM 4502 C C . ASN A 1 563 ? -19.586 10.562 3.343 1.00 94.09 646 ASN A C 1
ATOM 4503 O O . ASN A 1 563 ? -19.455 10.650 2.120 1.00 101.06 646 ASN A O 1
ATOM 4508 N N . PHE A 1 564 ? -20.712 10.884 3.979 1.00 92.30 647 PHE A N 1
ATOM 4509 C CA . PHE A 1 564 ? -21.930 11.356 3.321 1.00 97.10 647 PHE A CA 1
ATOM 4510 C C . PHE A 1 564 ? -22.350 10.433 2.177 1.00 105.79 647 PHE A C 1
ATOM 4511 O O . PHE A 1 564 ? -22.427 10.835 1.015 1.00 107.88 647 PHE A O 1
ATOM 4519 N N . ARG A 1 565 ? -22.631 9.173 2.528 1.00 112.97 648 ARG A N 1
ATOM 4520 C CA . ARG A 1 565 ? -23.034 8.200 1.515 1.00 111.35 648 ARG A CA 1
ATOM 4521 C C . ARG A 1 565 ? -24.258 8.678 0.742 1.00 106.10 648 ARG A C 1
ATOM 4522 O O . ARG A 1 565 ? -24.357 8.468 -0.472 1.00 107.10 648 ARG A O 1
ATOM 4530 N N . GLU A 1 566 ? -25.197 9.328 1.431 1.00 106.75 649 GLU A N 1
ATOM 4531 C CA . GLU A 1 566 ? -26.379 9.876 0.772 1.00 103.69 649 GLU A CA 1
ATOM 4532 C C . GLU A 1 566 ? -26.017 11.019 -0.173 1.00 101.15 649 GLU A C 1
ATOM 4533 O O . GLU A 1 566 ? -26.313 10.973 -1.379 1.00 108.90 649 GLU A O 1
ATOM 4539 N N . LEU A 1 567 ? -25.388 12.065 0.376 1.00 102.55 650 LEU A N 1
ATOM 4540 C CA . LEU A 1 567 ? -25.116 13.279 -0.387 1.00 100.64 650 LEU A CA 1
ATOM 4541 C C . LEU A 1 567 ? -24.244 13.000 -1.605 1.00 98.72 650 LEU A C 1
ATOM 4542 O O . LEU A 1 567 ? -24.470 13.580 -2.672 1.00 98.22 650 LEU A O 1
ATOM 4547 N N . ARG A 1 568 ? -23.225 12.146 -1.465 1.00 100.59 651 ARG A N 1
ATOM 4548 C CA . ARG A 1 568 ? -22.324 11.899 -2.590 1.00 104.16 651 ARG A CA 1
ATOM 4549 C C . ARG A 1 568 ? -23.106 11.451 -3.817 1.00 110.69 651 ARG A C 1
ATOM 4550 O O . ARG A 1 568 ? -22.974 12.029 -4.902 1.00 106.39 651 ARG A O 1
ATOM 4558 N N . GLU A 1 569 ? -23.929 10.414 -3.652 1.00 111.40 652 GLU A N 1
ATOM 4559 C CA . GLU A 1 569 ? -24.751 9.906 -4.744 1.00 110.70 652 GLU A CA 1
ATOM 4560 C C . GLU A 1 569 ? -25.762 10.944 -5.221 1.00 109.36 652 GLU A C 1
ATOM 4561 O O . GLU A 1 569 ? -25.991 11.082 -6.429 1.00 115.77 652 GLU A O 1
ATOM 4567 N N . SER A 1 570 ? -26.377 11.687 -4.294 1.00 101.01 653 SER A N 1
ATOM 4568 C CA . SER A 1 570 ? -27.392 12.657 -4.704 1.00 101.84 653 SER A CA 1
ATOM 4569 C C . SER A 1 570 ? -26.825 13.835 -5.494 1.00 101.01 653 SER A C 1
ATOM 4570 O O . SER A 1 570 ? -27.481 14.331 -6.417 1.00 99.91 653 SER A O 1
ATOM 4573 N N . LEU A 1 571 ? -25.630 14.318 -5.156 1.00 104.01 654 LEU A N 1
ATOM 4574 C CA . LEU A 1 571 ? -25.157 15.564 -5.749 1.00 105.27 654 LEU A CA 1
ATOM 4575 C C . LEU A 1 571 ? -23.912 15.446 -6.621 1.00 106.61 654 LEU A C 1
ATOM 4576 O O . LEU A 1 571 ? -23.357 16.481 -7.013 1.00 98.66 654 LEU A O 1
ATOM 4581 N N . GLN A 1 572 ? -23.472 14.235 -6.954 1.00 110.37 655 GLN A N 1
ATOM 4582 C CA . GLN A 1 572 ? -22.245 14.024 -7.728 1.00 112.40 655 GLN A CA 1
ATOM 4583 C C . GLN A 1 572 ? -21.089 14.880 -7.206 1.00 102.83 655 GLN A C 1
ATOM 4584 O O . GLN A 1 572 ? -20.446 15.623 -7.950 1.00 95.94 655 GLN A O 1
ATOM 4590 N N . VAL A 1 573 ? -20.826 14.771 -5.908 1.00 99.75 656 VAL A N 1
ATOM 4591 C CA . VAL A 1 573 ? -19.643 15.355 -5.286 1.00 83.46 656 VAL A CA 1
ATOM 4592 C C . VAL A 1 573 ? -18.652 14.216 -5.070 1.00 81.77 656 VAL A C 1
ATOM 4593 O O . VAL A 1 573 ? -18.758 13.459 -4.100 1.00 87.05 656 VAL A O 1
ATOM 4597 N N . SER A 1 574 ? -17.695 14.072 -5.988 1.00 76.67 657 SER A N 1
ATOM 4598 C CA . SER A 1 574 ? -16.800 12.921 -5.988 1.00 74.14 657 SER A CA 1
ATOM 4599 C C . SER A 1 574 ? -15.334 13.329 -5.938 1.00 74.37 657 SER A C 1
ATOM 4600 O O . SER A 1 574 ? -14.456 12.470 -6.084 1.00 76.94 657 SER A O 1
ATOM 4603 N N . HIS A 1 575 ? -15.047 14.613 -5.734 1.00 71.66 658 HIS A N 1
ATOM 4604 C CA . HIS A 1 575 ? -13.681 15.097 -5.634 1.00 69.16 658 HIS A CA 1
ATOM 4605 C C . HIS A 1 575 ? -13.413 15.821 -4.324 1.00 74.88 658 HIS A C 1
ATOM 4606 O O . HIS A 1 575 ? -12.254 16.145 -4.039 1.00 73.23 658 HIS A O 1
ATOM 4613 N N . LEU A 1 576 ? -14.446 16.087 -3.531 1.00 76.07 659 LEU A N 1
ATOM 4614 C CA . LEU A 1 576 ? -14.307 16.703 -2.222 1.00 63.67 659 LEU A CA 1
ATOM 4615 C C . LEU A 1 576 ? -14.162 15.639 -1.143 1.00 68.84 659 LEU A C 1
ATOM 4616 O O . LEU A 1 576 ? -14.667 14.520 -1.271 1.00 68.69 659 LEU A O 1
ATOM 4621 N N . THR A 1 577 ? -13.467 16.001 -0.072 1.00 70.53 660 THR A N 1
ATOM 4622 C CA . THR A 1 577 ? -13.301 15.116 1.068 1.00 65.41 660 THR A CA 1
ATOM 4623 C C . THR A 1 577 ? -14.469 15.297 2.035 1.00 66.10 660 THR A C 1
ATOM 4624 O O . THR A 1 577 ? -15.274 16.223 1.910 1.00 67.60 660 THR A O 1
ATOM 4628 N N . SER A 1 578 ? -14.577 14.367 2.988 1.00 72.26 661 SER A N 1
ATOM 4629 C CA . SER A 1 578 ? -15.622 14.453 4.005 1.00 73.59 661 SER A CA 1
ATOM 4630 C C . SER A 1 578 ? -15.589 15.807 4.703 1.00 69.58 661 SER A C 1
ATOM 4631 O O . SER A 1 578 ? -16.608 16.510 4.787 1.00 63.70 661 SER A O 1
ATOM 4634 N N . ASP A 1 579 ? -14.406 16.196 5.189 1.00 68.35 662 ASP A N 1
ATOM 4635 C CA . ASP A 1 579 ? -14.251 17.471 5.879 1.00 68.03 662 ASP A CA 1
ATOM 4636 C C . ASP A 1 579 ? -14.657 18.630 4.979 1.00 68.52 662 ASP A C 1
ATOM 4637 O O . ASP A 1 579 ? -15.236 19.619 5.450 1.00 70.19 662 ASP A O 1
ATOM 4642 N N . GLU A 1 580 ? -14.422 18.491 3.674 1.00 68.01 663 GLU A N 1
ATOM 4643 C CA . GLU A 1 580 ? -14.665 19.582 2.739 1.00 66.06 663 GLU A CA 1
ATOM 4644 C C . GLU A 1 580 ? -16.163 19.765 2.532 1.00 65.18 663 GLU A C 1
ATOM 4645 O O . GLU A 1 580 ? -16.683 20.891 2.585 1.00 63.51 663 GLU A O 1
ATOM 4651 N N . ILE A 1 581 ? -16.862 18.661 2.248 1.00 64.37 664 ILE A N 1
ATOM 4652 C CA . ILE A 1 581 ? -18.315 18.692 2.124 1.00 65.58 664 ILE A CA 1
ATOM 4653 C C . ILE A 1 581 ? -18.924 19.279 3.388 1.00 67.94 664 ILE A C 1
ATOM 4654 O O . ILE A 1 581 ? -19.876 20.075 3.337 1.00 63.06 664 ILE A O 1
ATOM 4659 N N . ALA A 1 582 ? -18.392 18.870 4.546 1.00 67.22 665 ALA A N 1
ATOM 4660 C CA . ALA A 1 582 ? -18.864 19.403 5.820 1.00 62.41 665 ALA A CA 1
ATOM 4661 C C . ALA A 1 582 ? -18.729 20.919 5.867 1.00 61.58 665 ALA A C 1
ATOM 4662 O O . ALA A 1 582 ? -19.674 21.624 6.237 1.00 60.75 665 ALA A O 1
ATOM 4664 N N . ASP A 1 583 ? -17.535 21.435 5.553 1.00 63.61 666 ASP A N 1
ATOM 4665 C CA . ASP A 1 583 ? -17.320 22.879 5.613 1.00 62.57 666 ASP A CA 1
ATOM 4666 C C . ASP A 1 583 ? -18.251 23.627 4.660 1.00 61.49 666 ASP A C 1
ATOM 4667 O O . ASP A 1 583 ? -18.808 24.672 5.019 1.00 59.41 666 ASP A O 1
ATOM 4672 N N . ALA A 1 584 ? -18.491 23.070 3.470 1.00 62.62 667 ALA A N 1
ATOM 4673 C CA . ALA A 1 584 ? -19.415 23.700 2.525 1.00 64.13 667 ALA A CA 1
ATOM 4674 C C . ALA A 1 584 ? -20.825 23.787 3.108 1.00 66.48 667 ALA A C 1
ATOM 4675 O O . ALA A 1 584 ? -21.423 24.877 3.197 1.00 65.39 667 ALA A O 1
ATOM 4677 N N . LEU A 1 585 ? -21.380 22.631 3.490 1.00 67.23 668 LEU A N 1
ATOM 4678 C CA . LEU A 1 585 ? -22.704 22.608 4.103 1.00 62.47 668 LEU A CA 1
ATOM 4679 C C . LEU A 1 585 ? -22.782 23.602 5.253 1.00 59.70 668 LEU A C 1
ATOM 4680 O O . LEU A 1 585 ? -23.724 24.398 5.337 1.00 55.76 668 LEU A O 1
ATOM 4685 N N . TYR A 1 586 ? -21.804 23.556 6.164 1.00 59.86 669 TYR A N 1
ATOM 4686 C CA . TYR A 1 586 ? -21.799 24.483 7.289 1.00 59.34 669 TYR A CA 1
ATOM 4687 C C . TYR A 1 586 ? -21.781 25.925 6.801 1.00 63.44 669 TYR A C 1
ATOM 4688 O O . TYR A 1 586 ? -22.261 26.826 7.500 1.00 65.00 669 TYR A O 1
ATOM 4697 N N . ARG A 1 587 ? -21.239 26.160 5.602 1.00 64.15 670 ARG A N 1
ATOM 4698 C CA . ARG A 1 587 ? -21.092 27.517 5.102 1.00 60.87 670 ARG A CA 1
ATOM 4699 C C . ARG A 1 587 ? -22.399 28.019 4.522 1.00 64.11 670 ARG A C 1
ATOM 4700 O O . ARG A 1 587 ? -22.606 29.234 4.424 1.00 66.01 670 ARG A O 1
ATOM 4708 N N . THR A 1 588 ? -23.310 27.103 4.195 1.00 63.26 671 THR A N 1
ATOM 4709 C CA . THR A 1 588 ? -24.610 27.545 3.702 1.00 64.56 671 THR A CA 1
ATOM 4710 C C . THR A 1 588 ? -25.452 28.170 4.810 1.00 69.17 671 THR A C 1
ATOM 4711 O O . THR A 1 588 ? -26.357 28.959 4.515 1.00 67.53 671 THR A O 1
ATOM 4715 N N . LEU A 1 589 ? -25.179 27.835 6.069 1.00 73.75 672 LEU A N 1
ATOM 4716 C CA . LEU A 1 589 ? -26.000 28.267 7.198 1.00 60.66 672 LEU A CA 1
ATOM 4717 C C . LEU A 1 589 ? -25.559 29.633 7.718 1.00 65.13 672 LEU A C 1
ATOM 4718 O O . LEU A 1 589 ? -26.327 30.594 7.703 1.00 70.57 672 LEU A O 1
ATOM 4723 N N . SER B 2 3 ? -6.323 14.988 -33.507 1.00 97.71 0 SER B N 1
ATOM 4724 C CA . SER B 2 3 ? -7.143 16.192 -33.572 1.00 104.66 0 SER B CA 1
ATOM 4725 C C . SER B 2 3 ? -6.916 17.080 -32.348 1.00 103.92 0 SER B C 1
ATOM 4726 O O . SER B 2 3 ? -5.818 17.593 -32.142 1.00 110.63 0 SER B O 1
ATOM 4729 N N . MET B 2 4 ? -7.959 17.263 -31.542 1.00 102.10 1 MET B N 1
ATOM 4730 C CA . MET B 2 4 ? -7.851 18.037 -30.309 1.00 96.44 1 MET B CA 1
ATOM 4731 C C . MET B 2 4 ? -7.259 17.228 -29.151 1.00 87.45 1 MET B C 1
ATOM 4732 O O . MET B 2 4 ? -6.284 17.683 -28.539 1.00 89.56 1 MET B O 1
ATOM 4737 N N . PRO B 2 5 ? -7.807 16.057 -28.799 1.00 78.40 2 PRO B N 1
ATOM 4738 C CA . PRO B 2 5 ? -7.295 15.338 -27.623 1.00 74.83 2 PRO B CA 1
ATOM 4739 C C . PRO B 2 5 ? -5.829 14.949 -27.764 1.00 74.65 2 PRO B C 1
ATOM 4740 O O . PRO B 2 5 ? -5.362 14.580 -28.844 1.00 76.91 2 PRO B O 1
ATOM 4744 N N . TYR B 2 6 ? -5.099 15.054 -26.648 1.00 69.58 3 TYR B N 1
ATOM 4745 C CA . TYR B 2 6 ? -3.687 14.682 -26.636 1.00 55.09 3 TYR B CA 1
ATOM 4746 C C . TYR B 2 6 ? -3.490 13.222 -27.025 1.00 58.46 3 TYR B C 1
ATOM 4747 O O . TYR B 2 6 ? -2.549 12.888 -27.756 1.00 61.61 3 TYR B O 1
ATOM 4756 N N . ALA B 2 7 ? -4.357 12.332 -26.539 1.00 61.72 4 ALA B N 1
ATOM 4757 C CA . ALA B 2 7 ? -4.129 10.909 -26.760 1.00 62.10 4 ALA B CA 1
ATOM 4758 C C . ALA B 2 7 ? -4.379 10.502 -28.204 1.00 65.97 4 ALA B C 1
ATOM 4759 O O . ALA B 2 7 ? -3.672 9.629 -28.717 1.00 68.86 4 ALA B O 1
ATOM 4761 N N . THR B 2 8 ? -5.144 11.290 -28.947 1.00 62.15 5 THR B N 1
ATOM 4762 C CA . THR B 2 8 ? -5.356 10.965 -30.350 1.00 66.76 5 THR B CA 1
ATOM 4763 C C . THR B 2 8 ? -4.358 11.695 -31.218 1.00 66.68 5 THR B C 1
ATOM 4764 O O . THR B 2 8 ? -3.984 11.191 -32.288 1.00 62.84 5 THR B O 1
ATOM 4768 N N . GLN B 2 9 ? -3.852 12.824 -30.722 1.00 64.56 6 GLN B N 1
ATOM 4769 C CA . GLN B 2 9 ? -2.748 13.482 -31.397 1.00 58.18 6 GLN B CA 1
ATOM 4770 C C . GLN B 2 9 ? -1.542 12.557 -31.375 1.00 57.97 6 GLN B C 1
ATOM 4771 O O . GLN B 2 9 ? -0.900 12.324 -32.404 1.00 60.85 6 GLN B O 1
ATOM 4777 N N . LEU B 2 10 ? -1.220 12.026 -30.189 1.00 59.22 7 LEU B N 1
ATOM 4778 C CA . LEU B 2 10 ? -0.113 11.085 -30.061 1.00 58.55 7 LEU B CA 1
ATOM 4779 C C . LEU B 2 10 ? -0.376 9.829 -30.884 1.00 60.70 7 LEU B C 1
ATOM 4780 O O . LEU B 2 10 ? 0.537 9.305 -31.539 1.00 60.60 7 LEU B O 1
ATOM 4785 N N . ALA B 2 11 ? -1.626 9.343 -30.879 1.00 57.73 8 ALA B N 1
ATOM 4786 C CA . ALA B 2 11 ? -1.969 8.149 -31.644 1.00 60.68 8 ALA B CA 1
ATOM 4787 C C . ALA B 2 11 ? -1.617 8.330 -33.117 1.00 61.51 8 ALA B C 1
ATOM 4788 O O . ALA B 2 11 ? -0.899 7.510 -33.704 1.00 57.12 8 ALA B O 1
ATOM 4790 N N . LEU B 2 12 ? -2.114 9.411 -33.729 1.00 66.28 9 LEU B N 1
ATOM 4791 C CA . LEU B 2 12 ? -1.810 9.686 -35.134 1.00 62.85 9 LEU B CA 1
ATOM 4792 C C . LEU B 2 12 ? -0.319 9.938 -35.353 1.00 58.60 9 LEU B C 1
ATOM 4793 O O . LEU B 2 12 ? 0.284 9.378 -36.283 1.00 65.96 9 LEU B O 1
ATOM 4798 N N . LEU B 2 13 ? 0.279 10.821 -34.543 1.00 54.57 10 LEU B N 1
ATOM 4799 C CA . LEU B 2 13 ? 1.683 11.176 -34.720 1.00 50.44 10 LEU B CA 1
ATOM 4800 C C . LEU B 2 13 ? 2.590 9.952 -34.662 1.00 53.01 10 LEU B C 1
ATOM 4801 O O . LEU B 2 13 ? 3.637 9.930 -35.321 1.00 52.64 10 LEU B O 1
ATOM 4806 N N . GLN B 2 14 ? 2.175 8.896 -33.954 1.00 57.35 11 GLN B N 1
ATOM 4807 C CA . GLN B 2 14 ? 2.985 7.681 -33.927 1.00 55.58 11 GLN B CA 1
ATOM 4808 C C . GLN B 2 14 ? 2.984 7.025 -35.300 1.00 59.21 11 GLN B C 1
ATOM 4809 O O . GLN B 2 14 ? 4.038 6.621 -35.815 1.00 61.61 11 GLN B O 1
ATOM 4815 N N . ASP B 2 15 ? 1.800 6.919 -35.907 1.00 56.49 12 ASP B N 1
ATOM 4816 C CA . ASP B 2 15 ? 1.684 6.348 -37.241 1.00 53.28 12 ASP B CA 1
ATOM 4817 C C . ASP B 2 15 ? 2.542 7.140 -38.214 1.00 57.74 12 ASP B C 1
ATOM 4818 O O . ASP B 2 15 ? 3.298 6.566 -39.008 1.00 58.13 12 ASP B O 1
ATOM 4823 N N . GLU B 2 16 ? 2.338 8.460 -38.235 1.00 54.97 13 GLU B N 1
ATOM 4824 C CA . GLU B 2 16 ? 3.123 9.337 -39.099 1.00 53.24 13 GLU B CA 1
ATOM 4825 C C . GLU B 2 16 ? 4.622 9.088 -38.946 1.00 54.86 13 GLU B C 1
ATOM 4826 O O . GLU B 2 16 ? 5.328 8.857 -39.939 1.00 56.36 13 GLU B O 1
ATOM 4832 N N . LEU B 2 17 ? 5.125 9.150 -37.703 1.00 52.96 14 LEU B N 1
ATOM 4833 C CA . LEU B 2 17 ? 6.540 8.903 -37.432 1.00 53.05 14 LEU B CA 1
ATOM 4834 C C . LEU B 2 17 ? 7.000 7.543 -37.935 1.00 51.32 14 LEU B C 1
ATOM 4835 O O . LEU B 2 17 ? 8.148 7.400 -38.373 1.00 49.20 14 LEU B O 1
ATOM 4840 N N . LEU B 2 18 ? 6.126 6.540 -37.901 1.00 52.85 15 LEU B N 1
ATOM 4841 C CA . LEU B 2 18 ? 6.537 5.225 -38.380 1.00 51.22 15 LEU B CA 1
ATOM 4842 C C . LEU B 2 18 ? 6.593 5.200 -39.900 1.00 60.12 15 LEU B C 1
ATOM 4843 O O . LEU B 2 18 ? 7.464 4.547 -40.486 1.00 63.62 15 LEU B O 1
ATOM 4848 N N . ASP B 2 19 ? 5.663 5.901 -40.547 1.00 60.65 16 ASP B N 1
ATOM 4849 C CA . ASP B 2 19 ? 5.645 5.953 -42.004 1.00 56.38 16 ASP B CA 1
ATOM 4850 C C . ASP B 2 19 ? 6.848 6.709 -42.557 1.00 56.85 16 ASP B C 1
ATOM 4851 O O . ASP B 2 19 ? 7.334 6.370 -43.642 1.00 60.45 16 ASP B O 1
ATOM 4856 N N . MET B 2 20 ? 7.323 7.747 -41.853 1.00 53.91 17 MET B N 1
ATOM 4857 C CA . MET B 2 20 ? 8.471 8.497 -42.371 1.00 52.55 17 MET B CA 1
ATOM 4858 C C . MET B 2 20 ? 9.676 7.587 -42.588 1.00 53.33 17 MET B C 1
ATOM 4859 O O . MET B 2 20 ? 10.505 7.852 -43.466 1.00 57.07 17 MET B O 1
ATOM 4864 N N . LEU B 2 21 ? 9.785 6.513 -41.802 1.00 52.16 18 LEU B N 1
ATOM 4865 C CA . LEU B 2 21 ? 10.918 5.598 -41.888 1.00 58.40 18 LEU B CA 1
ATOM 4866 C C . LEU B 2 21 ? 10.956 4.819 -43.198 1.00 61.30 18 LEU B C 1
ATOM 4867 O O . LEU B 2 21 ? 12.035 4.375 -43.607 1.00 60.08 18 LEU B O 1
ATOM 4872 N N . GLU B 2 22 ? 9.818 4.643 -43.866 1.00 61.35 19 GLU B N 1
ATOM 4873 C CA . GLU B 2 22 ? 9.749 3.910 -45.131 1.00 62.20 19 GLU B CA 1
ATOM 4874 C C . GLU B 2 22 ? 9.044 4.771 -46.169 1.00 61.41 19 GLU B C 1
ATOM 4875 O O . GLU B 2 22 ? 7.853 4.582 -46.452 1.00 63.18 19 GLU B O 1
ATOM 4881 N N . PRO B 2 23 ? 9.756 5.730 -46.760 1.00 51.42 20 PRO B N 1
ATOM 4882 C CA . PRO B 2 23 ? 9.138 6.618 -47.753 1.00 56.56 20 PRO B CA 1
ATOM 4883 C C . PRO B 2 23 ? 9.006 5.944 -49.112 1.00 63.46 20 PRO B C 1
ATOM 4884 O O . PRO B 2 23 ? 9.965 5.370 -49.632 1.00 61.41 20 PRO B O 1
ATOM 4888 N N . ARG B 2 24 ? 7.803 6.015 -49.682 1.00 66.75 21 ARG B N 1
ATOM 4889 C CA . ARG B 2 24 ? 7.518 5.454 -50.995 1.00 57.52 21 ARG B CA 1
ATOM 4890 C C . ARG B 2 24 ? 7.802 6.481 -52.076 1.00 57.02 21 ARG B C 1
ATOM 4891 O O . ARG B 2 24 ? 7.256 6.400 -53.183 1.00 57.84 21 ARG B O 1
ATOM 4899 N N . ASP B 2 25 ? 8.660 7.443 -51.745 1.00 64.01 22 ASP B N 1
ATOM 4900 C CA . ASP B 2 25 ? 8.828 8.735 -52.396 1.00 60.51 22 ASP B CA 1
ATOM 4901 C C . ASP B 2 25 ? 9.840 8.693 -53.535 1.00 59.85 22 ASP B C 1
ATOM 4902 O O . ASP B 2 25 ? 9.530 9.052 -54.675 1.00 62.95 22 ASP B O 1
ATOM 4907 N N . GLY B 2 26 ? 11.057 8.244 -53.226 1.00 65.42 23 GLY B N 1
ATOM 4908 C CA . GLY B 2 26 ? 12.214 8.395 -54.076 1.00 56.83 23 GLY B CA 1
ATOM 4909 C C . GLY B 2 26 ? 13.241 9.317 -53.453 1.00 68.25 23 GLY B C 1
ATOM 4910 O O . GLY B 2 26 ? 14.446 9.135 -53.669 1.00 74.98 23 GLY B O 1
ATOM 4911 N N . GLU B 2 27 ? 12.778 10.311 -52.697 1.00 68.93 24 GLU B N 1
ATOM 4912 C CA . GLU B 2 27 ? 13.592 11.387 -52.152 1.00 66.23 24 GLU B CA 1
ATOM 4913 C C . GLU B 2 27 ? 14.156 11.048 -50.777 1.00 58.56 24 GLU B C 1
ATOM 4914 O O . GLU B 2 27 ? 14.714 11.929 -50.114 1.00 60.69 24 GLU B O 1
ATOM 4920 N N . GLY B 2 28 ? 14.016 9.801 -50.334 1.00 60.50 25 GLY B N 1
ATOM 4921 C CA . GLY B 2 28 ? 14.559 9.376 -49.059 1.00 64.44 25 GLY B CA 1
ATOM 4922 C C . GLY B 2 28 ? 13.810 9.927 -47.849 1.00 59.24 25 GLY B C 1
ATOM 4923 O O . GLY B 2 28 ? 12.649 10.347 -47.920 1.00 63.08 25 GLY B O 1
ATOM 4924 N N . LEU B 2 29 ? 14.512 9.908 -46.717 1.00 51.89 26 LEU B N 1
ATOM 4925 C CA . LEU B 2 29 ? 13.944 10.352 -45.450 1.00 58.71 26 LEU B CA 1
ATOM 4926 C C . LEU B 2 29 ? 13.812 11.870 -45.405 1.00 58.04 26 LEU B C 1
ATOM 4927 O O . LEU B 2 29 ? 14.699 12.601 -45.852 1.00 61.86 26 LEU B O 1
ATOM 4932 N N . ARG B 2 30 ? 12.692 12.342 -44.855 1.00 51.71 27 ARG B N 1
ATOM 4933 C CA . ARG B 2 30 ? 12.510 13.766 -44.568 1.00 51.20 27 ARG B CA 1
ATOM 4934 C C . ARG B 2 30 ? 12.954 14.031 -43.128 1.00 54.25 27 ARG B C 1
ATOM 4935 O O . ARG B 2 30 ? 12.170 14.388 -42.247 1.00 60.66 27 ARG B O 1
ATOM 4943 N N . THR B 2 31 ? 14.263 13.856 -42.915 1.00 50.26 28 THR B N 1
ATOM 4944 C CA . THR B 2 31 ? 14.818 13.766 -41.564 1.00 55.19 28 THR B CA 1
ATOM 4945 C C . THR B 2 31 ? 14.503 14.994 -40.714 1.00 55.44 28 THR B C 1
ATOM 4946 O O . THR B 2 31 ? 14.248 14.869 -39.510 1.00 56.87 28 THR B O 1
ATOM 4950 N N . ALA B 2 32 ? 14.549 16.190 -41.304 1.00 51.29 29 ALA B N 1
ATOM 4951 C CA . ALA B 2 32 ? 14.219 17.392 -40.541 1.00 48.81 29 ALA B CA 1
ATOM 4952 C C . ALA B 2 32 ? 12.777 17.362 -40.045 1.00 57.82 29 ALA B C 1
ATOM 4953 O O . ALA B 2 32 ? 12.504 17.674 -38.876 1.00 63.85 29 ALA B O 1
ATOM 4955 N N . ASP B 2 33 ? 11.851 16.918 -40.897 1.00 56.99 30 ASP B N 1
ATOM 4956 C CA . ASP B 2 33 ? 10.466 16.766 -40.473 1.00 54.52 30 ASP B CA 1
ATOM 4957 C C . ASP B 2 33 ? 10.330 15.683 -39.411 1.00 55.76 30 ASP B C 1
ATOM 4958 O O . ASP B 2 33 ? 9.511 15.816 -38.494 1.00 57.04 30 ASP B O 1
ATOM 4963 N N . ILE B 2 34 ? 11.152 14.634 -39.485 1.00 50.86 31 ILE B N 1
ATOM 4964 C CA . ILE B 2 34 ? 11.076 13.562 -38.498 1.00 56.15 31 ILE B CA 1
ATOM 4965 C C . ILE B 2 34 ? 11.526 14.073 -37.136 1.00 58.40 31 ILE B C 1
ATOM 4966 O O . ILE B 2 34 ? 10.895 13.791 -36.110 1.00 60.82 31 ILE B O 1
ATOM 4971 N N . ILE B 2 35 ? 12.674 14.754 -37.097 1.00 54.84 32 ILE B N 1
ATOM 4972 C CA . ILE B 2 35 ? 13.156 15.348 -35.853 1.00 49.98 32 ILE B CA 1
ATOM 4973 C C . ILE B 2 35 ? 12.119 16.309 -35.280 1.00 52.59 32 ILE B C 1
ATOM 4974 O O . ILE B 2 35 ? 11.861 16.318 -34.065 1.00 55.06 32 ILE B O 1
ATOM 4979 N N . ASP B 2 36 ? 11.486 17.115 -36.146 1.00 51.20 33 ASP B N 1
ATOM 4980 C CA . ASP B 2 36 ? 10.466 18.041 -35.662 1.00 52.40 33 ASP B CA 1
ATOM 4981 C C . ASP B 2 36 ? 9.293 17.278 -35.062 1.00 52.89 33 ASP B C 1
ATOM 4982 O O . ASP B 2 36 ? 8.740 17.671 -34.023 1.00 58.05 33 ASP B O 1
ATOM 4987 N N . LYS B 2 37 ? 8.959 16.132 -35.655 1.00 53.51 34 LYS B N 1
ATOM 4988 C CA . LYS B 2 37 ? 7.828 15.363 -35.159 1.00 54.42 34 LYS B CA 1
ATOM 4989 C C . LYS B 2 37 ? 8.168 14.731 -33.822 1.00 55.92 34 LYS B C 1
ATOM 4990 O O . LYS B 2 37 ? 7.315 14.669 -32.939 1.00 61.74 34 LYS B O 1
ATOM 4996 N N . THR B 2 38 ? 9.360 14.145 -33.696 1.00 50.55 35 THR B N 1
ATOM 4997 C CA . THR B 2 38 ? 9.738 13.521 -32.430 1.00 50.34 35 THR B CA 1
ATOM 4998 C C . THR B 2 38 ? 9.785 14.550 -31.301 1.00 53.53 35 THR B C 1
ATOM 4999 O O . THR B 2 38 ? 9.382 14.258 -30.168 1.00 56.69 35 THR B O 1
ATOM 5003 N N . LEU B 2 39 ? 10.298 15.754 -31.587 1.00 49.47 36 LEU B N 1
ATOM 5004 C CA . LEU B 2 39 ? 10.210 16.854 -30.624 1.00 45.38 36 LEU B CA 1
ATOM 5005 C C . LEU B 2 39 ? 8.764 17.141 -30.219 1.00 53.98 36 LEU B C 1
ATOM 5006 O O . LEU B 2 39 ? 8.448 17.270 -29.024 1.00 59.23 36 LEU B O 1
ATOM 5011 N N . ARG B 2 40 ? 7.860 17.212 -31.203 1.00 51.25 37 ARG B N 1
ATOM 5012 C CA . ARG B 2 40 ? 6.460 17.454 -30.869 1.00 54.67 37 ARG B CA 1
ATOM 5013 C C . ARG B 2 40 ? 5.856 16.277 -30.113 1.00 58.40 37 ARG B C 1
ATOM 5014 O O . ARG B 2 40 ? 4.986 16.470 -29.259 1.00 59.76 37 ARG B O 1
ATOM 5022 N N . PHE B 2 41 ? 6.297 15.059 -30.423 1.00 55.12 38 PHE B N 1
ATOM 5023 C CA . PHE B 2 41 ? 5.820 13.874 -29.724 1.00 54.04 38 PHE B CA 1
ATOM 5024 C C . PHE B 2 41 ? 6.202 13.950 -28.255 1.00 56.98 38 PHE B C 1
ATOM 5025 O O . PHE B 2 41 ? 5.399 13.633 -27.376 1.00 56.06 38 PHE B O 1
ATOM 5033 N N . ARG B 2 42 ? 7.461 14.297 -27.983 1.00 56.54 39 ARG B N 1
ATOM 5034 C CA . ARG B 2 42 ? 7.926 14.483 -26.611 1.00 60.29 39 ARG B CA 1
ATOM 5035 C C . ARG B 2 42 ? 7.069 15.516 -25.880 1.00 60.49 39 ARG B C 1
ATOM 5036 O O . ARG B 2 42 ? 6.603 15.275 -24.756 1.00 60.45 39 ARG B O 1
ATOM 5044 N N . GLU B 2 43 ? 6.897 16.696 -26.489 1.00 61.47 40 GLU B N 1
ATOM 5045 C CA . GLU B 2 43 ? 6.037 17.729 -25.904 1.00 60.67 40 GLU B CA 1
ATOM 5046 C C . GLU B 2 43 ? 4.634 17.203 -25.596 1.00 57.06 40 GLU B C 1
ATOM 5047 O O . GLU B 2 43 ? 4.114 17.378 -24.482 1.00 62.27 40 GLU B O 1
ATOM 5053 N N . LEU B 2 44 ? 3.997 16.566 -26.583 1.00 55.00 41 LEU B N 1
ATOM 5054 C CA . LEU B 2 44 ? 2.634 16.085 -26.390 1.00 57.66 41 LEU B CA 1
ATOM 5055 C C . LEU B 2 44 ? 2.588 15.008 -25.315 1.00 57.27 41 LEU B C 1
ATOM 5056 O O . LEU B 2 44 ? 1.605 14.908 -24.571 1.00 58.65 41 LEU B O 1
ATOM 5061 N N . LEU B 2 45 ? 3.598 14.135 -25.284 1.00 59.94 42 LEU B N 1
ATOM 5062 C CA . LEU B 2 45 ? 3.733 13.165 -24.206 1.00 57.41 42 LEU B CA 1
ATOM 5063 C C . LEU B 2 45 ? 3.670 13.869 -22.862 1.00 56.31 42 LEU B C 1
ATOM 5064 O O . LEU B 2 45 ? 2.926 13.461 -21.968 1.00 54.21 42 LEU B O 1
ATOM 5069 N N . GLY B 2 46 ? 4.551 14.857 -22.672 1.00 62.80 43 GLY B N 1
ATOM 5070 C CA . GLY B 2 46 ? 4.547 15.622 -21.435 1.00 61.16 43 GLY B CA 1
ATOM 5071 C C . GLY B 2 46 ? 3.183 16.193 -21.098 1.00 55.58 43 GLY B C 1
ATOM 5072 O O . GLY B 2 46 ? 2.767 16.199 -19.935 1.00 58.99 43 GLY B O 1
ATOM 5073 N N . CYS B 2 47 ? 2.442 16.627 -22.123 1.00 54.61 44 CYS B N 1
ATOM 5074 C CA . CYS B 2 47 ? 1.099 17.168 -21.897 1.00 52.36 44 CYS B CA 1
ATOM 5075 C C . CYS B 2 47 ? 0.121 16.089 -21.442 1.00 53.90 44 CYS B C 1
ATOM 5076 O O . CYS B 2 47 ? -0.663 16.305 -20.511 1.00 51.44 44 CYS B O 1
ATOM 5079 N N . TYR B 2 48 ? 0.146 14.929 -22.098 1.00 58.89 45 TYR B N 1
ATOM 5080 C CA . TYR B 2 48 ? -0.682 13.798 -21.679 1.00 53.46 45 TYR B CA 1
ATOM 5081 C C . TYR B 2 48 ? -0.334 13.354 -20.262 1.00 58.69 45 TYR B C 1
ATOM 5082 O O . TYR B 2 48 ? -1.225 13.044 -19.459 1.00 63.58 45 TYR B O 1
ATOM 5091 N N . ARG B 2 49 ? 0.963 13.293 -19.952 1.00 60.32 46 ARG B N 1
ATOM 5092 C CA . ARG B 2 49 ? 1.423 12.959 -18.608 1.00 52.88 46 ARG B CA 1
ATOM 5093 C C . ARG B 2 49 ? 0.841 13.927 -17.586 1.00 53.34 46 ARG B C 1
ATOM 5094 O O . ARG B 2 49 ? 0.312 13.509 -16.548 1.00 61.36 46 ARG B O 1
ATOM 5102 N N . LEU B 2 50 ? 0.971 15.232 -17.847 1.00 52.20 47 LEU B N 1
ATOM 5103 C CA . LEU B 2 50 ? 0.430 16.227 -16.929 1.00 50.44 47 LEU B CA 1
ATOM 5104 C C . LEU B 2 50 ? -1.079 16.065 -16.792 1.00 55.19 47 LEU B C 1
ATOM 5105 O O . LEU B 2 50 ? -1.629 16.209 -15.694 1.00 61.31 47 LEU B O 1
ATOM 5110 N N . GLN B 2 51 ? -1.768 15.796 -17.906 1.00 59.54 48 GLN B N 1
ATOM 5111 C CA . GLN B 2 51 ? -3.222 15.684 -17.881 1.00 63.44 48 GLN B CA 1
ATOM 5112 C C . GLN B 2 51 ? -3.648 14.528 -16.988 1.00 62.96 48 GLN B C 1
ATOM 5113 O O . GLN B 2 51 ? -4.575 14.655 -16.178 1.00 65.29 48 GLN B O 1
ATOM 5119 N N . VAL B 2 52 ? -2.981 13.382 -17.139 1.00 61.83 49 VAL B N 1
ATOM 5120 C CA . VAL B 2 52 ? -3.293 12.217 -16.316 1.00 62.17 49 VAL B CA 1
ATOM 5121 C C . VAL B 2 52 ? -2.998 12.515 -14.851 1.00 63.01 49 VAL B C 1
ATOM 5122 O O . VAL B 2 52 ? -3.840 12.296 -13.971 1.00 65.90 49 VAL B O 1
ATOM 5126 N N . GLU B 2 53 ? -1.783 13.001 -14.572 1.00 64.09 50 GLU B N 1
ATOM 5127 C CA . GLU B 2 53 ? -1.386 13.358 -13.212 1.00 64.40 50 GLU B CA 1
ATOM 5128 C C . GLU B 2 53 ? -2.402 14.274 -12.534 1.00 60.73 50 GLU B C 1
ATOM 5129 O O . GLU B 2 53 ? -2.857 13.995 -11.418 1.00 70.50 50 GLU B O 1
ATOM 5135 N N . LYS B 2 54 ? -2.775 15.371 -13.192 1.00 55.13 51 LYS B N 1
ATOM 5136 C CA . LYS B 2 54 ? -3.652 16.368 -12.593 1.00 52.40 51 LYS B CA 1
ATOM 5137 C C . LYS B 2 54 ? -5.129 15.987 -12.642 1.00 60.71 51 LYS B C 1
ATOM 5138 O O . LYS B 2 54 ? -5.986 16.873 -12.527 1.00 60.76 51 LYS B O 1
ATOM 5144 N N . SER B 2 55 ? -5.452 14.705 -12.801 1.00 58.96 52 SER B N 1
ATOM 5145 C CA . SER B 2 55 ? -6.838 14.264 -12.843 1.00 58.75 52 SER B CA 1
ATOM 5146 C C . SER B 2 55 ? -7.308 13.742 -11.493 1.00 70.95 52 SER B C 1
ATOM 5147 O O . SER B 2 55 ? -8.514 13.558 -11.298 1.00 74.17 52 SER B O 1
ATOM 5150 N N . THR B 2 56 ? -6.381 13.510 -10.565 1.00 69.15 53 THR B N 1
ATOM 5151 C CA . THR B 2 56 ? -6.676 13.141 -9.189 1.00 74.63 53 THR B CA 1
ATOM 5152 C C . THR B 2 56 ? -5.918 14.089 -8.271 1.00 79.56 53 THR B C 1
ATOM 5153 O O . THR B 2 56 ? -4.743 14.383 -8.507 1.00 77.49 53 THR B O 1
ATOM 5157 N N . ARG B 2 57 ? -6.590 14.568 -7.228 1.00 78.69 54 ARG B N 1
ATOM 5158 C CA . ARG B 2 57 ? -5.982 15.553 -6.346 1.00 72.61 54 ARG B CA 1
ATOM 5159 C C . ARG B 2 57 ? -4.898 14.912 -5.478 1.00 83.33 54 ARG B C 1
ATOM 5160 O O . ARG B 2 57 ? -4.725 13.690 -5.439 1.00 90.11 54 ARG B O 1
ATOM 5168 N N . GLN B 2 58 ? -4.161 15.766 -4.774 1.00 86.35 55 GLN B N 1
ATOM 5169 C CA . GLN B 2 58 ? -3.165 15.317 -3.808 1.00 101.50 55 GLN B CA 1
ATOM 5170 C C . GLN B 2 58 ? -3.638 15.582 -2.382 1.00 101.41 55 GLN B C 1
ATOM 5171 O O . GLN B 2 58 ? -3.860 14.652 -1.606 1.00 98.69 55 GLN B O 1
ATOM 5177 N N . 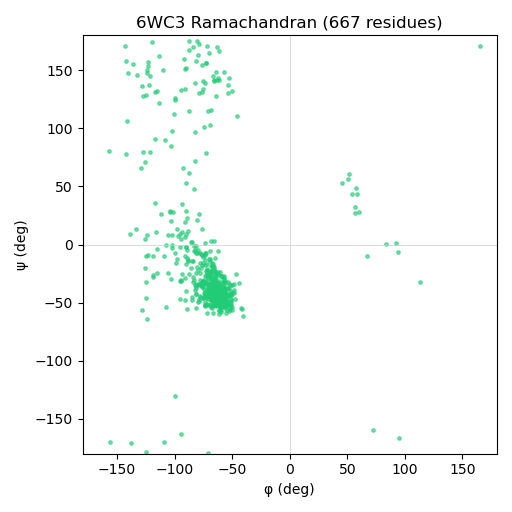ALA B 2 78 ? -6.655 2.569 -9.604 1.00 132.05 75 ALA B N 1
ATOM 5178 C CA . ALA B 2 78 ? -7.459 3.691 -10.071 1.00 131.71 75 ALA B CA 1
ATOM 5179 C C . ALA B 2 78 ? -8.131 3.357 -11.396 1.00 128.02 75 ALA B C 1
ATOM 5180 O O . ALA B 2 78 ? -7.825 2.339 -12.016 1.00 118.60 75 ALA B O 1
ATOM 5182 N N . SER B 2 79 ? -9.043 4.222 -11.835 1.00 129.47 76 SER B N 1
ATOM 5183 C CA . SER B 2 79 ? -9.691 4.059 -13.128 1.00 118.48 76 SER B CA 1
ATOM 5184 C C . SER B 2 79 ? -8.969 4.829 -14.222 1.00 110.70 76 SER B C 1
ATOM 5185 O O . SER B 2 79 ? -9.494 4.952 -15.335 1.00 112.01 76 SER B O 1
ATOM 5188 N N . GLN B 2 80 ? -7.770 5.335 -13.925 1.00 106.33 77 GLN B N 1
ATOM 5189 C CA . GLN B 2 80 ? -6.898 6.016 -14.872 1.00 102.82 77 GLN B CA 1
ATOM 5190 C C . GLN B 2 80 ? -5.746 5.117 -15.299 1.00 90.07 77 GLN B C 1
ATOM 5191 O O . GLN B 2 80 ? -4.662 5.602 -15.650 1.00 80.30 77 GLN B O 1
ATOM 5197 N N . ALA B 2 81 ? -5.968 3.797 -15.277 1.00 88.07 78 ALA B N 1
ATOM 5198 C CA . ALA B 2 81 ? -4.994 2.775 -15.640 1.00 78.09 78 ALA B CA 1
ATOM 5199 C C . ALA B 2 81 ? -4.743 2.692 -17.145 1.00 76.79 78 ALA B C 1
ATOM 5200 O O . ALA B 2 81 ? -3.582 2.581 -17.555 1.00 74.83 78 ALA B O 1
ATOM 5202 N N . PRO B 2 82 ? -5.774 2.702 -18.003 1.00 72.69 79 PRO B N 1
ATOM 5203 C CA . PRO B 2 82 ? -5.473 2.620 -19.436 1.00 69.80 79 PRO B CA 1
ATOM 5204 C C . PRO B 2 82 ? -4.668 3.814 -19.912 1.00 65.92 79 PRO B C 1
ATOM 5205 O O . PRO B 2 82 ? -3.804 3.670 -20.789 1.00 66.79 79 PRO B O 1
ATOM 5209 N N . ALA B 2 83 ? -4.934 5.000 -19.358 1.00 64.78 80 ALA B N 1
ATOM 5210 C CA . ALA B 2 83 ? -4.170 6.174 -19.755 1.00 60.30 80 ALA B CA 1
ATOM 5211 C C . ALA B 2 83 ? -2.714 6.052 -19.331 1.00 57.83 80 ALA B C 1
ATOM 5212 O O . ALA B 2 83 ? -1.812 6.412 -20.098 1.00 61.96 80 ALA B O 1
ATOM 5214 N N . LEU B 2 84 ? -2.468 5.434 -18.174 1.00 62.88 81 LEU B N 1
ATOM 5215 C CA . LEU B 2 84 ? -1.099 5.247 -17.707 1.00 62.61 81 LEU B CA 1
ATOM 5216 C C . LEU B 2 84 ? -0.385 4.209 -18.556 1.00 63.34 81 LEU B C 1
ATOM 5217 O O . LEU B 2 84 ? 0.807 4.352 -18.857 1.00 66.26 81 LEU B O 1
ATOM 5222 N N . ALA B 2 85 ? -1.111 3.172 -18.973 1.00 61.72 82 ALA B N 1
ATOM 5223 C CA . ALA B 2 85 ? -0.526 2.139 -19.816 1.00 60.08 82 ALA B CA 1
ATOM 5224 C C . ALA B 2 85 ? -0.133 2.727 -21.162 1.00 57.87 82 ALA B C 1
ATOM 5225 O O . ALA B 2 85 ? 0.987 2.510 -21.649 1.00 61.94 82 ALA B O 1
ATOM 5227 N N . GLN B 2 86 ? -1.081 3.406 -21.815 1.00 51.50 83 GLN B N 1
ATOM 5228 C CA . GLN B 2 86 ? -0.793 4.046 -23.090 1.00 56.50 83 GLN B CA 1
ATOM 5229 C C . GLN B 2 86 ? 0.367 5.031 -22.959 1.00 59.53 83 GLN B C 1
ATOM 5230 O O . GLN B 2 86 ? 1.229 5.106 -23.845 1.00 66.66 83 GLN B O 1
ATOM 5236 N N . LEU B 2 87 ? 0.456 5.729 -21.816 1.00 58.88 84 LEU B N 1
ATOM 5237 C CA . LEU B 2 87 ? 1.556 6.663 -21.594 1.00 55.59 84 LEU B CA 1
ATOM 5238 C C . LEU B 2 87 ? 2.890 5.934 -21.521 1.00 53.46 84 LEU B C 1
ATOM 5239 O O . LEU B 2 87 ? 3.881 6.370 -22.127 1.00 56.48 84 LEU B O 1
ATOM 5244 N N . LEU B 2 88 ? 2.932 4.822 -20.785 1.00 53.50 85 LEU B N 1
ATOM 5245 C CA . LEU B 2 88 ? 4.181 4.089 -20.635 1.00 60.53 85 LEU B CA 1
ATOM 5246 C C . LEU B 2 88 ? 4.630 3.565 -21.989 1.00 57.90 85 LEU B C 1
ATOM 5247 O O . LEU B 2 88 ? 5.801 3.704 -22.374 1.00 61.40 85 LEU B O 1
ATOM 5252 N N . LEU B 2 89 ? 3.713 2.908 -22.705 1.00 59.63 86 LEU B N 1
ATOM 5253 C CA . LEU B 2 89 ? 4.076 2.312 -23.983 1.00 54.76 86 LEU B CA 1
ATOM 5254 C C . LEU B 2 89 ? 4.482 3.380 -24.990 1.00 54.17 86 LEU B C 1
ATOM 5255 O O . LEU B 2 89 ? 5.347 3.134 -25.833 1.00 54.82 86 LEU B O 1
ATOM 5260 N N . TRP B 2 90 ? 3.939 4.597 -24.864 1.00 53.85 87 TRP B N 1
ATOM 5261 C CA . TRP B 2 90 ? 4.337 5.680 -25.761 1.00 53.85 87 TRP B CA 1
ATOM 5262 C C . TRP B 2 90 ? 5.722 6.216 -25.420 1.00 55.87 87 TRP B C 1
ATOM 5263 O O . TRP B 2 90 ? 6.503 6.555 -26.321 1.00 57.62 87 TRP B O 1
ATOM 5274 N N . GLU B 2 91 ? 6.049 6.304 -24.130 1.00 57.19 88 GLU B N 1
ATOM 5275 C CA . GLU B 2 91 ? 7.392 6.734 -23.754 1.00 56.94 88 GLU B CA 1
ATOM 5276 C C . GLU B 2 91 ? 8.432 5.714 -24.208 1.00 57.97 88 GLU B C 1
ATOM 5277 O O . GLU B 2 91 ? 9.488 6.080 -24.757 1.00 59.32 88 GLU B O 1
ATOM 5283 N N . ARG B 2 92 ? 8.087 4.428 -24.111 1.00 55.59 89 ARG B N 1
ATOM 5284 C CA . ARG B 2 92 ? 8.979 3.388 -24.615 1.00 50.85 89 ARG B CA 1
ATOM 5285 C C . ARG B 2 92 ? 9.086 3.475 -26.131 1.00 57.13 89 ARG B C 1
ATOM 5286 O O . ARG B 2 92 ? 10.168 3.267 -26.701 1.00 58.42 89 ARG B O 1
ATOM 5294 N N . PHE B 2 93 ? 7.969 3.783 -26.796 1.00 58.43 90 PHE B N 1
ATOM 5295 C CA . PHE B 2 93 ? 7.982 3.946 -28.242 1.00 54.25 90 PHE B CA 1
ATOM 5296 C C . PHE B 2 93 ? 8.951 5.038 -28.659 1.00 58.19 90 PHE B C 1
ATOM 5297 O O . PHE B 2 93 ? 9.739 4.845 -29.583 1.00 64.53 90 PHE B O 1
ATOM 5305 N N . LEU B 2 94 ? 8.835 6.228 -28.062 1.00 55.25 91 LEU B N 1
ATOM 5306 C CA . LEU B 2 94 ? 9.719 7.327 -28.453 1.00 59.65 91 LEU B CA 1
ATOM 5307 C C . LEU B 2 94 ? 11.183 6.960 -28.222 1.00 59.48 91 LEU B C 1
ATOM 5308 O O . LEU B 2 94 ? 12.051 7.215 -29.084 1.00 60.17 91 LEU B O 1
ATOM 5313 N N . ALA B 2 95 ? 11.453 6.251 -27.116 1.00 59.71 92 ALA B N 1
ATOM 5314 C CA . ALA B 2 95 ? 12.830 5.883 -26.806 1.00 60.68 92 ALA B CA 1
ATOM 5315 C C . ALA B 2 95 ? 13.383 4.927 -27.853 1.00 65.16 92 ALA B C 1
ATOM 5316 O O . ALA B 2 95 ? 14.529 5.077 -28.293 1.00 65.71 92 ALA B O 1
ATOM 5318 N N . ASP B 2 96 ? 12.584 3.943 -28.270 1.00 64.51 93 ASP B N 1
ATOM 5319 C CA . ASP B 2 96 ? 13.056 3.020 -29.297 1.00 65.41 93 ASP B CA 1
ATOM 5320 C C . ASP B 2 96 ? 13.071 3.679 -30.674 1.00 62.51 93 ASP B C 1
ATOM 5321 O O . ASP B 2 96 ? 13.902 3.328 -31.527 1.00 64.39 93 ASP B O 1
ATOM 5326 N N . TYR B 2 97 ? 12.135 4.601 -30.923 1.00 64.31 94 TYR B N 1
ATOM 5327 C CA . TYR B 2 97 ? 12.014 5.216 -32.236 1.00 61.52 94 TYR B CA 1
ATOM 5328 C C . TYR B 2 97 ? 13.254 6.021 -32.567 1.00 56.94 94 TYR B C 1
ATOM 5329 O O . TYR B 2 97 ? 13.626 6.126 -33.738 1.00 53.58 94 TYR B O 1
ATOM 5338 N N . ARG B 2 98 ? 13.895 6.620 -31.558 1.00 59.82 95 ARG B N 1
ATOM 5339 C CA . ARG B 2 98 ? 15.113 7.362 -31.884 1.00 62.55 95 ARG B CA 1
ATOM 5340 C C . ARG B 2 98 ? 16.209 6.417 -32.371 1.00 64.47 95 ARG B C 1
ATOM 5341 O O . ARG B 2 98 ? 16.970 6.755 -33.288 1.00 61.21 95 ARG B O 1
ATOM 5349 N N . ARG B 2 99 ? 16.275 5.212 -31.799 1.00 64.17 96 ARG B N 1
ATOM 5350 C CA . ARG B 2 99 ? 17.252 4.222 -32.243 1.00 64.09 96 ARG B CA 1
ATOM 5351 C C . ARG B 2 99 ? 16.936 3.758 -33.659 1.00 65.75 96 ARG B C 1
ATOM 5352 O O . ARG B 2 99 ? 17.833 3.664 -34.511 1.00 63.43 96 ARG B O 1
ATOM 5360 N N . ARG B 2 100 ? 15.650 3.519 -33.935 1.00 64.48 97 ARG B N 1
ATOM 5361 C CA . ARG B 2 100 ? 15.226 3.126 -35.277 1.00 58.89 97 ARG B CA 1
ATOM 5362 C C . ARG B 2 100 ? 15.578 4.209 -36.289 1.00 61.25 97 ARG B C 1
ATOM 5363 O O . ARG B 2 100 ? 16.080 3.917 -37.384 1.00 60.62 97 ARG B O 1
ATOM 5371 N N . LEU B 2 101 ? 15.332 5.470 -35.928 1.00 62.90 98 LEU B N 1
ATOM 5372 C CA . LEU B 2 101 ? 15.598 6.586 -36.827 1.00 59.85 98 LEU B CA 1
ATOM 5373 C C . LEU B 2 101 ? 17.089 6.700 -37.112 1.00 63.36 98 LEU B C 1
ATOM 5374 O O . LEU B 2 101 ? 17.491 6.864 -38.267 1.00 61.67 98 LEU B O 1
ATOM 5379 N N . ASP B 2 102 ? 17.916 6.732 -36.060 1.00 68.80 99 ASP B N 1
ATOM 5380 C CA . ASP B 2 102 ? 19.356 6.865 -36.263 1.00 66.03 99 ASP B CA 1
ATOM 5381 C C . ASP B 2 102 ? 19.896 5.724 -37.123 1.00 64.86 99 ASP B C 1
ATOM 5382 O O . ASP B 2 102 ? 20.742 5.940 -38.006 1.00 64.31 99 ASP B O 1
ATOM 5387 N N . ALA B 2 103 ? 19.377 4.507 -36.915 1.00 64.46 100 ALA B N 1
ATOM 5388 C CA . ALA B 2 103 ? 19.770 3.383 -37.759 1.00 61.82 100 ALA B CA 1
ATOM 5389 C C . ALA B 2 103 ? 19.409 3.652 -39.215 1.00 63.62 100 ALA B C 1
ATOM 5390 O O . ALA B 2 103 ? 20.242 3.475 -40.114 1.00 67.22 100 ALA B O 1
ATOM 5392 N N . ALA B 2 104 ? 18.137 3.974 -39.471 1.00 62.06 101 ALA B N 1
ATOM 5393 C CA . ALA B 2 104 ? 17.695 4.299 -40.825 1.00 60.93 101 ALA B CA 1
ATOM 5394 C C . ALA B 2 104 ? 18.569 5.380 -41.460 1.00 66.09 101 ALA B C 1
ATOM 5395 O O . ALA B 2 104 ? 18.909 5.300 -42.647 1.00 73.31 101 ALA B O 1
ATOM 5397 N N . ILE B 2 105 ? 18.911 6.415 -40.686 1.00 66.92 102 ILE B N 1
ATOM 5398 C CA . ILE B 2 105 ? 19.735 7.513 -41.191 1.00 63.02 102 ILE B CA 1
ATOM 5399 C C . ILE B 2 105 ? 21.100 7.001 -41.625 1.00 62.47 102 ILE B C 1
ATOM 5400 O O . ILE B 2 105 ? 21.631 7.414 -42.665 1.00 75.40 102 ILE B O 1
ATOM 5405 N N . VAL B 2 106 ? 21.683 6.082 -40.853 1.00 65.57 103 VAL B N 1
ATOM 5406 C CA . VAL B 2 106 ? 22.974 5.523 -41.249 1.00 70.91 103 VAL B CA 1
ATOM 5407 C C . VAL B 2 106 ? 22.817 4.704 -42.527 1.00 76.07 103 VAL B C 1
ATOM 5408 O O . VAL B 2 106 ? 23.585 4.864 -43.488 1.00 78.30 103 VAL B O 1
ATOM 5412 N N . HIS B 2 107 ? 21.863 3.768 -42.517 1.00 75.21 104 HIS B N 1
ATOM 5413 C CA . HIS B 2 107 ? 21.596 2.907 -43.665 1.00 75.93 104 HIS B CA 1
ATOM 5414 C C . HIS B 2 107 ? 21.410 3.704 -44.956 1.00 77.47 104 HIS B C 1
ATOM 5415 O O . HIS B 2 107 ? 21.914 3.316 -46.015 1.00 86.77 104 HIS B O 1
ATOM 5422 N N . GLU B 2 108 ? 20.659 4.806 -44.886 1.00 76.11 105 GLU B N 1
ATOM 5423 C CA . GLU B 2 108 ? 20.377 5.628 -46.064 1.00 79.65 105 GLU B CA 1
ATOM 5424 C C . GLU B 2 108 ? 21.623 6.277 -46.666 1.00 84.56 105 GLU B C 1
ATOM 5425 O O . GLU B 2 108 ? 21.699 6.435 -47.890 1.00 94.17 105 GLU B O 1
ATOM 5431 N N . HIS B 2 109 ? 22.624 6.624 -45.854 1.00 82.80 106 HIS B N 1
ATOM 5432 C CA . HIS B 2 109 ? 23.870 7.110 -46.445 1.00 94.75 106 HIS B CA 1
ATOM 5433 C C . HIS B 2 109 ? 24.808 5.987 -46.856 1.00 95.44 106 HIS B C 1
ATOM 5434 O O . HIS B 2 109 ? 25.614 6.174 -47.778 1.00 96.53 106 HIS B O 1
ATOM 5441 N N . GLU B 2 110 ? 24.738 4.832 -46.196 1.00 91.71 107 GLU B N 1
ATOM 5442 C CA . GLU B 2 110 ? 25.537 3.701 -46.656 1.00 91.60 107 GLU B CA 1
ATOM 5443 C C . GLU B 2 110 ? 25.060 3.247 -48.031 1.00 96.37 107 GLU B C 1
ATOM 5444 O O . GLU B 2 110 ? 25.873 2.939 -48.910 1.00 104.11 107 GLU B O 1
ATOM 5450 N N . ALA B 2 111 ? 23.740 3.201 -48.226 1.00 93.92 108 ALA B N 1
ATOM 5451 C CA . ALA B 2 111 ? 23.168 2.770 -49.497 1.00 101.84 108 ALA B CA 1
ATOM 5452 C C . ALA B 2 111 ? 23.527 3.741 -50.615 1.00 104.53 108 ALA B C 1
ATOM 5453 O O . ALA B 2 111 ? 23.777 3.323 -51.751 1.00 106.15 108 ALA B O 1
ATOM 5455 N N . THR B 2 112 ? 23.556 5.044 -50.317 1.00 104.15 109 THR B N 1
ATOM 5456 C CA . THR B 2 112 ? 23.836 6.056 -51.330 1.00 109.09 109 THR B CA 1
ATOM 5457 C C . THR B 2 112 ? 25.323 6.364 -51.437 1.00 106.02 109 THR B C 1
ATOM 5458 O O . THR B 2 112 ? 25.705 7.483 -51.808 1.00 100.26 109 THR B O 1
ATOM 5462 N N . ALA B 2 113 ? 26.170 5.386 -51.117 1.00 107.88 110 ALA B N 1
ATOM 5463 C CA . ALA B 2 113 ? 27.611 5.483 -51.296 1.00 108.72 110 ALA B CA 1
ATOM 5464 C C . ALA B 2 113 ? 28.060 4.295 -52.134 1.00 112.50 110 ALA B C 1
ATOM 5465 O O . ALA B 2 113 ? 29.019 4.391 -52.906 1.00 114.37 110 ALA B O 1
ATOM 5467 N N . ALA B 2 114 ? 27.367 3.168 -51.976 1.00 110.47 111 ALA B N 1
ATOM 5468 C CA . ALA B 2 114 ? 27.625 1.950 -52.742 1.00 111.49 111 ALA B CA 1
ATOM 5469 C C . ALA B 2 114 ? 26.742 1.867 -53.978 1.00 117.83 111 ALA B C 1
ATOM 5470 O O . ALA B 2 114 ? 26.310 0.781 -54.376 1.00 120.68 111 ALA B O 1
ATOM 5472 N N . ARG B 2 115 ? 26.461 3.007 -54.600 1.00 121.47 112 ARG B N 1
ATOM 5473 C CA . ARG B 2 115 ? 25.620 3.059 -55.790 1.00 121.86 112 ARG B CA 1
ATOM 5474 C C . ARG B 2 115 ? 26.186 4.042 -56.809 1.00 121.97 112 ARG B C 1
ATOM 5475 O O . ARG B 2 115 ? 27.317 4.509 -56.672 1.00 118.76 112 ARG B O 1
#

Organism: Eremothecium gossypii (strain ATCC 10895 / CBS 109.51 / FGSC 9923 / NRRL Y-1056) (NCBI:txid284811)

Foldseek 3Di:
DVVCVVVLVVLLVVLVVVLVCLPPADVVNLVVSLVSCQVVPPVVVSVVSLVSSLVSLVVVLVVLLVVLLCLCVVCVCLDPSDAADPPSLVVNLVSLLSQQSSQCSRPPHHDLCSSSSLLSLLVVLLVVVVVVPCFLVVLVVVLVSLLVSCVSPQVRVLVRNDDVPSPRHSVNSNASNSVSNQVSVLVVLLVVLVVLVVDDDPVSLVSNLRRLLSQLVSVQVCCVSRVHPDDHSCVSDDPVSVVSNLVVLLVVLVVQLVVLLPDDLAQDDLVSLVSNLVSLVVSCVSCVSLLQDDDVVSLVSNVVNCCSHVPVSLVVVLQSPVDDDPSNPPADLLSVLLSLLSSLQSLVVSVVSVVVVQPPPSQVVSQVVCCPPVVPPDPGPCVVVVVSSVVSNVVSLVVNLVSLLVVLVVLCVQVLPDAPQADDDDADDDADPSCVRSLVVLLVNLVSSVVGDDPPVSLLVSLVSVLLSLLVCCVPSPVLVHAHDLRSLNNSVNNSVSSNVSNVHPDVDDDDLSVVLSVLLSQLSNLLPPPDPVSVCQLDLVCLVVCLVVQPPPCCVVRVNDSDGSVSSSSSSVSSD/DPDLLVVLVVLLVVLVQQLPDPPVPHHPVVVNVVSLVVNVVSLVVLVVVLVVPDPCPPSVVSVVSSVVSVVSSVVSVVSSVVSVVVVVVVVVVD

Secondary structure (DSSP, 8-state):
-GGGTTTHHHHHHHHHHHHT--SS--HHHHHHHHHHHTTTTTSSSSHHHHHHHHHHHHHHHHHHHHHHHHHHHHTTTTSTT----TTTSHHHHHHHHHHHHHHTT-SS---GGG-HHHHHHHHHHHHHHHHHT--HHHHHHHHHHHHHHHHHHHHHHHHHH-BGGGTB-HHHHHHHHHHHHHHHHHHHHHHHHHHHTT---HHHHHHHHHHHHHHHHHHHHHHHHH---S--SGGG--HHHHHHHHHHHHHHHHHHHHTTS---SSPP-HHHHHHHHHHHHHHHHHHHHHHH---HHHHHHHHHHHHHHHTHHHHHHHHHSS---GGGSS--HHHHHHHHHHHHHHHHHHHHHHHHHTTSHHHHHHHHHHHHHS----SSTTHHHHHHHHHHHHHHHHHHHHHHHHHHHHHTHHHHH----S---S--SS--TTTHHHHHHHHHHHHHHHTS---HHHHHHHHHHHHHHHHHIIIIIIGGG----HHHHHHHHHHHHHHHHHTT-S-SS---HHHHHHHHHHHHHGGGS---HHHHTTS-HHHHHHHGGGT-HHHHHHHT--SS-HHHHHHHHHHH-/--SHHHHHHHHHHHHHHHTS-SSSS---HHHHHHHHHHHHHHHHHHHHHHHTTS-----HHHHHHHHHHHHHHHHHHHHHHHHHHHHHHHTT--

Solvent-accessible surface area: 34530 Å² total; per-residue (Å²): 138,57,87,202,153,86,116,59,48,75,56,7,61,56,4,42,102,69,15,66,115,45,77,180,11,89,69,86,38,2,85,48,1,32,66,84,0,93,104,22,16,210,55,75,74,0,48,76,20,22,112,85,0,30,108,19,0,51,119,77,0,45,86,9,76,158,32,0,37,112,20,0,86,120,73,129,0,9,26,154,118,18,109,49,47,131,117,32,9,107,60,0,90,84,45,1,0,70,0,16,59,3,0,86,16,2,6,72,143,36,153,73,84,27,22,10,1,0,39,0,1,6,29,2,0,73,79,72,3,85,185,108,38,153,84,36,100,36,3,78,53,17,36,135,51,4,38,146,14,0,61,103,2,0,108,49,0,10,85,1,4,46,10,118,103,81,35,4,46,91,112,49,0,28,95,27,0,0,29,15,0,1,63,5,4,13,86,77,2,45,102,36,2,71,145,18,53,89,39,147,65,83,92,41,49,106,66,9,0,53,0,0,11,24,0,3,86,7,15,25,27,4,94,142,56,10,102,6,113,22,60,2,8,5,53,28,21,69,143,72,3,8,91,47,2,11,88,71,6,23,108,39,0,35,50,87,11,102,165,39,29,94,81,43,45,80,83,34,46,43,154,27,0,39,62,0,0,123,8,0,66,71,12,22,154,97,0,48,20,1,4,35,16,115,61,175,92,4,18,80,13,1,89,84,0,1,33,55,1,0,3,50,1,0,33,100,1,45,62,30,1,78,53,185,32,109,103,20,116,173,32,69,64,36,65,65,1,18,6,15,0,0,31,0,20,2,0,16,46,0,17,20,18,0,24,103,18,4,5,54,52,13,2,19,50,1,10,114,42,0,41,147,75,74,125,24,147,96,85,22,8,1,35,83,0,42,127,31,2,94,115,5,15,79,86,6,56,53,35,0,16,130,75,0,20,160,17,1,40,80,33,1,52,98,2,45,166,77,104,100,2,97,79,41,103,98,55,37,164,138,26,22,84,82,0,75,51,1,24,63,43,0,107,102,2,4,65,19,0,73,137,31,99,6,8,69,13,9,33,8,46,0,9,14,28,0,2,38,38,2,3,120,13,0,18,68,100,3,0,58,130,28,92,4,19,88,32,0,10,150,27,0,34,74,0,0,69,22,0,48,71,20,0,51,26,54,96,91,47,77,47,18,2,44,6,74,2,0,66,21,1,12,63,0,5,40,14,82,54,81,144,58,169,80,15,72,111,4,36,62,30,115,16,6,77,65,25,53,136,107,64,0,173,83,0,48,152,64,36,138,1,75,54,8,77,27,103,29,0,11,61,0,0,116,34,6,90,99,102,62,16,32,54,26,0,42,105,3,42,82,73,0,72,103,34,30,143,56,246,77,77,130,21,19,125,47,69,81,0,16,74,51,8,25,104,0,84,28,1,2,1,2,16,71,20,58,10,111,50,33,78,64,222,126,112,59,55,96,12,92,55,70,15,101,107,9,60,161,25,7,38,57,1,78,123,136,0,17,62,25,7,27,125,49,80,103,38,70,61,97,200

Radius of gyration: 39.42 Å; Cα contacts (8 Å, |Δi|>4): 603; chains: 2; bounding box: 111×72×92 Å

Sequence (671 aa):
AGERRAQNACTLAAVTEKLGRAAELDYCDLEALHAELEPLARSADAAPQVEQFNELLTERARVPRRDLEHELLERRCDTELFVSTDDSVHELREKAGLLFQLSQLLLPEPRADQLWNFVCMANNFRIKFIYHFTEQQSIENYFKFLDKYLSENLYKYMDIFEDESKGITRTLIHKQFINHILEPVREKVNVTMTKIAASNSASDVKMLVLLISEIFITDNALKKSHYYDGVGLVSLIDEAALEVWQNFEVESAVSQFEKLTTPGASLMSPKNGADFGKLLENMYRYLEPFFSIDYRNLFSVKYQLVDEIFIQLPLKYRSFLLSKNILQNELTAEQQFENTCVKLHSLLLISNILVRFSHDFTFIEMTQQINKITDSDYEYIFDEVWESYDEAVIVLRDSIVHRWVKGLSSSLRNYFKYNEWDSIATAPEQCSAELVGALAWMKKMTDIFDKYWYPQHIIAQIKVALLENIIKFMLNYVVKLNKFSENGLRQLTFDYEALRATLGLPLEHSSVAEELALFEYFNILSMKYTNNKITSKFLDAEYVSSHHTRNFRELRESLQVSHLTSDEIADALYRTLSMPYATQLALLQDELLDMLEPRDGEGLRTADIIDKTLRFRELLGCYRLQVEKSTRQASQAPALAQLLLWERFLADYRRRLDAAIVHEHEATAAR

Nearest PDB structures (foldseek):
  6wc3-assembly1_A  TM=1.002E+00  e=6.514E-68  Eremothecium gossypii ATCC 10895
  3fhn-assembly4_D  TM=6.704E-01  e=3.208E-26  Saccharomyces cerevisiae
  8eki-assembly1_C  TM=7.791E-01  e=7.019E-24  Saccharomyces cerevisiae S288C
  8jav-assembly1_U  TM=4.331E-01  e=2.647E-01  Homo sapiens
  6wc3-assembly1_B  TM=1.011E+00  e=3.554E-13  Eremothecium gossypii ATCC 10895

B-factor: mean 79.49, std 22.03, range [33.91, 215.6]